Protein AF-0000000075672150 (afdb_homodimer)

Foldseek 3Di:
DCPDDPPDPVVVVVVVVCVVCVVLVCVVCCVVCLVVVVVPDPSPPVVVVVVVVVVVVVVVVVPPDDPPPDDPDPDDDPPDCPDPVPVPLVVVLCPQPCLVVLLVLLLLLLLLLCLCVVCVLVCCCVVQNDDPVVSVVLVVVLVSLLVVLLVPPQVVCPVVDPLLVLSLQLLVLSLQLLQQQLPDPHVVSNSVSCNSSSNSVSSSVVSSLVVNCVSDPVVCNVVSVVSSVVSNVVSNVPSVVVSVVCCVPPRDSVSSNVSNVSSVVSSVVSVD/DCPPDPPDPVVVVVVVVCVVCVVLVCVVCCVVCLVVVVVPPPSPPVVVVVVVVVVVVVVVVVPPDDPPPDDPDPDDPPPPPPDPVPVPLVVVLCPQPCLVVLLVLLLLLLLLLCLCVVCVLVCCCVVQNDDPVVSVVLVVVLVSLLVVLLVPPQVVCPVVDPLLVLSLQLLVLSLQLLQQQLPDDHVVSNSVSCNSSSNSVSSSVVSSLVVNCVSDPVVCNVVSVVSSVVSNVVSNVPSVVVSVVCCVPPRDSVSSNVSNVSSVVSSVVSVD

Solvent-accessible surface area (backbone atoms only — not comparable to full-atom values): 28317 Å² total; per-residue (Å²): 144,82,95,77,82,80,83,59,76,63,61,53,51,54,48,52,50,46,47,52,46,44,49,48,45,45,48,50,46,43,56,52,38,50,60,53,41,51,68,80,56,80,64,64,62,69,54,52,53,59,53,48,52,56,50,50,60,49,56,62,59,62,75,64,66,63,78,67,74,79,80,77,82,82,77,79,72,84,69,81,84,66,65,52,71,24,64,60,51,52,50,51,48,47,64,35,53,62,39,48,58,49,51,50,50,49,35,50,52,45,28,32,51,31,27,44,63,61,47,40,67,55,47,40,36,71,72,66,61,39,50,73,65,56,47,48,49,52,51,49,51,49,45,51,51,33,31,50,41,27,65,59,45,36,33,26,46,53,71,73,41,54,59,66,58,46,46,50,49,16,35,49,30,32,20,52,16,14,49,40,40,30,67,39,88,47,68,66,37,41,55,61,15,43,49,38,34,38,50,16,49,52,45,33,57,24,40,53,53,22,50,54,47,62,60,40,59,74,88,44,24,42,48,51,34,19,49,52,46,30,43,49,34,51,29,62,56,50,16,42,54,51,30,51,51,33,41,74,74,74,23,69,40,46,36,17,46,49,18,19,48,49,28,49,52,49,49,55,57,72,73,102,145,80,94,76,82,81,83,57,77,62,62,54,50,56,48,50,48,47,48,52,46,44,49,49,46,44,48,52,46,42,57,52,39,50,60,54,40,49,69,81,54,78,62,65,61,68,54,53,53,59,52,47,50,55,51,49,59,49,55,58,56,63,75,63,66,63,79,66,74,80,80,78,82,82,78,79,71,84,70,80,83,68,62,51,71,24,64,61,53,52,52,51,47,49,62,34,53,62,39,46,58,49,50,49,51,48,34,49,52,45,28,32,49,31,28,44,61,62,47,39,68,55,46,41,34,72,72,66,61,37,50,72,65,56,48,48,49,52,51,49,51,48,44,51,52,32,31,50,41,25,63,57,43,37,34,27,46,54,72,73,42,53,59,66,59,47,46,51,48,16,35,49,29,32,21,53,16,13,49,40,40,30,68,39,86,47,69,68,37,39,54,62,14,44,49,40,32,37,48,14,48,51,44,32,56,23,39,53,54,21,49,52,47,62,60,40,60,73,89,42,25,42,46,51,33,19,48,52,48,31,42,48,35,50,29,64,56,50,16,44,56,51,30,51,51,33,42,76,72,73,24,68,40,48,37,17,46,50,20,19,49,48,28,51,52,48,50,55,58,72,74,101

Organism: Branchiostoma floridae (NCBI:txid7739)

Nearest PDB structures (foldseek):
  9b3k-assembly1_Z  TM=6.543E-01  e=6.193E-04  Staphylococcus aureus
  5oxp-assembly1_A  TM=8.415E-01  e=2.020E-02  Streptococcus thermophilus LMG 18311
  9c3f-assembly1_A  TM=6.470E-01  e=2.829E-03  Escherichia coli
  7d5q-assembly1_A  TM=8.088E-01  e=8.822E-02  Staphylococcus aureus subsp. aureus COL
  6e9n-assembly2_B  TM=5.762E-01  e=1.081E-02  Escherichia coli

Radius of gyration: 23.9 Å; Cα contacts (8 Å, |Δi|>4): 610; chains: 2; bounding box: 47×78×90 Å

InterPro domains:
  IPR001958 Tetracycline resistance protein TetA/multidrug resistance protein MdtG-like [PR01035] (1-7)
  IPR001958 Tetracycline resistance protein TetA/multidrug resistance protein MdtG-like [PR01035] (16-38)
  IPR001958 Tetracycline resistance protein TetA/multidrug resistance protein MdtG-like [PR01035] (135-155)
  IPR001958 Tetracycline resistance protein TetA/multidrug resistance protein MdtG-like [PR01035] (163-184)
  IPR001958 Tetracycline resistance protein TetA/multidrug resistance protein MdtG-like [PR01035] (224-247)
  IPR011701 Major facilitator superfamily [PF07690] (2-152)
  IPR020846 Major facilitator superfamily domain [PS50850] (1-272)
  IPR036259 MFS transporter superfamily [G3DSA:1.20.1250.20] (1-272)
  IPR036259 MFS transporter superfamily [SSF103473] (2-271)

pLDDT: mean 70.27, std 24.59, range [19.8, 97.62]

Structure (mmCIF, N/CA/C/O backbone):
data_AF-0000000075672150-model_v1
#
loop_
_entity.id
_entity.type
_entity.pdbx_description
1 polymer 'Solute carrier family 22 member 18-like'
#
loop_
_atom_site.group_PDB
_atom_site.id
_atom_site.type_symbol
_atom_site.label_atom_id
_atom_site.label_alt_id
_atom_site.label_comp_id
_atom_site.label_asym_id
_atom_site.label_entity_id
_atom_site.label_seq_id
_atom_site.pdbx_PDB_ins_code
_atom_site.Cartn_x
_atom_site.Cartn_y
_atom_site.Cartn_z
_atom_site.occupancy
_atom_site.B_iso_or_equiv
_atom_site.auth_seq_id
_atom_site.auth_comp_id
_atom_site.auth_asym_id
_atom_site.auth_atom_id
_atom_site.pdbx_PDB_model_num
ATOM 1 N N . MET A 1 1 ? -9.406 44.625 -33.188 1 19.8 1 MET A N 1
ATOM 2 C CA . MET A 1 1 ? -10.344 43.562 -32.812 1 19.8 1 MET A CA 1
ATOM 3 C C . MET A 1 1 ? -9.602 42.25 -32.531 1 19.8 1 MET A C 1
ATOM 5 O O . MET A 1 1 ? -9.102 41.594 -33.438 1 19.8 1 MET A O 1
ATOM 9 N N . VAL A 1 2 ? -8.812 42.094 -31.297 1 23.11 2 VAL A N 1
ATOM 10 C CA . VAL A 1 2 ? -7.781 41.5 -30.438 1 23.11 2 VAL A CA 1
ATOM 11 C C . VAL A 1 2 ? -8.234 40.125 -29.938 1 23.11 2 VAL A C 1
ATOM 13 O O . VAL A 1 2 ? -9.219 40.031 -29.203 1 23.11 2 VAL A O 1
ATOM 16 N N . VAL A 1 3 ? -8.359 39 -30.625 1 27.7 3 VAL A N 1
ATOM 17 C CA . VAL A 1 3 ? -8.859 37.656 -30.547 1 27.7 3 VAL A CA 1
ATOM 18 C C . VAL A 1 3 ? -8.281 36.938 -29.328 1 27.7 3 VAL A C 1
ATOM 20 O O . VAL A 1 3 ? -7.234 36.281 -29.406 1 27.7 3 VAL A O 1
ATOM 23 N N . SER A 1 4 ? -7.707 37.625 -28.125 1 25.89 4 SER A N 1
ATOM 24 C CA . SER A 1 4 ? -6.93 37.469 -26.906 1 25.89 4 SER A CA 1
ATOM 25 C C . SER A 1 4 ? -7.551 36.406 -26 1 25.89 4 SER A C 1
ATOM 27 O O . SER A 1 4 ? -6.848 35.562 -25.453 1 25.89 4 SER A O 1
ATOM 29 N N . ASP A 1 5 ? -8.648 36.688 -25.109 1 25.95 5 ASP A N 1
ATOM 30 C CA . ASP A 1 5 ? -8.93 36.719 -23.688 1 25.95 5 ASP A CA 1
ATOM 31 C C . ASP A 1 5 ? -9.469 35.375 -23.188 1 25.95 5 ASP A C 1
ATOM 33 O O . ASP A 1 5 ? -9.109 34.906 -22.094 1 25.95 5 ASP A O 1
ATOM 37 N N . VAL A 1 6 ? -10.789 34.969 -23.422 1 28.2 6 VAL A N 1
ATOM 38 C CA . VAL A 1 6 ? -11.742 34.156 -22.688 1 28.2 6 VAL A CA 1
ATOM 39 C C . VAL A 1 6 ? -11.461 32.656 -22.953 1 28.2 6 VAL A C 1
ATOM 41 O O . VAL A 1 6 ? -12.094 32.062 -23.828 1 28.2 6 VAL A O 1
ATOM 44 N N . THR A 1 7 ? -10.367 32.219 -23.547 1 31.44 7 THR A N 1
ATOM 45 C CA . THR A 1 7 ? -10.297 30.797 -23.859 1 31.44 7 THR A CA 1
ATOM 46 C C . THR A 1 7 ? -10.609 29.953 -22.625 1 31.44 7 THR A C 1
ATOM 48 O O . THR A 1 7 ? -9.938 30.078 -21.594 1 31.44 7 THR A O 1
ATOM 51 N N . ASP A 1 8 ? -11.844 29.438 -22.422 1 29.7 8 ASP A N 1
ATOM 52 C CA . ASP A 1 8 ? -12.758 28.938 -21.406 1 29.7 8 ASP A CA 1
ATOM 53 C C . ASP A 1 8 ? -12.195 27.688 -20.719 1 29.7 8 ASP A C 1
ATOM 55 O O . ASP A 1 8 ? -11.359 26.984 -21.297 1 29.7 8 ASP A O 1
ATOM 59 N N . ASP A 1 9 ? -12.359 27.531 -19.375 1 34.06 9 ASP A N 1
ATOM 60 C CA . ASP A 1 9 ? -12.062 26.547 -18.344 1 34.06 9 ASP A CA 1
ATOM 61 C C . ASP A 1 9 ? -12.398 25.141 -18.797 1 34.06 9 ASP A C 1
ATOM 63 O O . ASP A 1 9 ? -11.812 24.156 -18.312 1 34.06 9 ASP A O 1
ATOM 67 N N . GLU A 1 10 ? -13.383 25.016 -19.734 1 33.06 10 GLU A N 1
ATOM 68 C CA . GLU A 1 10 ? -13.875 23.719 -20.219 1 33.06 10 GLU A CA 1
ATOM 69 C C . GLU A 1 10 ? -12.836 23.016 -21.094 1 33.06 10 GLU A C 1
ATOM 71 O O . GLU A 1 10 ? -12.664 21.797 -21 1 33.06 10 GLU A O 1
ATOM 76 N N . SER A 1 11 ? -12.305 23.781 -22.016 1 38.88 11 SER A N 1
ATOM 77 C CA . SER A 1 11 ? -11.391 23.156 -22.953 1 38.88 11 SER A CA 1
ATOM 78 C C . SER A 1 11 ? -10.133 22.641 -22.25 1 38.88 11 SER A C 1
ATOM 80 O O . SER A 1 11 ? -9.516 21.672 -22.703 1 38.88 11 SER A O 1
ATOM 82 N N . ARG A 1 12 ? -9.797 23.297 -21.266 1 34.34 12 ARG A N 1
ATOM 83 C CA . ARG A 1 12 ? -8.578 22.906 -20.562 1 34.34 12 ARG A CA 1
ATOM 84 C C . ARG A 1 12 ? -8.812 21.641 -19.75 1 34.34 12 ARG A C 1
ATOM 86 O O . ARG A 1 12 ? -7.949 20.75 -19.703 1 34.34 12 ARG A O 1
ATOM 93 N N . ALA A 1 13 ? -10.008 21.484 -19.219 1 33.12 13 ALA A N 1
ATOM 94 C CA . ALA A 1 13 ? -10.367 20.266 -18.516 1 33.12 13 ALA A CA 1
ATOM 95 C C . ALA A 1 13 ? -10.367 19.062 -19.469 1 33.12 13 ALA A C 1
ATOM 97 O O . ALA A 1 13 ? -9.867 17.984 -19.125 1 33.12 13 ALA A O 1
ATOM 98 N N . ALA A 1 14 ? -10.961 19.234 -20.641 1 36.31 14 ALA A N 1
ATOM 99 C CA . ALA A 1 14 ? -10.961 18.188 -21.656 1 36.31 14 ALA A CA 1
ATOM 100 C C . ALA A 1 14 ? -9.539 17.812 -22.062 1 36.31 14 ALA A C 1
ATOM 102 O O . ALA A 1 14 ? -9.219 16.641 -22.234 1 36.31 14 ALA A O 1
ATOM 103 N N . ALA A 1 15 ? -8.719 18.75 -22.047 1 34.38 15 ALA A N 1
ATOM 104 C CA . ALA A 1 15 ? -7.355 18.484 -22.484 1 34.38 15 ALA A CA 1
ATOM 105 C C . ALA A 1 15 ? -6.57 17.719 -21.438 1 34.38 15 ALA A C 1
ATOM 107 O O . ALA A 1 15 ? -5.82 16.781 -21.75 1 34.38 15 ALA A O 1
ATOM 108 N N . LEU A 1 16 ? -6.738 18.031 -20.203 1 32.66 16 LEU A N 1
ATOM 109 C CA . LEU A 1 16 ? -6.02 17.344 -19.141 1 32.66 16 LEU A CA 1
ATOM 110 C C . LEU A 1 16 ? -6.586 15.938 -18.938 1 32.66 16 LEU A C 1
ATOM 112 O O . LEU A 1 16 ? -5.836 14.992 -18.688 1 32.66 16 LEU A O 1
ATOM 116 N N . GLY A 1 17 ? -7.922 15.805 -19 1 33.19 17 GLY A N 1
ATOM 117 C CA . GLY A 1 17 ? -8.484 14.469 -19.109 1 33.19 17 GLY A CA 1
ATOM 118 C C . GLY A 1 17 ? -7.891 13.656 -20.25 1 33.19 17 GLY A C 1
ATOM 119 O O . GLY A 1 17 ? -7.555 12.484 -20.062 1 33.19 17 GLY A O 1
ATOM 120 N N . LEU A 1 18 ? -7.711 14.258 -21.25 1 36.28 18 LEU A N 1
ATOM 121 C CA . LEU A 1 18 ? -7.129 13.602 -22.422 1 36.28 18 LEU A CA 1
ATOM 122 C C . LEU A 1 18 ? -5.668 13.25 -22.172 1 36.28 18 LEU A C 1
ATOM 124 O O . LEU A 1 18 ? -5.199 12.188 -22.594 1 36.28 18 LEU A O 1
ATOM 128 N N . LEU A 1 19 ? -5.051 14.086 -21.359 1 34.12 19 LEU A N 1
ATOM 129 C CA . LEU A 1 19 ? -3.664 13.742 -21.062 1 34.12 19 LEU A CA 1
ATOM 130 C C . LEU A 1 19 ? -3.592 12.562 -20.094 1 34.12 19 LEU A C 1
ATOM 132 O O . LEU A 1 19 ? -2.766 11.664 -20.266 1 34.12 19 LEU A O 1
ATOM 136 N N . GLY A 1 20 ? -4.395 12.625 -19.062 1 35.5 20 GLY A N 1
ATOM 137 C CA . GLY A 1 20 ? -4.473 11.461 -18.188 1 35.5 20 GLY A CA 1
ATOM 138 C C . GLY A 1 20 ? -4.965 10.219 -18.906 1 35.5 20 GLY A C 1
ATOM 139 O O . GLY A 1 20 ? -4.395 9.133 -18.734 1 35.5 20 GLY A O 1
ATOM 140 N N . LEU A 1 21 ? -6.027 10.383 -19.609 1 39.22 21 LEU A N 1
ATOM 141 C CA . LEU A 1 21 ? -6.488 9.281 -20.453 1 39.22 21 LEU A CA 1
ATOM 142 C C . LEU A 1 21 ? -5.402 8.852 -21.438 1 39.22 21 LEU A C 1
ATOM 144 O O . LEU A 1 21 ? -5.246 7.664 -21.719 1 39.22 21 LEU A O 1
ATOM 148 N N . SER A 1 22 ? -4.688 9.789 -21.875 1 38.28 22 SER A N 1
ATOM 149 C CA . SER A 1 22 ? -3.604 9.445 -22.797 1 38.28 22 SER A CA 1
ATOM 150 C C . SER A 1 22 ? -2.506 8.656 -22.078 1 38.28 22 SER A C 1
ATOM 152 O O . SER A 1 22 ? -1.927 7.734 -22.656 1 38.28 22 SER A O 1
ATOM 154 N N . LEU A 1 23 ? -2.35 9.109 -20.938 1 36.66 23 LEU A N 1
ATOM 155 C CA . LEU A 1 23 ? -1.342 8.359 -20.188 1 36.66 23 LEU A CA 1
ATOM 156 C C . LEU A 1 23 ? -1.842 6.961 -19.859 1 36.66 23 LEU A C 1
ATOM 158 O O . LEU A 1 23 ? -1.112 5.98 -20.016 1 36.66 23 LEU A O 1
ATOM 162 N N . ILE A 1 24 ? -3.049 6.906 -19.406 1 37.59 24 ILE A N 1
ATOM 163 C CA . ILE A 1 24 ? -3.654 5.617 -19.094 1 37.59 24 ILE A CA 1
ATOM 164 C C . ILE A 1 24 ? -3.826 4.805 -20.375 1 37.59 24 ILE A C 1
ATOM 166 O O . ILE A 1 24 ? -3.566 3.598 -20.391 1 37.59 24 ILE A O 1
ATOM 170 N N . THR A 1 25 ? -4.293 5.488 -21.391 1 38.72 25 THR A N 1
ATOM 171 C CA . THR A 1 25 ? -4.41 4.797 -22.672 1 38.72 25 THR A CA 1
ATOM 172 C C . THR A 1 25 ? -3.043 4.324 -23.156 1 38.72 25 THR A C 1
ATOM 174 O O . THR A 1 25 ? -2.926 3.248 -23.734 1 38.72 25 THR A O 1
ATOM 177 N N . GLY A 1 26 ? -2.105 5.074 -22.938 1 36.81 26 GLY A N 1
ATOM 178 C CA . GLY A 1 26 ? -0.769 4.613 -23.281 1 36.81 26 GLY A CA 1
ATOM 179 C C . GLY A 1 26 ? -0.357 3.369 -22.516 1 36.81 26 GLY A C 1
ATOM 180 O O . GLY A 1 26 ? 0.182 2.424 -23.094 1 36.81 26 GLY A O 1
ATOM 181 N N . ILE A 1 27 ? -0.743 3.416 -21.359 1 39 27 ILE A N 1
ATOM 182 C CA . ILE A 1 27 ? -0.369 2.307 -20.484 1 39 27 ILE A CA 1
ATOM 183 C C . ILE A 1 27 ? -1.162 1.06 -20.859 1 39 27 ILE A C 1
ATOM 185 O O . ILE A 1 27 ? -0.604 -0.036 -20.953 1 39 27 ILE A O 1
ATOM 189 N N . VAL A 1 28 ? -2.383 1.251 -21.047 1 40.44 28 VAL A N 1
ATOM 190 C CA . VAL A 1 28 ? -3.24 0.15 -21.484 1 40.44 28 VAL A CA 1
ATOM 191 C C . VAL A 1 28 ? -2.797 -0.346 -22.859 1 40.44 28 VAL A C 1
ATOM 193 O O . VAL A 1 28 ? -2.674 -1.554 -23.078 1 40.44 28 VAL A O 1
ATOM 196 N N . LEU A 1 29 ? -2.627 0.573 -23.656 1 39.5 29 LEU A N 1
ATOM 197 C CA . LEU A 1 29 ? -2.174 0.182 -24.984 1 39.5 29 LEU A CA 1
ATOM 198 C C . LEU A 1 29 ? -0.767 -0.404 -24.922 1 39.5 29 LEU A C 1
ATOM 200 O O . LEU A 1 29 ? -0.449 -1.338 -25.672 1 39.5 29 LEU A O 1
ATOM 204 N N . GLY A 1 30 ? -0.048 0.125 -24.109 1 36.47 30 GLY A N 1
ATOM 205 C CA . GLY A 1 30 ? 1.289 -0.431 -23.969 1 36.47 30 GLY A CA 1
ATOM 206 C C . GLY A 1 30 ? 1.291 -1.861 -23.453 1 36.47 30 GLY A C 1
ATOM 207 O O . GLY A 1 30 ? 2.031 -2.705 -23.969 1 36.47 30 GLY A O 1
ATOM 208 N N . SER A 1 31 ? 0.505 -2 -22.453 1 38.09 31 SER A N 1
ATOM 209 C CA . SER A 1 31 ? 0.444 -3.357 -21.922 1 38.09 31 SER A CA 1
ATOM 210 C C . SER A 1 31 ? -0.214 -4.312 -22.906 1 38.09 31 SER A C 1
ATOM 212 O O . SER A 1 31 ? 0.188 -5.473 -23.031 1 38.09 31 SER A O 1
ATOM 214 N N . LEU A 1 32 ? -1.27 -3.914 -23.5 1 36.12 32 LEU A N 1
ATOM 215 C CA . LEU A 1 32 ? -1.903 -4.727 -24.531 1 36.12 32 LEU A CA 1
ATOM 216 C C . LEU A 1 32 ? -0.965 -4.93 -25.719 1 36.12 32 LEU A C 1
ATOM 218 O O . LEU A 1 32 ? -0.853 -6.043 -26.25 1 36.12 32 LEU A O 1
ATOM 222 N N . PHE A 1 33 ? -0.511 -3.832 -26.094 1 37.44 33 PHE A N 1
ATOM 223 C CA . PHE A 1 33 ? 0.355 -3.951 -27.266 1 37.44 33 PHE A CA 1
ATOM 224 C C . PHE A 1 33 ? 1.657 -4.656 -26.906 1 37.44 33 PHE A C 1
ATOM 226 O O . PHE A 1 33 ? 2.27 -5.312 -27.75 1 37.44 33 PHE A O 1
ATOM 233 N N . GLY A 1 34 ? 2.027 -4.402 -25.688 1 35.78 34 GLY A N 1
ATOM 234 C CA . GLY A 1 34 ? 3.215 -5.176 -25.375 1 35.78 34 GLY A CA 1
ATOM 235 C C . GLY A 1 34 ? 3.023 -6.668 -25.562 1 35.78 34 GLY A C 1
ATOM 236 O O . GLY A 1 34 ? 3.916 -7.355 -26.062 1 35.78 34 GLY A O 1
ATOM 237 N N . GLY A 1 35 ? 1.92 -7.102 -25.125 1 34 35 GLY A N 1
ATOM 238 C CA . GLY A 1 35 ? 1.656 -8.508 -25.406 1 34 35 GLY A CA 1
ATOM 239 C C . GLY A 1 35 ? 1.545 -8.805 -26.891 1 34 35 GLY A C 1
ATOM 240 O O . GLY A 1 35 ? 2.076 -9.812 -27.359 1 34 35 GLY A O 1
ATOM 241 N N . MET A 1 36 ? 0.774 -8.008 -27.562 1 34.53 36 MET A N 1
ATOM 242 C CA . MET A 1 36 ? 0.51 -8.328 -28.953 1 34.53 36 MET A CA 1
ATOM 243 C C . MET A 1 36 ? 1.735 -8.047 -29.828 1 34.53 36 MET A C 1
ATOM 245 O O . MET A 1 36 ? 1.956 -8.719 -30.828 1 34.53 36 MET A O 1
ATOM 249 N N . VAL A 1 37 ? 2.266 -6.891 -29.609 1 34.59 37 VAL A N 1
ATOM 250 C CA . VAL A 1 37 ? 3.393 -6.562 -30.484 1 34.59 37 VAL A CA 1
ATOM 251 C C . VAL A 1 37 ? 4.512 -7.586 -30.281 1 34.59 37 VAL A C 1
ATOM 253 O O . VAL A 1 37 ? 5.402 -7.707 -31.125 1 34.59 37 VAL A O 1
ATOM 256 N N . THR A 1 38 ? 4.527 -8.148 -29.203 1 36.44 38 THR A N 1
ATOM 257 C CA . THR A 1 38 ? 5.598 -9.141 -29.125 1 36.44 38 THR A CA 1
ATOM 258 C C . THR A 1 38 ? 5.414 -10.234 -30.172 1 36.44 38 THR A C 1
ATOM 260 O O . THR A 1 38 ? 6.289 -11.086 -30.344 1 36.44 38 THR A O 1
ATOM 263 N N . GLU A 1 39 ? 4.242 -10.414 -30.562 1 35.19 39 GLU A N 1
ATOM 264 C CA . GLU A 1 39 ? 4.25 -11.453 -31.578 1 35.19 39 GLU A CA 1
ATOM 265 C C . GLU A 1 39 ? 5.02 -11 -32.812 1 35.19 39 GLU A C 1
ATOM 267 O O . GLU A 1 39 ? 5.727 -11.789 -33.438 1 35.19 39 GLU A O 1
ATOM 272 N N . LYS A 1 40 ? 4.609 -9.922 -33.656 1 36.81 40 LYS A N 1
ATOM 273 C CA . LYS A 1 40 ? 5.129 -9.727 -35 1 36.81 40 LYS A CA 1
ATOM 274 C C . LYS A 1 40 ? 6.395 -8.875 -34.969 1 36.81 40 LYS A C 1
ATOM 276 O O . LYS A 1 40 ? 7.246 -9 -35.875 1 36.81 40 LYS A O 1
ATOM 281 N N . TYR A 1 41 ? 6.516 -7.566 -34.562 1 39 41 TYR A N 1
ATOM 282 C CA . TYR A 1 41 ? 7.703 -6.723 -34.656 1 39 41 TYR A CA 1
ATOM 283 C C . TYR A 1 41 ? 8.469 -6.719 -33.312 1 39 41 TYR A C 1
ATOM 285 O O . TYR A 1 41 ? 7.918 -7.098 -32.281 1 39 41 TYR A O 1
ATOM 293 N N . SER A 1 42 ? 9.891 -6.395 -33.312 1 35.62 42 SER A N 1
ATOM 294 C CA . SER A 1 42 ? 10.844 -6.613 -32.25 1 35.62 42 SER A CA 1
ATOM 295 C C . SER A 1 42 ? 10.477 -5.801 -31 1 35.62 42 SER A C 1
ATOM 297 O O . SER A 1 42 ? 10.133 -4.621 -31.109 1 35.62 42 SER A O 1
ATOM 299 N N . PRO A 1 43 ? 9.961 -6.25 -29.859 1 40.44 43 PRO A N 1
ATOM 300 C CA . PRO A 1 43 ? 9.562 -5.742 -28.547 1 40.44 43 PRO A CA 1
ATOM 301 C C . PRO A 1 43 ? 10.547 -4.719 -27.984 1 40.44 43 PRO A C 1
ATOM 303 O O . PRO A 1 43 ? 10.18 -3.916 -27.125 1 40.44 43 PRO A O 1
ATOM 306 N N . SER A 1 44 ? 11.703 -4.477 -28.594 1 39.5 44 SER A N 1
ATOM 307 C CA . SER A 1 44 ? 12.805 -3.711 -28.031 1 39.5 44 SER A CA 1
ATOM 308 C C . SER A 1 44 ? 12.562 -2.211 -28.156 1 39.5 44 SER A C 1
ATOM 310 O O . SER A 1 44 ? 12.93 -1.438 -27.266 1 39.5 44 SER A O 1
ATOM 312 N N . THR A 1 45 ? 12.047 -1.771 -29.344 1 40.44 45 THR A N 1
ATOM 313 C CA . THR A 1 45 ? 12.023 -0.345 -29.656 1 40.44 45 THR A CA 1
ATOM 314 C C . THR A 1 45 ? 10.961 0.368 -28.812 1 40.44 45 THR A C 1
ATOM 316 O O . THR A 1 45 ? 11.18 1.493 -28.359 1 40.44 45 THR A O 1
ATOM 319 N N . SER A 1 46 ? 9.805 -0.197 -28.688 1 36.41 46 SER A N 1
ATOM 320 C CA . SER A 1 46 ? 8.719 0.448 -27.953 1 36.41 46 SER A CA 1
ATOM 321 C C . SER A 1 46 ? 9.102 0.67 -26.5 1 36.41 46 SER A C 1
ATOM 323 O O . SER A 1 46 ? 8.758 1.7 -25.906 1 36.41 46 SER A O 1
ATOM 325 N N . PHE A 1 47 ? 9.93 -0.139 -25.938 1 39.34 47 PHE A N 1
ATOM 326 C CA . PHE A 1 47 ? 10.336 -0.11 -24.531 1 39.34 47 PHE A CA 1
ATOM 327 C C . PHE A 1 47 ? 11.344 1.006 -24.281 1 39.34 47 PHE A C 1
ATOM 329 O O . PHE A 1 47 ? 11.297 1.677 -23.25 1 39.34 47 PHE A O 1
ATOM 336 N N . LEU A 1 48 ? 12.188 1.416 -25.344 1 39.94 48 LEU A N 1
ATOM 337 C CA . LEU A 1 48 ? 13.188 2.463 -25.203 1 39.94 48 LEU A CA 1
ATOM 338 C C . LEU A 1 48 ? 12.539 3.842 -25.172 1 39.94 48 LEU A C 1
ATOM 340 O O . LEU A 1 48 ? 12.945 4.707 -24.391 1 39.94 48 LEU A O 1
ATOM 344 N N . VAL A 1 49 ? 11.516 3.949 -25.938 1 43.38 49 VAL A N 1
ATOM 345 C CA . VAL A 1 49 ? 10.867 5.254 -26.016 1 43.38 49 VAL A CA 1
ATOM 346 C C . VAL A 1 49 ? 10.117 5.543 -24.719 1 43.38 49 VAL A C 1
ATOM 348 O O . VAL A 1 49 ? 10.203 6.652 -24.188 1 43.38 49 VAL A O 1
ATOM 351 N N . ALA A 1 50 ? 9.422 4.586 -24.156 1 39.53 50 ALA A N 1
ATOM 352 C CA . ALA A 1 50 ? 8.688 4.766 -22.906 1 39.53 50 ALA A CA 1
ATOM 353 C C . ALA A 1 50 ? 9.648 5.02 -21.75 1 39.53 50 ALA A C 1
ATOM 355 O O . ALA A 1 50 ? 9.391 5.879 -20.906 1 39.53 50 ALA A O 1
ATOM 356 N N . ALA A 1 51 ? 10.828 4.449 -21.766 1 43.59 51 ALA A N 1
ATOM 357 C CA . ALA A 1 51 ? 11.891 4.695 -20.797 1 43.59 51 ALA A CA 1
ATOM 358 C C . ALA A 1 51 ? 12.445 6.109 -20.922 1 43.59 51 ALA A C 1
ATOM 360 O O . ALA A 1 51 ? 12.641 6.801 -19.922 1 43.59 51 ALA A O 1
ATOM 361 N N . MET A 1 52 ? 12.68 6.574 -22.172 1 42.41 52 MET A N 1
ATOM 362 C CA . MET A 1 52 ? 13.242 7.902 -22.422 1 42.41 52 MET A CA 1
ATOM 363 C C . MET A 1 52 ? 12.234 8.992 -22.047 1 42.41 52 MET A C 1
ATOM 365 O O . MET A 1 52 ? 12.609 10 -21.438 1 42.41 52 MET A O 1
ATOM 369 N N . LEU A 1 53 ? 11 8.734 -22.297 1 40.25 53 LEU A N 1
ATOM 370 C CA . LEU A 1 53 ? 10 9.758 -22 1 40.25 53 LEU A CA 1
ATOM 371 C C . LEU A 1 53 ? 9.828 9.914 -20.5 1 40.25 53 LEU A C 1
ATOM 373 O O . LEU A 1 53 ? 9.609 11.023 -20 1 40.25 53 LEU A O 1
ATOM 377 N N . SER A 1 54 ? 10 8.898 -19.812 1 37.44 54 SER A N 1
ATOM 378 C CA . SER A 1 54 ? 9.945 8.945 -18.344 1 37.44 54 SER A CA 1
ATOM 379 C C . SER A 1 54 ? 11.141 9.703 -17.781 1 37.44 54 SER A C 1
ATOM 381 O O . SER A 1 54 ? 10.992 10.5 -16.859 1 37.44 54 SER A O 1
ATOM 383 N N . VAL A 1 55 ? 12.297 9.531 -18.438 1 43.81 55 VAL A N 1
ATOM 384 C CA . VAL A 1 55 ? 13.484 10.281 -18.031 1 43.81 55 VAL A CA 1
ATOM 385 C C . VAL A 1 55 ? 13.305 11.758 -18.375 1 43.81 55 VAL A C 1
ATOM 387 O O . VAL A 1 55 ? 13.625 12.633 -17.562 1 43.81 55 VAL A O 1
ATOM 390 N N . LEU A 1 56 ? 12.789 12.031 -19.516 1 39 56 LEU A N 1
ATOM 391 C CA . LEU A 1 56 ? 12.641 13.422 -19.953 1 39 56 LEU A CA 1
ATOM 392 C C . LEU A 1 56 ? 11.664 14.172 -19.047 1 39 56 LEU A C 1
ATOM 394 O O . LEU A 1 56 ? 11.906 15.32 -18.688 1 39 56 LEU A O 1
ATOM 398 N N . SER A 1 57 ? 10.594 13.625 -18.734 1 34.09 57 SER A N 1
ATOM 399 C CA . SER A 1 57 ? 9.656 14.305 -17.844 1 34.09 57 SER A CA 1
ATOM 400 C C . SER A 1 57 ? 10.297 14.617 -16.484 1 34.09 57 SER A C 1
ATOM 402 O O . SER A 1 57 ? 9.992 15.641 -15.875 1 34.09 57 SER A O 1
ATOM 404 N N . MET A 1 58 ? 11.234 13.883 -16.094 1 38.16 58 MET A N 1
ATOM 405 C CA . MET A 1 58 ? 11.969 14.055 -14.852 1 38.16 58 MET A CA 1
ATOM 406 C C . MET A 1 58 ? 12.891 15.273 -14.922 1 38.16 58 MET A C 1
ATOM 408 O O . MET A 1 58 ? 12.992 16.031 -13.961 1 38.16 58 MET A O 1
ATOM 412 N N . VAL A 1 59 ? 13.555 15.445 -16 1 37.38 59 VAL A N 1
ATOM 413 C CA . VAL A 1 59 ? 14.508 16.531 -16.156 1 37.38 59 VAL A CA 1
ATOM 414 C C . VAL A 1 59 ? 13.773 17.875 -16.109 1 37.38 59 VAL A C 1
ATOM 416 O O . VAL A 1 59 ? 14.227 18.812 -15.461 1 37.38 59 VAL A O 1
ATOM 419 N N . VAL A 1 60 ? 12.648 17.891 -16.625 1 34.38 60 VAL A N 1
ATOM 420 C CA . VAL A 1 60 ? 11.984 19.188 -16.703 1 34.38 60 VAL A CA 1
ATOM 421 C C . VAL A 1 60 ? 11.539 19.625 -15.312 1 34.38 60 VAL A C 1
ATOM 423 O O . VAL A 1 60 ? 11.68 20.797 -14.953 1 34.38 60 VAL A O 1
ATOM 426 N N . VAL A 1 61 ? 11.039 18.734 -14.516 1 34.97 61 VAL A N 1
ATOM 427 C CA . VAL A 1 61 ? 10.516 19.125 -13.211 1 34.97 61 VAL A CA 1
ATOM 428 C C . VAL A 1 61 ? 11.664 19.516 -12.289 1 34.97 61 VAL A C 1
ATOM 430 O O . VAL A 1 61 ? 11.516 20.406 -11.453 1 34.97 61 VAL A O 1
ATOM 433 N N . TRP A 1 62 ? 12.773 18.938 -12.516 1 33.97 62 TRP A N 1
ATOM 434 C CA . TRP A 1 62 ? 13.961 19.188 -11.695 1 33.97 62 TRP A CA 1
ATOM 435 C C . TRP A 1 62 ? 14.367 20.656 -11.766 1 33.97 62 TRP A C 1
ATOM 437 O O . TRP A 1 62 ? 14.953 21.188 -10.82 1 33.97 62 TRP A O 1
ATOM 447 N N . PHE A 1 63 ? 14.367 21.234 -12.82 1 33.56 63 PHE A N 1
ATOM 448 C CA . PHE A 1 63 ? 14.992 22.547 -12.914 1 33.56 63 PHE A CA 1
ATOM 449 C C . PHE A 1 63 ? 14.109 23.609 -12.281 1 33.56 63 PHE A C 1
ATOM 451 O O . PHE A 1 63 ? 14.531 24.75 -12.102 1 33.56 63 PHE A O 1
ATOM 458 N N . THR A 1 64 ? 12.867 23.344 -11.984 1 31.89 64 THR A N 1
ATOM 459 C CA . THR A 1 64 ? 12.133 24.547 -11.578 1 31.89 64 THR A CA 1
ATOM 460 C C . THR A 1 64 ? 11.891 24.531 -10.07 1 31.89 64 THR A C 1
ATOM 462 O O . THR A 1 64 ? 11.062 25.297 -9.57 1 31.89 64 THR A O 1
ATOM 465 N N . ILE A 1 65 ? 12.258 23.547 -9.289 1 33.66 65 ILE A N 1
ATOM 466 C CA . ILE A 1 65 ? 11.656 23.562 -7.961 1 33.66 65 ILE A CA 1
ATOM 467 C C . ILE A 1 65 ? 12.461 24.484 -7.039 1 33.66 65 ILE A C 1
ATOM 469 O O . ILE A 1 65 ? 13.625 24.219 -6.75 1 33.66 65 ILE A O 1
ATOM 473 N N . PRO A 1 66 ? 12.086 25.703 -6.988 1 29.09 66 PRO A N 1
ATOM 474 C CA . PRO A 1 66 ? 12.734 26.562 -6 1 29.09 66 PRO A CA 1
ATOM 475 C C . PRO A 1 66 ? 12.453 26.141 -4.562 1 29.09 66 PRO A C 1
ATOM 477 O O . PRO A 1 66 ? 11.398 25.562 -4.281 1 29.09 66 PRO A O 1
ATOM 480 N N . ALA A 1 67 ? 13.375 25.719 -3.838 1 32.12 67 ALA A N 1
ATOM 481 C CA . ALA A 1 67 ? 13.586 25.266 -2.469 1 32.12 67 ALA A CA 1
ATOM 482 C C . ALA A 1 67 ? 12.938 26.203 -1.464 1 32.12 67 ALA A C 1
ATOM 484 O O . ALA A 1 67 ? 13.617 27 -0.811 1 32.12 67 ALA A O 1
ATOM 485 N N . GLN A 1 68 ? 11.773 26.766 -1.661 1 29.14 68 GLN A N 1
ATOM 486 C CA . GLN A 1 68 ? 11.57 27.719 -0.582 1 29.14 68 GLN A CA 1
ATOM 487 C C . GLN A 1 68 ? 11.117 27.031 0.699 1 29.14 68 GLN A C 1
ATOM 489 O O . GLN A 1 68 ? 10.086 26.359 0.715 1 29.14 68 GLN A O 1
ATOM 494 N N . THR A 1 69 ? 11.992 26.422 1.5 1 29.75 69 THR A N 1
ATOM 495 C CA . THR A 1 69 ? 11.891 25.859 2.846 1 29.75 69 THR A CA 1
ATOM 496 C C . THR A 1 69 ? 11.164 26.828 3.777 1 29.75 69 THR A C 1
ATOM 498 O O . THR A 1 69 ? 11.453 28.031 3.781 1 29.75 69 THR A O 1
ATOM 501 N N . LYS A 1 70 ? 9.945 26.438 4.227 1 35.22 70 LYS A N 1
ATOM 502 C CA . LYS A 1 70 ? 9.141 27.125 5.223 1 35.22 70 LYS A CA 1
ATOM 503 C C . LYS A 1 70 ? 9.984 27.547 6.422 1 35.22 70 LYS A C 1
ATOM 505 O O . LYS A 1 70 ? 10.922 26.844 6.801 1 35.22 70 LYS A O 1
ATOM 510 N N . GLN A 1 71 ? 9.906 28.672 6.812 1 30.25 71 GLN A N 1
ATOM 511 C CA . GLN A 1 71 ? 10.445 29.406 7.945 1 30.25 71 GLN A CA 1
ATOM 512 C C . GLN A 1 71 ? 10.039 28.766 9.266 1 30.25 71 GLN A C 1
ATOM 514 O O . GLN A 1 71 ? 8.852 28.562 9.531 1 30.25 71 GLN A O 1
ATOM 519 N N . LYS A 1 72 ? 10.836 27.766 9.859 1 36.72 72 LYS A N 1
ATOM 520 C CA . LYS A 1 72 ? 10.789 27.281 11.234 1 36.72 72 LYS A CA 1
ATOM 521 C C . LYS A 1 72 ? 10.453 28.406 12.203 1 36.72 72 LYS A C 1
ATOM 523 O O . LYS A 1 72 ? 11.18 29.406 12.281 1 36.72 72 LYS A O 1
ATOM 528 N N . LYS A 1 73 ? 9.227 28.469 12.719 1 35.56 73 LYS A N 1
ATOM 529 C CA . LYS A 1 73 ? 9.016 29.344 13.867 1 35.56 73 LYS A CA 1
ATOM 530 C C . LYS A 1 73 ? 9.859 28.906 15.055 1 35.56 73 LYS A C 1
ATOM 532 O O . LYS A 1 73 ? 10.047 27.703 15.281 1 35.56 73 LYS A O 1
ATOM 537 N N . LYS A 1 74 ? 10.648 29.766 15.82 1 35.97 74 LYS A N 1
ATOM 538 C CA . LYS A 1 74 ? 11.695 29.906 16.828 1 35.97 74 LYS A CA 1
ATOM 539 C C . LYS A 1 74 ? 11.344 29.141 18.094 1 35.97 74 LYS A C 1
ATOM 541 O O . LYS A 1 74 ? 12.211 28.531 18.734 1 35.97 74 LYS A O 1
ATOM 546 N N . ASP A 1 75 ? 10.242 29.344 18.844 1 32.84 75 ASP A N 1
ATOM 547 C CA . ASP A 1 75 ? 10.352 29.391 20.297 1 32.84 75 ASP A CA 1
ATOM 548 C C . ASP A 1 75 ? 10.086 28.016 20.906 1 32.84 75 ASP A C 1
ATOM 550 O O . ASP A 1 75 ? 9.844 27.891 22.109 1 32.84 75 ASP A O 1
ATOM 554 N N . ASP A 1 76 ? 9.516 26.969 20.219 1 36.72 76 ASP A N 1
ATOM 555 C CA . ASP A 1 76 ? 9.023 25.953 21.141 1 36.72 76 ASP A CA 1
ATOM 556 C C . ASP A 1 76 ? 10.172 25.188 21.781 1 36.72 76 ASP A C 1
ATOM 558 O O . ASP A 1 76 ? 11.117 24.781 21.094 1 36.72 76 ASP A O 1
ATOM 562 N N . LYS A 1 77 ? 10.344 25.219 23.141 1 35.84 77 LYS A N 1
ATOM 563 C CA . LYS A 1 77 ? 11.266 24.609 24.109 1 35.84 77 LYS A CA 1
ATOM 564 C C . LYS A 1 77 ? 11.484 23.125 23.797 1 35.84 77 LYS A C 1
ATOM 566 O O . LYS A 1 77 ? 10.562 22.438 23.359 1 35.84 77 LYS A O 1
ATOM 571 N N . PRO A 1 78 ? 12.734 22.625 23.641 1 38.25 78 PRO A N 1
ATOM 572 C CA . PRO A 1 78 ? 13.148 21.25 23.406 1 38.25 78 PRO A CA 1
ATOM 573 C C . PRO A 1 78 ? 12.445 20.266 24.328 1 38.25 78 PRO A C 1
ATOM 575 O O . PRO A 1 78 ? 12.586 20.344 25.562 1 38.25 78 PRO A O 1
ATOM 578 N N . LYS A 1 79 ? 11.133 19.969 24.234 1 39.66 79 LYS A N 1
ATOM 579 C CA . LYS A 1 79 ? 10.555 19.016 25.172 1 39.66 79 LYS A CA 1
ATOM 580 C C . LYS A 1 79 ? 11.477 17.812 25.359 1 39.66 79 LYS A C 1
ATOM 582 O O . LYS A 1 79 ? 12.242 17.453 24.469 1 39.66 79 LYS A O 1
ATOM 587 N N . PRO A 1 80 ? 11.656 17.312 26.641 1 38.34 80 PRO A N 1
ATOM 588 C CA . PRO A 1 80 ? 12.586 16.266 27.062 1 38.34 80 PRO A CA 1
ATOM 589 C C . PRO A 1 80 ? 12.57 15.047 26.141 1 38.34 80 PRO A C 1
ATOM 591 O O . PRO A 1 80 ? 11.547 14.75 25.516 1 38.34 80 PRO A O 1
ATOM 594 N N . LYS A 1 81 ? 13.688 14.617 25.594 1 38.28 81 LYS A N 1
ATOM 595 C CA . LYS A 1 81 ? 14.188 13.578 24.688 1 38.28 81 LYS A CA 1
ATOM 596 C C . LYS A 1 81 ? 13.602 12.211 25.047 1 38.28 81 LYS A C 1
ATOM 598 O O . LYS A 1 81 ? 14.258 11.406 25.703 1 38.28 81 LYS A O 1
ATOM 603 N N . GLN A 1 82 ? 12.32 12.102 25.609 1 38.41 82 GLN A N 1
ATOM 604 C CA . GLN A 1 82 ? 11.938 10.758 26.031 1 38.41 82 GLN A CA 1
ATOM 605 C C . GLN A 1 82 ? 12.086 9.766 24.875 1 38.41 82 GLN A C 1
ATOM 607 O O . GLN A 1 82 ? 11.867 10.125 23.719 1 38.41 82 GLN A O 1
ATOM 612 N N . GLY A 1 83 ? 12.695 8.711 25.031 1 37.38 83 GLY A N 1
ATOM 613 C CA . GLY A 1 83 ? 13.141 7.66 24.125 1 37.38 83 GLY A CA 1
ATOM 614 C C . GLY A 1 83 ? 12.117 7.316 23.062 1 37.38 83 GLY A C 1
ATOM 615 O O . GLY A 1 83 ? 10.914 7.328 23.328 1 37.38 83 GLY A O 1
ATOM 616 N N . VAL A 1 84 ? 12.336 7.512 21.828 1 38.03 84 VAL A N 1
ATOM 617 C CA . VAL A 1 84 ? 11.703 7.594 20.516 1 38.03 84 VAL A CA 1
ATOM 618 C C . VAL A 1 84 ? 10.797 6.387 20.297 1 38.03 84 VAL A C 1
ATOM 620 O O . VAL A 1 84 ? 9.844 6.449 19.516 1 38.03 84 VAL A O 1
ATOM 623 N N . PHE A 1 85 ? 11.328 5.113 20.562 1 44.25 85 PHE A N 1
ATOM 624 C CA . PHE A 1 85 ? 10.391 3.998 20.516 1 44.25 85 PHE A CA 1
ATOM 625 C C . PHE A 1 85 ? 9.305 4.152 21.578 1 44.25 85 PHE A C 1
ATOM 627 O O . PHE A 1 85 ? 9.289 3.416 22.562 1 44.25 85 PHE A O 1
ATOM 634 N N . ASP A 1 86 ? 8.953 5.164 22.047 1 49.31 86 ASP A N 1
ATOM 635 C CA . ASP A 1 86 ? 8.32 5.578 23.297 1 49.31 86 ASP A CA 1
ATOM 636 C C . ASP A 1 86 ? 6.848 5.164 23.328 1 49.31 86 ASP A C 1
ATOM 638 O O . ASP A 1 86 ? 6.008 5.797 22.688 1 49.31 86 ASP A O 1
ATOM 642 N N . VAL A 1 87 ? 6.586 3.666 23.562 1 56.5 87 VAL A N 1
ATOM 643 C CA . VAL A 1 87 ? 5.234 3.238 23.922 1 56.5 87 VAL A CA 1
ATOM 644 C C . VAL A 1 87 ? 4.449 4.422 24.484 1 56.5 87 VAL A C 1
ATOM 646 O O . VAL A 1 87 ? 3.23 4.5 24.312 1 56.5 87 VAL A O 1
ATOM 649 N N . ASN A 1 88 ? 5.262 5.117 25.031 1 59.88 88 ASN A N 1
ATOM 650 C CA . ASN A 1 88 ? 4.605 6.312 25.562 1 59.88 88 ASN A CA 1
ATOM 651 C C . ASN A 1 88 ? 4.074 7.199 24.438 1 59.88 88 ASN A C 1
ATOM 653 O O . ASN A 1 88 ? 3.004 7.797 24.562 1 59.88 88 ASN A O 1
ATOM 657 N N . GLU A 1 89 ? 4.871 7.125 23.359 1 68.38 89 GLU A N 1
ATOM 658 C CA . GLU A 1 89 ? 4.406 7.91 22.219 1 68.38 89 GLU A CA 1
ATOM 659 C C . GLU A 1 89 ? 3.17 7.277 21.594 1 68.38 89 GLU A C 1
ATOM 661 O O . GLU A 1 89 ? 2.242 7.984 21.188 1 68.38 89 GLU A O 1
ATOM 666 N N . LEU A 1 90 ? 3.289 5.949 21.562 1 70.38 90 LEU A N 1
ATOM 667 C CA . LEU A 1 90 ? 2.117 5.242 21.062 1 70.38 90 LEU A CA 1
ATOM 668 C C . LEU A 1 90 ? 0.896 5.531 21.922 1 70.38 90 LEU A C 1
ATOM 670 O O . LEU A 1 90 ? -0.182 5.836 21.406 1 70.38 90 LEU A O 1
ATOM 674 N N . ARG A 1 91 ? 1.115 5.336 23.125 1 74.38 91 ARG A N 1
ATOM 675 C CA . ARG A 1 91 ? 0.019 5.586 24.047 1 74.38 91 ARG A CA 1
ATOM 676 C C . ARG A 1 91 ? -0.461 7.031 23.953 1 74.38 91 ARG A C 1
ATOM 678 O O . ARG A 1 91 ? -1.664 7.297 24.016 1 74.38 91 ARG A O 1
ATOM 685 N N . ARG A 1 92 ? 0.481 7.816 23.859 1 80.94 92 ARG A N 1
ATOM 686 C CA . ARG A 1 92 ? 0.141 9.227 23.734 1 80.94 92 ARG A CA 1
ATOM 687 C C . ARG A 1 92 ? -0.688 9.484 22.484 1 80.94 92 ARG A C 1
ATOM 689 O O . ARG A 1 92 ? -1.725 10.148 22.547 1 80.94 92 ARG A O 1
ATOM 696 N N . LEU A 1 93 ? -0.268 8.844 21.469 1 80.44 93 LEU A N 1
ATOM 697 C CA . LEU A 1 93 ? -0.964 9.078 20.219 1 80.44 93 LEU A CA 1
ATOM 698 C C . LEU A 1 93 ? -2.32 8.383 20.203 1 80.44 93 LEU A C 1
ATOM 700 O O . LEU A 1 93 ? -3.289 8.906 19.656 1 80.44 93 LEU A O 1
ATOM 704 N N . LEU A 1 94 ? -2.262 7.262 20.859 1 81.81 94 LEU A N 1
ATOM 705 C CA . LEU A 1 94 ? -3.514 6.516 20.922 1 81.81 94 LEU A CA 1
ATOM 706 C C . LEU A 1 94 ? -4.527 7.227 21.812 1 81.81 94 LEU A C 1
ATOM 708 O O . LEU A 1 94 ? -5.727 6.945 21.734 1 81.81 94 LEU A O 1
ATOM 712 N N . SER A 1 95 ? -4.047 8.086 22.578 1 83.06 95 SER A N 1
ATOM 713 C CA . SER A 1 95 ? -4.93 8.828 23.484 1 83.06 95 SER A CA 1
ATOM 714 C C . SER A 1 95 ? -5.516 10.055 22.781 1 83.06 95 SER A C 1
ATOM 716 O O . SER A 1 95 ? -6.441 10.68 23.312 1 83.06 95 SER A O 1
ATOM 718 N N . VAL A 1 96 ? -4.891 10.375 21.688 1 84.19 96 VAL A N 1
ATOM 719 C CA . VAL A 1 96 ? -5.488 11.453 20.906 1 84.19 96 VAL A CA 1
ATOM 720 C C . VAL A 1 96 ? -6.871 11.031 20.422 1 84.19 96 VAL A C 1
ATOM 722 O O . VAL A 1 96 ? -7.051 9.914 19.922 1 84.19 96 VAL A O 1
ATOM 725 N N . PRO A 1 97 ? -7.746 11.898 20.609 1 83.5 97 PRO A N 1
ATOM 726 C CA . PRO A 1 97 ? -9.117 11.547 20.25 1 83.5 97 PRO A CA 1
ATOM 727 C C . PRO A 1 97 ? -9.234 11.062 18.797 1 83.5 97 PRO A C 1
ATOM 729 O O . PRO A 1 97 ? -8.641 11.656 17.906 1 83.5 97 PRO A O 1
ATOM 732 N N . ASN A 1 98 ? -9.828 9.945 18.531 1 87.94 98 ASN A N 1
ATOM 733 C CA . ASN A 1 98 ? -10.234 9.406 17.234 1 87.94 98 ASN A CA 1
ATOM 734 C C . ASN A 1 98 ? -9.109 8.617 16.578 1 87.94 98 ASN A C 1
ATOM 736 O O . ASN A 1 98 ? -9.328 7.93 15.578 1 87.94 98 ASN A O 1
ATOM 740 N N . VAL A 1 99 ? -7.941 8.742 17.125 1 91.69 99 VAL A N 1
ATOM 741 C CA . VAL A 1 99 ? -6.816 8.07 16.5 1 91.69 99 VAL A CA 1
ATOM 742 C C . VAL A 1 99 ? -6.973 6.559 16.641 1 91.69 99 VAL A C 1
ATOM 744 O O . VAL A 1 99 ? -6.863 5.82 15.656 1 91.69 99 VAL A O 1
ATOM 747 N N . ALA A 1 100 ? -7.27 6.156 17.828 1 89.69 100 ALA A N 1
ATOM 748 C CA . ALA A 1 100 ? -7.438 4.727 18.062 1 89.69 100 ALA A CA 1
ATOM 749 C C . ALA A 1 100 ? -8.586 4.16 17.234 1 89.69 100 ALA A C 1
ATOM 751 O O . ALA A 1 100 ? -8.477 3.064 16.672 1 89.69 100 ALA A O 1
ATOM 752 N N . ARG A 1 101 ? -9.602 4.902 17.141 1 90.25 101 ARG A N 1
ATOM 753 C CA . ARG A 1 101 ? -10.766 4.48 16.375 1 90.25 101 ARG A CA 1
ATOM 754 C C . ARG A 1 101 ? -10.422 4.379 14.891 1 90.25 101 ARG A C 1
ATOM 756 O O . ARG A 1 101 ? -10.812 3.422 14.219 1 90.25 101 ARG A O 1
ATOM 763 N N . LEU A 1 102 ? -9.672 5.309 14.438 1 93.81 102 LEU A N 1
ATOM 764 C CA . LEU A 1 102 ? -9.281 5.324 13.031 1 93.81 102 LEU A CA 1
ATOM 765 C C . LEU A 1 102 ? -8.32 4.184 12.727 1 93.81 102 LEU A C 1
ATOM 767 O O . LEU A 1 102 ? -8.438 3.533 11.68 1 93.81 102 LEU A O 1
ATOM 771 N N . LEU A 1 103 ? -7.457 3.939 13.633 1 92.69 103 LEU A N 1
ATOM 772 C CA . LEU A 1 103 ? -6.512 2.848 13.422 1 92.69 103 LEU A CA 1
ATOM 773 C C . LEU A 1 103 ? -7.223 1.499 13.445 1 92.69 103 LEU A C 1
ATOM 775 O O . LEU A 1 103 ? -6.898 0.603 12.664 1 92.69 103 LEU A O 1
ATOM 779 N N . GLY A 1 104 ? -8.117 1.38 14.328 1 93 104 GLY A N 1
ATOM 780 C CA . GLY A 1 104 ? -8.93 0.174 14.344 1 93 104 GLY A CA 1
ATOM 781 C C . GLY A 1 104 ? -9.727 -0.021 13.07 1 93 104 GLY A C 1
ATOM 782 O O . GLY A 1 104 ? -9.789 -1.129 12.531 1 93 104 GLY A O 1
ATOM 783 N N . THR A 1 105 ? -10.367 1.048 12.648 1 94.19 105 THR A N 1
ATOM 784 C CA . THR A 1 105 ? -11.109 1.013 11.391 1 94.19 105 THR A CA 1
ATOM 785 C C . THR A 1 105 ? -10.203 0.601 10.242 1 94.19 105 THR A C 1
ATOM 787 O O . THR A 1 105 ? -10.586 -0.226 9.406 1 94.19 105 THR A O 1
ATOM 790 N N . LYS A 1 106 ? -9.039 1.129 10.25 1 94.75 106 LYS A N 1
ATOM 791 C CA . LYS A 1 106 ? -8.07 0.769 9.219 1 94.75 106 LYS A CA 1
ATOM 792 C C . LYS A 1 106 ? -7.738 -0.72 9.266 1 94.75 106 LYS A C 1
ATOM 794 O O . LYS A 1 106 ? -7.68 -1.384 8.234 1 94.75 106 LYS A O 1
ATOM 799 N N . PHE A 1 107 ? -7.543 -1.179 10.422 1 93.81 107 PHE A N 1
ATOM 800 C CA . PHE A 1 107 ? -7.18 -2.58 10.594 1 93.81 107 PHE A CA 1
ATOM 801 C C . PHE A 1 107 ? -8.258 -3.494 10.023 1 93.81 107 PHE A C 1
ATOM 803 O O . PHE A 1 107 ? -7.973 -4.383 9.219 1 93.81 107 PHE A O 1
ATOM 810 N N . PHE A 1 108 ? -9.422 -3.273 10.352 1 95 108 PHE A N 1
ATOM 811 C CA . PHE A 1 108 ? -10.508 -4.168 9.961 1 95 108 PHE A CA 1
ATOM 812 C C . PHE A 1 108 ? -10.82 -4.02 8.477 1 95 108 PHE A C 1
ATOM 814 O O . PHE A 1 108 ? -11.141 -5 7.801 1 95 108 PHE A O 1
ATOM 821 N N . LEU A 1 109 ? -10.766 -2.826 8.039 1 95.75 109 LEU A N 1
ATOM 822 C CA . LEU A 1 109 ? -10.984 -2.633 6.609 1 95.75 109 LEU A CA 1
ATOM 823 C C . LEU A 1 109 ? -9.898 -3.326 5.797 1 95.75 109 LEU A C 1
ATOM 825 O O . LEU A 1 109 ? -10.188 -3.971 4.785 1 95.75 109 LEU A O 1
ATOM 829 N N . LEU A 1 110 ? -8.703 -3.221 6.324 1 94.44 110 LEU A N 1
ATOM 830 C CA . LEU A 1 110 ? -7.594 -3.885 5.652 1 94.44 110 LEU A CA 1
ATOM 831 C C . LEU A 1 110 ? -7.77 -5.398 5.676 1 94.44 110 LEU A C 1
ATOM 833 O O . LEU A 1 110 ? -7.543 -6.074 4.668 1 94.44 110 LEU A O 1
ATOM 837 N N . MET A 1 111 ? -8.164 -5.828 6.77 1 92.06 111 MET A N 1
ATOM 838 C CA . MET A 1 111 ? -8.422 -7.262 6.883 1 92.06 111 MET A CA 1
ATOM 839 C C . MET A 1 111 ? -9.469 -7.707 5.871 1 92.06 111 MET A C 1
ATOM 841 O O . MET A 1 111 ? -9.312 -8.742 5.223 1 92.06 111 MET A O 1
ATOM 845 N N . SER A 1 112 ? -10.492 -6.945 5.773 1 95.62 112 SER A N 1
ATOM 846 C CA . SER A 1 112 ? -11.586 -7.281 4.867 1 95.62 112 SER A CA 1
ATOM 847 C C . SER A 1 112 ? -11.117 -7.277 3.414 1 95.62 112 SER A C 1
ATOM 849 O O . SER A 1 112 ? -11.594 -8.07 2.602 1 95.62 112 SER A O 1
ATOM 851 N N . VAL A 1 113 ? -10.258 -6.441 3.131 1 94.94 113 VAL A N 1
ATOM 852 C CA . VAL A 1 113 ? -9.734 -6.332 1.773 1 94.94 113 VAL A CA 1
ATOM 853 C C . VAL A 1 113 ? -8.773 -7.488 1.493 1 94.94 113 VAL A C 1
ATOM 855 O O . VAL A 1 113 ? -8.898 -8.164 0.471 1 94.94 113 VAL A O 1
ATOM 858 N N . MET A 1 114 ? -7.961 -7.809 2.422 1 89.31 114 MET A N 1
ATOM 859 C CA . MET A 1 114 ? -6.855 -8.734 2.197 1 89.31 114 MET A CA 1
ATOM 860 C C . MET A 1 114 ? -7.328 -10.18 2.293 1 89.31 114 MET A C 1
ATOM 862 O O . MET A 1 114 ? 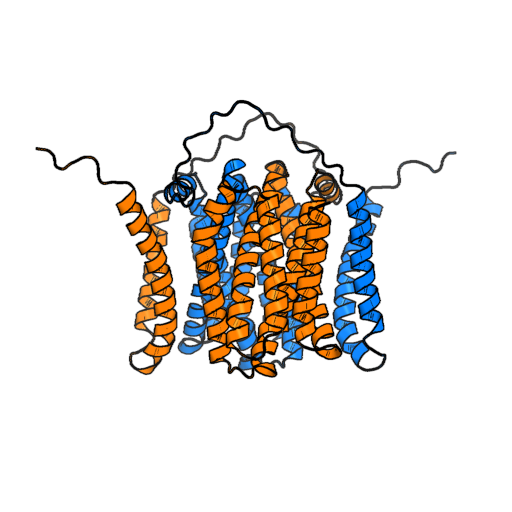-6.68 -11.086 1.769 1 89.31 114 MET A O 1
ATOM 866 N N . VAL A 1 115 ? -8.406 -10.344 2.934 1 90.5 115 VAL A N 1
ATOM 867 C CA . VAL A 1 115 ? -8.93 -11.703 3.029 1 90.5 115 VAL A CA 1
ATOM 868 C C . VAL A 1 115 ? -9.258 -12.234 1.634 1 90.5 115 VAL A C 1
ATOM 870 O O . VAL A 1 115 ? -9.109 -13.422 1.362 1 90.5 115 VAL A O 1
ATOM 873 N N . ILE A 1 116 ? -9.68 -11.359 0.766 1 90.81 116 ILE A N 1
ATOM 874 C CA . ILE A 1 116 ? -10 -11.75 -0.604 1 90.81 116 ILE A CA 1
ATOM 875 C C . ILE A 1 116 ? -8.758 -11.617 -1.479 1 90.81 116 ILE A C 1
ATOM 877 O O . ILE A 1 116 ? -8.367 -12.57 -2.166 1 90.81 116 ILE A O 1
ATOM 881 N N . GLN A 1 117 ? -8.086 -10.539 -1.371 1 86.31 117 GLN A N 1
ATOM 882 C CA . GLN A 1 117 ? -7 -10.188 -2.281 1 86.31 117 GLN A CA 1
ATOM 883 C C . GLN A 1 117 ? -5.77 -11.055 -2.029 1 86.31 117 GLN A C 1
ATOM 885 O O . GLN A 1 117 ? -4.988 -11.32 -2.947 1 86.31 117 GLN A O 1
ATOM 890 N N . GLY A 1 118 ? -5.668 -11.516 -0.86 1 75.44 118 GLY A N 1
ATOM 891 C CA . GLY A 1 118 ? -4.492 -12.297 -0.518 1 75.44 118 GLY A CA 1
ATOM 892 C C . GLY A 1 118 ? -4.43 -13.633 -1.236 1 75.44 118 GLY A C 1
ATOM 893 O O . GLY A 1 118 ? -3.344 -14.148 -1.504 1 75.44 118 GLY A O 1
ATOM 894 N N . ILE A 1 119 ? -5.523 -14.18 -1.608 1 78.12 119 ILE A N 1
ATOM 895 C CA . ILE A 1 119 ? -5.562 -15.5 -2.23 1 78.12 119 ILE A CA 1
ATOM 896 C C . ILE A 1 119 ? -6.293 -15.414 -3.57 1 78.12 119 ILE A C 1
ATOM 898 O O . ILE A 1 119 ? -6.695 -16.438 -4.129 1 78.12 119 ILE A O 1
ATOM 902 N N . LEU A 1 120 ? -6.422 -14.289 -4.074 1 85.94 120 LEU A N 1
ATOM 903 C CA . LEU A 1 120 ? -7.188 -14.055 -5.293 1 85.94 120 LEU A CA 1
ATOM 904 C C . LEU A 1 120 ? -6.578 -14.812 -6.469 1 85.94 120 LEU A C 1
ATOM 906 O O . LEU A 1 120 ? -7.301 -15.391 -7.281 1 85.94 120 LEU A O 1
ATOM 910 N N . PRO A 1 121 ? -5.285 -14.867 -6.562 1 76.25 121 PRO A N 1
ATOM 911 C CA . PRO A 1 121 ? -4.73 -15.633 -7.68 1 76.25 121 PRO A CA 1
ATOM 912 C C . PRO A 1 121 ? -5.129 -17.109 -7.641 1 76.25 121 PRO A C 1
ATOM 914 O O . PRO A 1 121 ? -5.422 -17.703 -8.68 1 76.25 121 PRO A O 1
ATOM 917 N N . VAL A 1 122 ? -5.164 -17.672 -6.504 1 76.81 122 VAL A N 1
ATOM 918 C CA . VAL A 1 122 ? -5.543 -19.062 -6.324 1 76.81 122 VAL A CA 1
ATOM 919 C C . VAL A 1 122 ? -7.008 -19.25 -6.707 1 76.81 122 VAL A C 1
ATOM 921 O O . VAL A 1 122 ? -7.363 -20.25 -7.355 1 76.81 122 VAL A O 1
ATOM 924 N N . ILE A 1 123 ? -7.793 -18.344 -6.348 1 86.25 123 ILE A N 1
ATOM 925 C CA . ILE A 1 123 ? -9.211 -18.391 -6.668 1 86.25 123 ILE A CA 1
ATOM 926 C C . ILE A 1 123 ? -9.406 -18.344 -8.188 1 86.25 123 ILE A C 1
ATOM 928 O O . ILE A 1 123 ? -10.141 -19.156 -8.75 1 86.25 123 ILE A O 1
ATOM 932 N N . LEU A 1 124 ? -8.734 -17.531 -8.828 1 87.25 124 LEU A N 1
ATOM 933 C CA . LEU A 1 124 ? -8.891 -17.328 -10.266 1 87.25 124 LEU A CA 1
ATOM 934 C C . LEU A 1 124 ? -8.367 -18.531 -11.039 1 87.25 124 LEU A C 1
ATOM 936 O O . LEU A 1 124 ? -8.984 -18.969 -12.016 1 87.25 124 LEU A O 1
ATOM 940 N N . THR A 1 125 ? -7.301 -19.109 -10.562 1 81.56 125 THR A N 1
ATOM 941 C CA . THR A 1 125 ? -6.684 -20.203 -11.305 1 81.56 125 THR A CA 1
ATOM 942 C C . THR A 1 125 ? -7.332 -21.547 -10.945 1 81.56 125 THR A C 1
ATOM 944 O O . THR A 1 125 ? -7.641 -22.344 -11.82 1 81.56 125 THR A O 1
ATOM 947 N N . ASP A 1 126 ? -7.57 -21.766 -9.68 1 83 126 ASP A N 1
ATOM 948 C CA . ASP A 1 126 ? -7.977 -23.094 -9.227 1 83 126 ASP A CA 1
ATOM 949 C C . ASP A 1 126 ? -9.492 -23.234 -9.25 1 83 126 ASP A C 1
ATOM 951 O O . ASP A 1 126 ? -10.016 -24.328 -9.469 1 83 126 ASP A O 1
ATOM 955 N N . ILE A 1 127 ? -10.141 -22.234 -9.086 1 89.25 127 ILE A N 1
ATOM 956 C CA . ILE A 1 127 ? -11.594 -22.344 -9 1 89.25 127 ILE A CA 1
ATOM 957 C C . ILE A 1 127 ? -12.219 -21.906 -10.32 1 89.25 127 ILE A C 1
ATOM 959 O O . ILE A 1 127 ? -13.102 -22.594 -10.852 1 89.25 127 ILE A O 1
ATOM 963 N N . PHE A 1 128 ? -11.68 -20.875 -10.852 1 93.62 128 PHE A N 1
ATOM 964 C CA . PHE A 1 128 ? -12.266 -20.359 -12.094 1 93.62 128 PHE A CA 1
ATOM 965 C C . PHE A 1 128 ? -11.438 -20.797 -13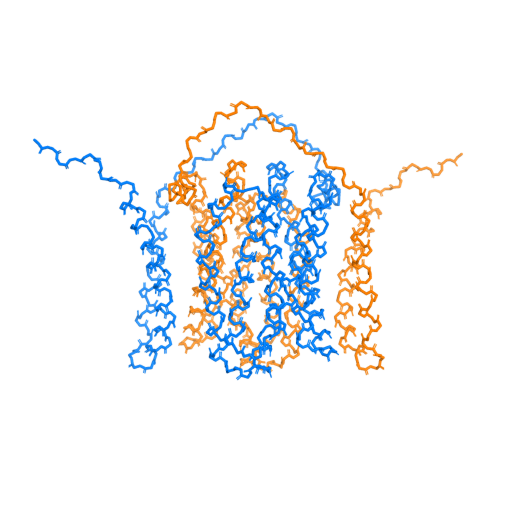.297 1 93.62 128 PHE A C 1
ATOM 967 O O . PHE A 1 128 ? -11.766 -20.469 -14.438 1 93.62 128 PHE A O 1
ATOM 974 N N . GLU A 1 129 ? -10.312 -21.453 -13.07 1 91.12 129 GLU A N 1
ATOM 975 C CA . GLU A 1 129 ? -9.484 -22.125 -14.062 1 91.12 129 GLU A CA 1
ATOM 976 C C . GLU A 1 129 ? -8.945 -21.141 -15.102 1 91.12 129 GLU A C 1
ATOM 978 O O . GLU A 1 129 ? -8.945 -21.438 -16.297 1 91.12 129 GLU A O 1
ATOM 983 N N . LEU A 1 130 ? -8.641 -20.062 -14.594 1 86.5 130 LEU A N 1
ATOM 984 C CA . LEU A 1 130 ? -8 -19.109 -15.492 1 86.5 130 LEU A CA 1
ATOM 985 C C . LEU A 1 130 ? -6.535 -19.469 -15.711 1 86.5 130 LEU A C 1
ATOM 987 O O . LEU A 1 130 ? -5.848 -19.875 -14.773 1 86.5 130 LEU A O 1
ATOM 991 N N . GLY A 1 131 ? -6.215 -19.266 -16.922 1 75.31 131 GLY A N 1
ATOM 992 C CA . GLY A 1 131 ? -4.789 -19.391 -17.203 1 75.31 131 GLY A CA 1
ATOM 993 C C . GLY A 1 131 ? -3.988 -18.203 -16.688 1 75.31 131 GLY A C 1
ATOM 994 O O . GLY A 1 131 ? -4.555 -17.25 -16.156 1 75.31 131 GLY A O 1
ATOM 995 N N . ALA A 1 132 ? -2.736 -18.297 -16.766 1 65 132 ALA A N 1
ATOM 996 C CA . ALA A 1 132 ? -1.82 -17.266 -16.281 1 65 132 ALA A CA 1
ATOM 997 C C . ALA A 1 132 ? -2.082 -15.938 -17 1 65 132 ALA A C 1
ATOM 999 O O . ALA A 1 132 ? -2.117 -14.883 -16.359 1 65 132 ALA A O 1
ATOM 1000 N N . GLN A 1 133 ? -2.312 -16.047 -18.234 1 71 133 GLN A N 1
ATOM 1001 C CA . GLN A 1 133 ? -2.551 -14.836 -19.016 1 71 133 GLN A CA 1
ATOM 1002 C C . GLN A 1 133 ? -3.85 -14.156 -18.594 1 71 133 GLN A C 1
ATOM 1004 O O . GLN A 1 133 ? -3.879 -12.945 -18.391 1 71 133 GLN A O 1
ATOM 1009 N N . ASP A 1 134 ? -4.844 -14.938 -18.484 1 79.06 134 ASP A N 1
ATOM 1010 C CA . ASP A 1 134 ? -6.145 -14.391 -18.109 1 79.06 134 ASP A CA 1
ATOM 1011 C C . ASP A 1 134 ? -6.129 -13.844 -16.688 1 79.06 134 ASP A C 1
ATOM 1013 O O . ASP A 1 134 ? -6.793 -12.852 -16.391 1 79.06 134 ASP A O 1
ATOM 1017 N N . THR A 1 135 ? -5.379 -14.492 -15.906 1 78.88 135 THR A N 1
ATOM 1018 C CA . THR A 1 135 ? -5.207 -14 -14.539 1 78.88 135 THR A CA 1
ATOM 1019 C C . THR A 1 135 ? -4.488 -12.656 -14.539 1 78.88 135 THR A C 1
ATOM 1021 O O . THR A 1 135 ? -4.883 -11.734 -13.812 1 78.88 135 THR A O 1
ATOM 1024 N N . GLY A 1 136 ? -3.525 -12.508 -15.336 1 71.06 136 GLY A N 1
ATOM 1025 C CA . GLY A 1 136 ? -2.836 -11.242 -15.492 1 71.06 136 GLY A CA 1
ATOM 1026 C C . GLY A 1 136 ? -3.742 -10.125 -15.984 1 71.06 136 GLY A C 1
ATOM 1027 O O . GLY A 1 136 ? -3.682 -9 -15.492 1 71.06 136 GLY A O 1
ATOM 1028 N N . ILE A 1 137 ? -4.543 -10.461 -16.875 1 77.94 137 ILE A N 1
ATOM 1029 C CA . ILE A 1 137 ? -5.477 -9.492 -17.438 1 77.94 137 ILE A CA 1
ATOM 1030 C C . ILE A 1 137 ? -6.457 -9.031 -16.359 1 77.94 137 ILE A C 1
ATOM 1032 O O . ILE A 1 137 ? -6.824 -7.855 -16.312 1 77.94 137 ILE A O 1
ATOM 1036 N N . PHE A 1 138 ? -6.836 -9.969 -15.594 1 83.75 138 PHE A N 1
ATOM 1037 C CA . PHE A 1 138 ? -7.727 -9.633 -14.484 1 83.75 138 PHE A CA 1
ATOM 1038 C C . PHE A 1 138 ? -7.098 -8.578 -13.586 1 83.75 138 PHE A C 1
ATOM 1040 O O . PHE A 1 138 ? -7.715 -7.555 -13.289 1 83.75 138 PHE A O 1
ATOM 1047 N N . PHE A 1 139 ? -5.898 -8.758 -13.219 1 76.75 139 PHE A N 1
ATOM 1048 C CA . PHE A 1 139 ? -5.215 -7.836 -12.32 1 76.75 139 PHE A CA 1
ATOM 1049 C C . PHE A 1 139 ? -4.883 -6.531 -13.039 1 76.75 139 PHE A C 1
ATOM 1051 O O . PHE A 1 139 ? -4.941 -5.457 -12.438 1 76.75 139 PHE A O 1
ATOM 1058 N N . MET A 1 140 ? -4.551 -6.629 -14.25 1 73.75 140 MET A N 1
ATOM 1059 C CA . MET A 1 140 ? -4.305 -5.418 -15.031 1 73.75 140 MET A CA 1
ATOM 1060 C C . MET A 1 140 ? -5.559 -4.551 -15.102 1 73.75 140 MET A C 1
ATOM 1062 O O . MET A 1 140 ? -5.484 -3.332 -14.938 1 73.75 140 MET A O 1
ATOM 1066 N N . THR A 1 141 ? -6.609 -5.23 -15.359 1 82.62 141 THR A N 1
ATOM 1067 C CA . THR A 1 141 ? -7.879 -4.52 -15.422 1 82.62 141 THR A CA 1
ATOM 1068 C C . THR A 1 141 ? -8.195 -3.857 -14.078 1 82.62 141 THR A C 1
ATOM 1070 O O . THR A 1 141 ? -8.625 -2.703 -14.039 1 82.62 141 THR A O 1
ATOM 1073 N N . ALA A 1 142 ? -7.926 -4.598 -13.023 1 83 142 ALA A N 1
ATOM 1074 C CA . ALA A 1 142 ? -8.141 -4.043 -11.688 1 83 142 ALA A CA 1
ATOM 1075 C C . ALA A 1 142 ? -7.242 -2.836 -11.445 1 83 142 ALA A C 1
ATOM 1077 O O . ALA A 1 142 ? -7.668 -1.851 -10.836 1 83 142 ALA A O 1
ATOM 1078 N N . GLY A 1 143 ? -6.039 -2.906 -11.867 1 76.75 143 GLY A N 1
ATOM 1079 C CA . GLY A 1 143 ? -5.105 -1.798 -11.734 1 76.75 143 GLY A CA 1
ATOM 1080 C C . GLY A 1 143 ? -5.543 -0.56 -12.5 1 76.75 143 GLY A C 1
ATOM 1081 O O . GLY A 1 143 ? -5.461 0.555 -11.977 1 76.75 143 GLY A O 1
ATOM 1082 N N . ILE A 1 144 ? -6.004 -0.78 -13.633 1 79 144 ILE A N 1
ATOM 1083 C CA . ILE A 1 144 ? -6.445 0.324 -14.477 1 79 144 ILE A CA 1
ATOM 1084 C C . ILE A 1 144 ? -7.672 0.987 -13.859 1 79 144 ILE A C 1
ATOM 1086 O O . ILE A 1 144 ? -7.746 2.215 -13.773 1 79 144 ILE A O 1
ATOM 1090 N N . ILE A 1 145 ? -8.547 0.153 -13.453 1 82.69 145 ILE A N 1
ATOM 1091 C CA . ILE A 1 145 ? -9.75 0.677 -12.82 1 82.69 145 ILE A CA 1
ATOM 1092 C C . ILE A 1 145 ? -9.383 1.427 -11.539 1 82.69 145 ILE A C 1
ATOM 1094 O O . ILE A 1 145 ? -9.906 2.51 -11.273 1 82.69 145 ILE A O 1
ATOM 1098 N N . GLY A 1 146 ? -8.508 0.876 -10.805 1 82.44 146 GLY A N 1
ATOM 1099 C CA . GLY A 1 146 ? -8.047 1.538 -9.594 1 82.44 146 GLY A CA 1
ATOM 1100 C C . GLY A 1 146 ? -7.387 2.877 -9.859 1 82.44 146 GLY A C 1
ATOM 1101 O O . GLY A 1 146 ? -7.66 3.859 -9.172 1 82.44 146 GLY A O 1
ATOM 1102 N N . ALA A 1 147 ? -6.566 2.91 -10.852 1 75.12 147 ALA A N 1
AT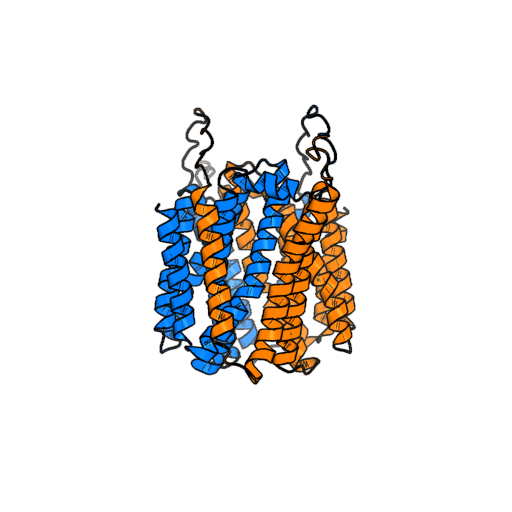OM 1103 C CA . ALA A 1 147 ? -5.895 4.152 -11.227 1 75.12 147 ALA A CA 1
ATOM 1104 C C . ALA A 1 147 ? -6.906 5.211 -11.656 1 75.12 147 ALA A C 1
ATOM 1106 O O . ALA A 1 147 ? -6.789 6.379 -11.273 1 75.12 147 ALA A O 1
ATOM 1107 N N . PHE A 1 148 ? -7.816 4.781 -12.398 1 79.06 148 PHE A N 1
ATOM 1108 C CA . PHE A 1 148 ? -8.859 5.684 -12.875 1 79.06 148 PHE A CA 1
ATOM 1109 C C . PHE A 1 148 ? -9.633 6.285 -11.703 1 79.06 148 PHE A C 1
ATOM 1111 O O . PHE A 1 148 ? -9.812 7.5 -11.633 1 79.06 148 PHE A O 1
ATOM 1118 N N . PHE A 1 149 ? -10.016 5.469 -10.766 1 79.88 149 PHE A N 1
ATOM 1119 C CA . PHE A 1 149 ? -10.789 5.941 -9.625 1 79.88 149 PHE A CA 1
ATOM 1120 C C . PHE A 1 149 ? -9.93 6.805 -8.711 1 79.88 149 PHE A C 1
ATOM 1122 O O . PHE A 1 149 ? -10.422 7.758 -8.102 1 79.88 149 PHE A O 1
ATOM 1129 N N . GLN A 1 150 ? -8.703 6.391 -8.648 1 73.62 150 GLN A N 1
ATOM 1130 C CA . GLN A 1 150 ? -7.789 7.164 -7.816 1 73.62 150 GLN A CA 1
ATOM 1131 C C . GLN A 1 150 ? -7.684 8.602 -8.305 1 73.62 150 GLN A C 1
ATOM 1133 O O . GLN A 1 150 ? -7.734 9.547 -7.512 1 73.62 150 GLN A O 1
ATOM 1138 N N . VAL A 1 151 ? -7.578 8.859 -9.555 1 65.38 151 VAL A N 1
ATOM 1139 C CA . VAL A 1 151 ? -7.344 10.172 -10.133 1 65.38 151 VAL A CA 1
ATOM 1140 C C . VAL A 1 151 ? -8.656 10.953 -10.203 1 65.38 151 VAL A C 1
ATOM 1142 O O . VAL A 1 151 ? -8.703 12.133 -9.867 1 65.38 151 VAL A O 1
ATOM 1145 N N . VAL A 1 152 ? -9.703 10.234 -10.492 1 70.94 152 VAL A N 1
ATOM 1146 C CA . VAL A 1 152 ? -10.93 10.938 -10.844 1 70.94 152 VAL A CA 1
ATOM 1147 C C . VAL A 1 152 ? -11.805 11.117 -9.602 1 70.94 152 VAL A C 1
ATOM 1149 O O . VAL A 1 152 ? -12.5 12.125 -9.469 1 70.94 152 VAL A O 1
ATOM 1152 N N . ALA A 1 153 ? -11.758 10.211 -8.742 1 72.56 153 ALA A N 1
ATOM 1153 C CA . ALA A 1 153 ? -12.82 10.18 -7.738 1 72.56 153 ALA A CA 1
ATOM 1154 C C . ALA A 1 153 ? -12.305 10.672 -6.387 1 72.56 153 ALA A C 1
ATOM 1156 O O . ALA A 1 153 ? -13.039 11.312 -5.633 1 72.56 153 ALA A O 1
ATOM 1157 N N . VAL A 1 154 ? -11.062 10.5 -6.074 1 68.94 154 VAL A N 1
ATOM 1158 C CA . VAL A 1 154 ? -10.625 10.695 -4.695 1 68.94 154 VAL A CA 1
ATOM 1159 C C . VAL A 1 154 ? -10.508 12.188 -4.398 1 68.94 154 VAL A C 1
ATOM 1161 O O . VAL A 1 154 ? -10.961 12.656 -3.35 1 68.94 154 VAL A O 1
ATOM 1164 N N . GLY A 1 155 ? -10.008 12.922 -5.281 1 65.56 155 GLY A N 1
ATOM 1165 C CA . GLY A 1 155 ? -9.883 14.359 -5.074 1 65.56 155 GLY A CA 1
ATOM 1166 C C . GLY A 1 155 ? -11.211 15.047 -4.828 1 65.56 155 GLY A C 1
ATOM 1167 O O . GLY A 1 155 ? -11.461 15.562 -3.738 1 65.56 155 GLY A O 1
ATOM 1168 N N . PRO A 1 156 ? -12.086 14.883 -5.715 1 69.12 156 PRO A N 1
ATOM 1169 C CA . PRO A 1 156 ? -13.398 15.523 -5.59 1 69.12 156 PRO A CA 1
ATOM 1170 C C . PRO A 1 156 ? -14.203 14.992 -4.406 1 69.12 156 PRO A C 1
ATOM 1172 O O . PRO A 1 156 ? -14.891 15.758 -3.73 1 69.12 156 PRO A O 1
ATOM 1175 N N . LEU A 1 157 ? -14.125 13.797 -4.172 1 76.38 157 LEU A N 1
ATOM 1176 C CA . LEU A 1 157 ? -14.906 13.219 -3.086 1 76.38 157 LEU A CA 1
ATOM 1177 C C . LEU A 1 157 ? -14.367 13.664 -1.73 1 76.38 157 LEU A C 1
ATOM 1179 O O . LEU A 1 157 ? -15.141 13.883 -0.792 1 76.38 157 LEU A O 1
ATOM 1183 N N . SER A 1 158 ? -13.078 13.812 -1.639 1 75.12 158 SER A N 1
ATOM 1184 C CA . SER A 1 158 ? -12.461 14.211 -0.376 1 75.12 158 SER A CA 1
ATOM 1185 C C . SER A 1 158 ? -12.773 15.672 -0.05 1 75.12 158 SER A C 1
ATOM 1187 O O . SER A 1 158 ? -12.734 16.078 1.115 1 75.12 158 SER A O 1
ATOM 1189 N N . LYS A 1 159 ? -13.094 16.422 -1.007 1 69.62 159 LYS A N 1
ATOM 1190 C CA . LYS A 1 159 ? -13.422 17.828 -0.794 1 69.62 159 LYS A CA 1
ATOM 1191 C C . LYS A 1 159 ? -14.906 18.016 -0.462 1 69.62 159 LYS A C 1
ATOM 1193 O O . LYS A 1 159 ? -15.281 18.953 0.243 1 69.62 159 LYS A O 1
ATOM 1198 N N . ARG A 1 160 ? -15.672 17.094 -0.978 1 78 160 ARG A N 1
ATOM 1199 C CA . ARG A 1 160 ? -17.125 17.25 -0.862 1 78 160 ARG A CA 1
ATOM 1200 C C . ARG A 1 160 ? -17.656 16.516 0.364 1 78 160 ARG A C 1
ATOM 1202 O O . ARG A 1 160 ? -18.672 16.922 0.938 1 78 160 ARG A O 1
ATOM 1209 N N . PHE A 1 161 ? -17.031 15.477 0.694 1 85.25 161 PHE A N 1
ATOM 1210 C CA . PHE A 1 161 ? -17.547 14.641 1.767 1 85.25 161 PHE A CA 1
ATOM 1211 C C . PHE A 1 161 ? -16.578 14.602 2.943 1 85.25 161 PHE A C 1
ATOM 1213 O O . PHE A 1 161 ? -15.398 14.914 2.791 1 85.25 161 PHE A O 1
ATOM 1220 N N . THR A 1 162 ? -17.125 14.289 4.062 1 85.88 162 THR A N 1
ATOM 1221 C CA . THR A 1 162 ? -16.297 14.133 5.258 1 85.88 162 THR A CA 1
ATOM 1222 C C . THR A 1 162 ? -15.539 12.805 5.23 1 85.88 162 THR A C 1
ATOM 1224 O O . THR A 1 162 ? -15.938 11.875 4.523 1 85.88 162 THR A O 1
ATOM 1227 N N . ASP A 1 163 ? -14.492 12.727 5.961 1 87.75 163 ASP A N 1
ATOM 1228 C CA . ASP A 1 163 ? -13.727 11.484 6.055 1 87.75 163 ASP A CA 1
ATOM 1229 C C . ASP A 1 163 ? -14.602 10.328 6.535 1 87.75 163 ASP A C 1
ATOM 1231 O O . ASP A 1 163 ? -14.508 9.219 6.012 1 87.75 163 ASP A O 1
ATOM 1235 N N . LYS A 1 164 ? -15.484 10.609 7.461 1 89.19 164 LYS A N 1
ATOM 1236 C CA . LYS A 1 164 ? -16.344 9.562 8 1 89.19 164 LYS A CA 1
ATOM 1237 C C . LYS A 1 164 ? -17.266 8.992 6.926 1 89.19 164 LYS A C 1
ATOM 1239 O O . LYS A 1 164 ? -17.391 7.777 6.785 1 89.19 164 LYS A O 1
ATOM 1244 N N . SER A 1 165 ? -17.891 9.883 6.152 1 91.06 165 SER A N 1
ATOM 1245 C CA . SER A 1 165 ? -18.797 9.445 5.098 1 91.06 165 SER A CA 1
ATOM 1246 C C . SER A 1 165 ? -18.078 8.617 4.043 1 91.06 165 SER A C 1
ATOM 1248 O O . SER A 1 165 ? -18.625 7.648 3.521 1 91.06 165 SER A O 1
ATOM 1250 N N . LEU A 1 166 ? -16.891 8.984 3.791 1 91.88 166 LEU A N 1
ATOM 1251 C CA . LEU A 1 166 ? -16.141 8.281 2.754 1 91.88 166 LEU A CA 1
ATOM 1252 C C . LEU A 1 166 ? -15.664 6.922 3.252 1 91.88 166 LEU A C 1
ATOM 1254 O O . LEU A 1 166 ? -15.586 5.965 2.477 1 91.88 166 LEU A O 1
ATOM 1258 N N . ILE A 1 167 ? -15.32 6.848 4.508 1 93.44 167 ILE A N 1
ATOM 1259 C CA . ILE A 1 167 ? -14.977 5.559 5.094 1 93.44 167 ILE A CA 1
ATOM 1260 C C . ILE A 1 167 ? -16.188 4.633 5.07 1 93.44 167 ILE A C 1
ATOM 1262 O O . ILE A 1 167 ? -16.062 3.451 4.742 1 93.44 167 ILE A O 1
ATOM 1266 N N . ILE A 1 168 ? -17.359 5.188 5.336 1 93.94 168 ILE A N 1
ATOM 1267 C CA . ILE A 1 168 ? -18.594 4.414 5.305 1 93.94 168 ILE A CA 1
ATOM 1268 C C . ILE A 1 168 ? -18.85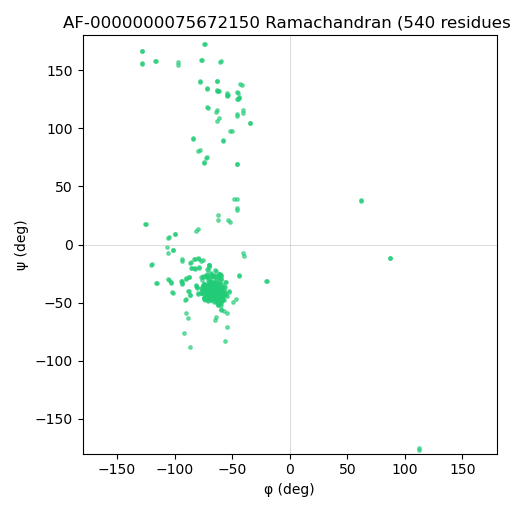9 3.92 3.887 1 93.94 168 ILE A C 1
ATOM 1270 O O . ILE A 1 168 ? -19.203 2.75 3.684 1 93.94 168 ILE A O 1
ATOM 1274 N N . LEU A 1 169 ? -18.688 4.793 2.977 1 93.38 169 LEU A N 1
ATOM 1275 C CA . LEU A 1 169 ? -18.891 4.418 1.582 1 93.38 169 LEU A CA 1
ATOM 1276 C C . LEU A 1 169 ? -17.922 3.318 1.168 1 93.38 169 LEU A C 1
ATOM 1278 O O . LEU A 1 169 ? -18.297 2.379 0.464 1 93.38 169 LEU A O 1
ATOM 1282 N N . SER A 1 170 ? -16.672 3.48 1.585 1 94.88 170 SER A N 1
ATOM 1283 C CA . SER A 1 170 ? -15.672 2.453 1.282 1 94.88 170 SER A CA 1
ATOM 1284 C C . SER A 1 170 ? -16.094 1.101 1.852 1 94.88 170 SER A C 1
ATOM 1286 O O . SER A 1 170 ? -16.031 0.084 1.155 1 94.88 170 SER A O 1
ATOM 1288 N N . SER A 1 171 ? -16.5 1.147 3.072 1 96 171 SER A N 1
ATOM 1289 C CA . SER A 1 171 ? -16.906 -0.081 3.744 1 96 171 SER A CA 1
ATOM 1290 C C . SER A 1 171 ? -18.109 -0.718 3.049 1 96 171 SER A C 1
ATOM 1292 O O . SER A 1 171 ? -18.156 -1.938 2.885 1 96 171 SER A O 1
ATOM 1294 N N . LEU A 1 172 ? -19.016 0.077 2.602 1 96.5 172 LEU A N 1
ATOM 1295 C CA . LEU A 1 172 ? -20.203 -0.417 1.908 1 96.5 172 LEU A CA 1
ATOM 1296 C C . LEU A 1 172 ? -19.828 -1.059 0.577 1 96.5 172 LEU A C 1
ATOM 1298 O O . LEU A 1 172 ? -20.344 -2.127 0.232 1 96.5 172 LEU A O 1
ATOM 1302 N N . LEU A 1 173 ? -19.016 -0.4 -0.135 1 96.06 173 LEU A N 1
ATOM 1303 C CA . LEU A 1 173 ? -18.594 -0.909 -1.434 1 96.06 173 LEU A CA 1
ATOM 1304 C C . LEU A 1 173 ? -17.875 -2.248 -1.285 1 96.06 173 LEU A C 1
ATOM 1306 O O . LEU A 1 173 ? -18.125 -3.176 -2.059 1 96.06 173 LEU A O 1
ATOM 1310 N N . ILE A 1 174 ? -17.047 -2.357 -0.277 1 97.12 174 ILE A N 1
ATOM 1311 C CA . ILE A 1 174 ? -16.297 -3.592 -0.06 1 97.12 174 ILE A CA 1
ATOM 1312 C C . ILE A 1 174 ? -17.25 -4.688 0.418 1 97.12 174 ILE A C 1
ATOM 1314 O O . ILE A 1 174 ? -17.094 -5.852 0.038 1 97.12 174 ILE A O 1
ATOM 1318 N N . ALA A 1 175 ? -18.219 -4.297 1.227 1 96.94 175 ALA A N 1
ATOM 1319 C CA . ALA A 1 175 ? -19.203 -5.27 1.675 1 96.94 175 ALA A CA 1
ATOM 1320 C C . ALA A 1 175 ? -19.984 -5.836 0.493 1 96.94 175 ALA A C 1
ATOM 1322 O O . ALA A 1 175 ? -20.172 -7.051 0.387 1 96.94 175 ALA A O 1
ATOM 1323 N N . VAL A 1 176 ? -20.438 -4.984 -0.351 1 97.62 176 VAL A N 1
ATOM 1324 C CA . VAL A 1 176 ? -21.203 -5.402 -1.525 1 97.62 176 VAL A CA 1
ATOM 1325 C C . VAL A 1 176 ? -20.328 -6.277 -2.422 1 97.62 176 VAL A C 1
ATOM 1327 O O . VAL A 1 176 ? -20.781 -7.293 -2.945 1 97.62 176 VAL A O 1
ATOM 1330 N N . SER A 1 177 ? -19.094 -5.891 -2.578 1 97.56 177 SER A N 1
ATOM 1331 C CA . SER A 1 177 ? -18.156 -6.656 -3.393 1 97.56 177 SER A CA 1
ATOM 1332 C C . SER A 1 177 ? -17.969 -8.07 -2.848 1 97.56 177 SER A C 1
ATOM 1334 O O . SER A 1 177 ? -17.906 -9.031 -3.615 1 97.56 177 SER A O 1
ATOM 1336 N N . GLY A 1 178 ? -17.875 -8.125 -1.537 1 97.25 178 GLY A N 1
ATOM 1337 C CA . GLY A 1 178 ? -17.75 -9.438 -0.918 1 97.25 178 GLY A CA 1
ATOM 1338 C C . GLY A 1 178 ? -18.891 -10.367 -1.236 1 97.25 178 GLY A C 1
ATOM 1339 O O . GLY A 1 178 ? -18.688 -11.531 -1.579 1 97.25 178 GLY A O 1
ATOM 1340 N N . ILE A 1 179 ? -20.078 -9.859 -1.178 1 97.19 179 ILE A N 1
ATOM 1341 C CA . ILE A 1 179 ? -21.281 -10.648 -1.454 1 97.19 179 ILE A CA 1
ATOM 1342 C C . ILE A 1 179 ? -21.297 -11.055 -2.926 1 97.19 179 ILE A C 1
ATOM 1344 O O . ILE A 1 179 ? -21.562 -12.211 -3.256 1 97.19 179 ILE A O 1
ATOM 1348 N N . LEU A 1 180 ? -21 -10.133 -3.803 1 97.25 180 LEU A N 1
ATOM 1349 C CA . LEU A 1 180 ? -21.016 -10.406 -5.234 1 97.25 180 LEU A CA 1
ATOM 1350 C C . LEU A 1 180 ? -19.984 -11.477 -5.594 1 97.25 180 LEU A C 1
ATOM 1352 O O . LEU A 1 180 ? -20.266 -12.375 -6.387 1 97.25 180 LEU A O 1
ATOM 1356 N N . MET A 1 181 ? -18.906 -11.406 -4.977 1 97 181 MET A N 1
ATOM 1357 C CA . MET A 1 181 ? -17.844 -12.359 -5.301 1 97 181 MET A CA 1
ATOM 1358 C C . MET A 1 181 ? -18.125 -13.727 -4.684 1 97 181 MET A C 1
ATOM 1360 O O . MET A 1 181 ? -17.797 -14.758 -5.266 1 97 181 MET A O 1
ATOM 1364 N N . ALA A 1 182 ? -18.672 -13.672 -3.51 1 95.88 182 ALA A N 1
ATOM 1365 C CA . ALA A 1 182 ? -19.031 -14.93 -2.867 1 95.88 182 ALA A CA 1
ATOM 1366 C C . ALA A 1 182 ? -20.031 -15.711 -3.715 1 95.88 182 ALA A C 1
ATOM 1368 O O . ALA A 1 182 ? -20.031 -16.953 -3.713 1 95.88 182 ALA A O 1
ATOM 1369 N N . LYS A 1 183 ? -20.844 -15.031 -4.461 1 96.12 183 LYS A N 1
ATOM 1370 C CA . LYS A 1 183 ? -21.891 -15.664 -5.262 1 96.12 183 LYS A CA 1
ATOM 1371 C C . LYS A 1 183 ? -21.453 -15.797 -6.719 1 96.12 183 LYS A C 1
ATOM 1373 O O . LYS A 1 183 ? -22.25 -16.172 -7.574 1 96.12 183 LYS A O 1
ATOM 1378 N N . ALA A 1 184 ? -20.234 -15.516 -6.945 1 96.81 184 ALA A N 1
ATOM 1379 C CA . ALA A 1 184 ? -19.75 -15.555 -8.328 1 96.81 184 ALA A CA 1
ATOM 1380 C C . ALA A 1 184 ? -19.656 -16.984 -8.828 1 96.81 184 ALA A C 1
ATOM 1382 O O . ALA A 1 184 ? -19.094 -17.859 -8.148 1 96.81 184 ALA A O 1
ATOM 1383 N N . THR A 1 185 ? -20.172 -17.25 -10.07 1 94.56 185 THR A N 1
ATOM 1384 C CA . THR A 1 185 ? -20.094 -18.578 -10.688 1 94.56 185 THR A CA 1
ATOM 1385 C C . THR A 1 185 ? -19.312 -18.516 -12 1 94.56 185 THR A C 1
ATOM 1387 O O . THR A 1 185 ? -18.891 -19.547 -12.523 1 94.56 185 THR A O 1
ATOM 1390 N N . THR A 1 186 ? -19.203 -17.312 -12.453 1 95.75 186 THR A N 1
ATOM 1391 C CA . THR A 1 186 ? -18.453 -17.125 -13.68 1 95.75 186 THR A CA 1
ATOM 1392 C C . THR A 1 186 ? -17.391 -16.047 -13.492 1 95.75 186 THR A C 1
ATOM 1394 O O . THR A 1 186 ? -17.438 -15.281 -12.523 1 95.75 186 THR A O 1
ATOM 1397 N N . ILE A 1 187 ? -16.516 -15.984 -14.398 1 95.5 187 ILE A N 1
ATOM 1398 C CA . ILE A 1 187 ? -15.43 -15.008 -14.32 1 95.5 187 ILE A CA 1
ATOM 1399 C C . ILE A 1 187 ? -15.992 -13.602 -14.484 1 95.5 187 ILE A C 1
ATOM 1401 O O . ILE A 1 187 ? -15.484 -12.648 -13.875 1 95.5 187 ILE A O 1
ATOM 1405 N N . SER A 1 188 ? -16.969 -13.477 -15.281 1 95.69 188 SER A N 1
ATOM 1406 C CA . SER A 1 188 ? -17.609 -12.18 -15.445 1 95.69 188 SER A CA 1
ATOM 1407 C C . SER A 1 188 ? -18.156 -11.656 -14.125 1 95.69 188 SER A C 1
ATOM 1409 O O . SER A 1 188 ? -18.078 -10.461 -13.844 1 95.69 188 SER A O 1
ATOM 1411 N N . HIS A 1 189 ? -18.656 -12.555 -13.344 1 96.56 189 HIS A N 1
ATOM 1412 C CA . HIS A 1 189 ? -19.141 -12.18 -12.016 1 96.56 189 HIS A CA 1
ATOM 1413 C C . HIS A 1 189 ? -18 -11.664 -11.141 1 96.56 189 HIS A C 1
ATOM 1415 O O . HIS A 1 189 ? -18.188 -10.75 -10.336 1 96.56 189 HIS A O 1
ATOM 1421 N N . MET A 1 190 ? -16.906 -12.242 -11.336 1 96.44 190 MET A N 1
ATOM 1422 C CA . MET A 1 190 ? -15.742 -11.828 -10.555 1 96.44 190 MET A CA 1
ATOM 1423 C C . MET A 1 190 ? -15.305 -10.414 -10.938 1 96.44 190 MET A C 1
ATOM 1425 O O . MET A 1 190 ? -14.961 -9.609 -10.07 1 96.44 190 MET A O 1
ATOM 1429 N N . TYR A 1 191 ? -15.359 -10.141 -12.219 1 94.88 191 TYR A N 1
ATOM 1430 C CA . TYR A 1 191 ? -15.031 -8.797 -12.672 1 94.88 191 TYR A CA 1
ATOM 1431 C C . TYR A 1 191 ? -15.992 -7.773 -12.07 1 94.88 191 TYR A C 1
ATOM 1433 O O . TYR A 1 191 ? -15.562 -6.734 -11.562 1 94.88 191 TYR A O 1
ATOM 1441 N N . ILE A 1 192 ? -17.188 -8.094 -12.102 1 96.19 192 ILE A N 1
ATOM 1442 C CA . ILE A 1 192 ? -18.219 -7.188 -11.633 1 96.19 192 ILE A CA 1
ATOM 1443 C C . ILE A 1 192 ? -18.109 -7.008 -10.117 1 96.19 192 ILE A C 1
ATOM 1445 O O . ILE A 1 192 ? -18.281 -5.898 -9.602 1 96.19 192 ILE A O 1
ATOM 1449 N N . GLY A 1 193 ? -17.828 -8.07 -9.477 1 96.56 193 GLY A N 1
ATOM 1450 C CA . GLY A 1 193 ? -17.688 -8.016 -8.031 1 96.56 193 GLY A CA 1
ATOM 1451 C C . GLY A 1 193 ? -16.422 -7.324 -7.578 1 96.56 193 GLY A C 1
ATOM 1452 O O . GLY A 1 193 ? -16.406 -6.676 -6.531 1 96.56 193 GLY A O 1
ATOM 1453 N N . PHE A 1 194 ? -15.422 -7.359 -8.359 1 95.75 194 PHE A N 1
ATOM 1454 C CA . PHE A 1 194 ? -14.125 -6.832 -7.953 1 95.75 194 PHE A CA 1
ATOM 1455 C C . PHE A 1 194 ? -14.047 -5.332 -8.211 1 95.75 194 PHE A C 1
ATOM 1457 O O . PHE A 1 194 ? -13.242 -4.629 -7.59 1 95.75 194 PHE A O 1
ATOM 1464 N N . ALA A 1 195 ? -14.883 -4.836 -9.078 1 93.94 195 ALA A N 1
ATOM 1465 C CA . ALA A 1 195 ? -14.859 -3.414 -9.414 1 93.94 195 ALA A CA 1
ATOM 1466 C C . ALA A 1 195 ? -15.164 -2.555 -8.188 1 93.94 195 ALA A C 1
ATOM 1468 O O . ALA A 1 195 ? -14.375 -1.673 -7.828 1 93.94 195 ALA A O 1
ATOM 1469 N N . PRO A 1 196 ? -16.266 -2.84 -7.477 1 94.88 196 PRO A N 1
ATOM 1470 C CA . PRO A 1 196 ? -16.484 -2.053 -6.262 1 94.88 196 PRO A CA 1
ATOM 1471 C C . PRO A 1 196 ? -15.422 -2.287 -5.195 1 94.88 196 PRO A C 1
ATOM 1473 O O . PRO A 1 196 ? -15.156 -1.398 -4.383 1 94.88 196 PRO A O 1
ATOM 1476 N N . HIS A 1 197 ? -14.836 -3.422 -5.211 1 95.69 197 HIS A N 1
ATOM 1477 C CA . HIS A 1 197 ? -13.758 -3.725 -4.281 1 95.69 197 HIS A CA 1
ATOM 1478 C C . HIS A 1 197 ? -12.57 -2.795 -4.496 1 95.69 197 HIS A C 1
ATOM 1480 O O . HIS A 1 197 ? -12.031 -2.234 -3.539 1 95.69 197 HIS A O 1
ATOM 1486 N N . VAL A 1 198 ? -12.258 -2.609 -5.738 1 90.88 198 VAL A N 1
ATOM 1487 C CA . VAL A 1 198 ? -11.125 -1.764 -6.102 1 90.88 198 VAL A CA 1
ATOM 1488 C C . VAL A 1 198 ? -11.438 -0.31 -5.75 1 90.88 198 VAL A C 1
ATOM 1490 O O . VAL A 1 198 ? -10.609 0.376 -5.148 1 90.88 198 VAL A O 1
ATOM 1493 N N . PHE A 1 199 ? -12.602 0.065 -6.055 1 91.19 199 PHE A N 1
ATOM 1494 C CA . PHE A 1 199 ? -13 1.438 -5.766 1 91.19 199 PHE A CA 1
ATOM 1495 C C . PHE A 1 199 ? -13.016 1.692 -4.262 1 91.19 199 PHE A C 1
ATOM 1497 O O . PHE A 1 199 ? -12.516 2.717 -3.795 1 91.19 199 PHE A O 1
ATOM 1504 N N . GLY A 1 200 ? -13.602 0.806 -3.564 1 93.5 200 GLY A N 1
ATOM 1505 C CA . GLY A 1 200 ? -13.633 0.928 -2.117 1 93.5 200 GLY A CA 1
ATOM 1506 C C . GLY A 1 200 ? -12.25 0.949 -1.487 1 93.5 200 GLY A C 1
ATOM 1507 O O . GLY A 1 200 ? -12 1.71 -0.55 1 93.5 200 GLY A O 1
ATOM 1508 N N . ASN A 1 201 ? -11.414 0.207 -2.012 1 91.31 201 ASN A N 1
ATOM 1509 C CA . ASN A 1 201 ? -10.055 0.118 -1.496 1 91.31 201 ASN A CA 1
ATOM 1510 C C . ASN A 1 201 ? -9.273 1.407 -1.743 1 91.31 201 ASN A C 1
ATOM 1512 O O . ASN A 1 201 ? -8.57 1.891 -0.857 1 91.31 201 ASN A O 1
ATOM 1516 N N . VAL A 1 202 ? -9.43 1.912 -2.912 1 85.81 202 VAL A N 1
ATOM 1517 C CA . VAL A 1 202 ? -8.75 3.154 -3.262 1 85.81 202 VAL A CA 1
ATOM 1518 C C . VAL A 1 202 ? -9.242 4.281 -2.355 1 85.81 202 VAL A C 1
ATOM 1520 O O . VAL A 1 202 ? -8.43 5.039 -1.808 1 85.81 202 VAL A O 1
ATOM 1523 N N . MET A 1 203 ? -10.484 4.312 -2.215 1 88.62 203 MET A N 1
ATOM 1524 C CA . MET A 1 203 ? -11.078 5.344 -1.368 1 88.62 203 MET A CA 1
ATOM 1525 C C . MET A 1 203 ? -10.641 5.176 0.083 1 88.62 203 MET A C 1
ATOM 1527 O O . MET A 1 203 ? -10.266 6.148 0.739 1 88.62 203 MET A O 1
ATOM 1531 N N . PHE A 1 204 ? -10.656 4.02 0.512 1 91 204 PHE A N 1
ATOM 1532 C CA . PHE A 1 204 ? -10.258 3.701 1.877 1 91 204 PHE A CA 1
ATOM 1533 C C . PHE A 1 204 ? -8.82 4.133 2.137 1 91 204 PHE A C 1
ATOM 1535 O O . PHE A 1 204 ? -8.539 4.793 3.137 1 91 204 PHE A O 1
ATOM 1542 N N . ASP A 1 205 ? -7.988 3.826 1.325 1 88.44 205 ASP A N 1
ATOM 1543 C CA . ASP A 1 205 ? -6.566 4.09 1.522 1 88.44 205 ASP A CA 1
ATOM 1544 C C . ASP A 1 205 ? -6.297 5.59 1.62 1 88.44 205 ASP A C 1
ATOM 1546 O O . ASP A 1 205 ? -5.621 6.047 2.545 1 88.44 205 ASP A O 1
ATOM 1550 N N . VAL A 1 206 ? -6.945 6.277 0.821 1 85.19 206 VAL A N 1
ATOM 1551 C CA . VAL A 1 206 ? -6.723 7.719 0.773 1 85.19 206 VAL A CA 1
ATOM 1552 C C . VAL A 1 206 ? -7.344 8.375 2.002 1 85.19 206 VAL A C 1
ATOM 1554 O O . VAL A 1 206 ? -6.691 9.172 2.688 1 85.19 206 VAL A O 1
ATOM 1557 N N . VAL A 1 207 ? -8.508 8 2.289 1 88.69 207 VAL A N 1
ATOM 1558 C CA . VAL A 1 207 ? -9.289 8.727 3.283 1 88.69 207 VAL A CA 1
ATOM 1559 C C . VAL A 1 207 ? -8.789 8.391 4.684 1 88.69 207 VAL A C 1
ATOM 1561 O O . VAL A 1 207 ? -8.711 9.273 5.547 1 88.69 207 VAL A O 1
ATOM 1564 N N . ILE A 1 208 ? -8.438 7.188 4.848 1 92.5 208 ILE A N 1
ATOM 1565 C CA . ILE A 1 208 ? -8.023 6.781 6.188 1 92.5 208 ILE A CA 1
ATOM 1566 C C . ILE A 1 208 ? -6.668 7.391 6.516 1 92.5 208 ILE A C 1
ATOM 1568 O O . ILE A 1 208 ? -6.438 7.848 7.641 1 92.5 208 ILE A O 1
ATOM 1572 N N . ASN A 1 209 ? -5.824 7.484 5.582 1 88.44 209 ASN A N 1
ATOM 1573 C CA . ASN A 1 209 ? -4.523 8.109 5.793 1 88.44 209 ASN A CA 1
ATOM 1574 C C . ASN A 1 209 ? -4.648 9.625 5.969 1 88.44 209 ASN A C 1
ATOM 1576 O O . ASN A 1 209 ? -3.939 10.219 6.777 1 88.44 209 ASN A O 1
ATOM 1580 N N . SER A 1 210 ? -5.539 10.141 5.223 1 86.75 210 SER A N 1
ATOM 1581 C CA . SER A 1 210 ? -5.836 11.562 5.387 1 86.75 210 SER A CA 1
ATOM 1582 C C . SER A 1 210 ? -6.391 11.859 6.777 1 86.75 210 SER A C 1
ATOM 1584 O O . SER A 1 210 ? -5.938 12.781 7.449 1 86.75 210 SER A O 1
ATOM 1586 N N . ALA A 1 211 ? -7.332 11.102 7.195 1 90.5 211 ALA A N 1
ATOM 1587 C CA . ALA A 1 211 ? -7.98 11.305 8.492 1 90.5 211 ALA A CA 1
ATOM 1588 C C . ALA A 1 211 ? -6.984 11.148 9.633 1 90.5 211 ALA A C 1
ATOM 1590 O O . ALA A 1 211 ? -6.992 11.938 10.586 1 90.5 211 ALA A O 1
ATOM 1591 N N . LEU A 1 212 ? -6.129 10.242 9.516 1 92.19 212 LEU A N 1
ATOM 1592 C CA . LEU A 1 212 ? -5.141 9.984 10.562 1 92.19 212 LEU A CA 1
ATOM 1593 C C . LEU A 1 212 ? -4.102 11.102 10.609 1 92.19 212 LEU A C 1
ATOM 1595 O O . LEU A 1 212 ? -3.689 11.531 11.688 1 92.19 212 LEU A O 1
ATOM 1599 N N . SER A 1 213 ? -3.746 11.562 9.461 1 87.5 213 SER A N 1
ATOM 1600 C CA . SER A 1 213 ? -2.781 12.656 9.406 1 87.5 213 SER A CA 1
ATOM 1601 C C . SER A 1 213 ? -3.359 13.938 10 1 87.5 213 SER A C 1
ATOM 1603 O O . SER A 1 213 ? -2.65 14.688 10.664 1 87.5 213 SER A O 1
ATOM 1605 N N . LYS A 1 214 ? -4.625 14.102 9.812 1 87 214 LYS A N 1
ATOM 1606 C CA . LYS A 1 214 ? -5.297 15.305 10.305 1 87 214 LYS A CA 1
ATOM 1607 C C . LYS A 1 214 ? -5.57 15.211 11.805 1 87 214 LYS A C 1
ATOM 1609 O O . LYS A 1 214 ? -5.793 16.219 12.461 1 87 214 LYS A O 1
ATOM 1614 N N . ALA A 1 215 ? -5.562 14.086 12.32 1 89.56 215 ALA A N 1
ATOM 1615 C CA . ALA A 1 215 ? -5.969 13.844 13.703 1 89.56 215 ALA A CA 1
ATOM 1616 C C . ALA A 1 215 ? -4.855 14.227 14.672 1 89.56 215 ALA A C 1
ATOM 1618 O O . ALA A 1 215 ? -5.09 14.344 15.875 1 89.56 215 ALA A O 1
ATOM 1619 N N . VAL A 1 216 ? -3.688 14.438 14.117 1 86.69 216 VAL A N 1
ATOM 1620 C CA . VAL A 1 216 ? -2.553 14.711 14.992 1 86.69 216 VAL A CA 1
ATOM 1621 C C . VAL A 1 216 ? -1.842 15.984 14.531 1 86.69 216 VAL A C 1
ATOM 1623 O O . VAL A 1 216 ? -1.982 16.391 13.375 1 86.69 216 VAL A O 1
ATOM 1626 N N . PRO A 1 217 ? -1.144 16.609 15.477 1 85.31 217 PRO A N 1
ATOM 1627 C CA . PRO A 1 217 ? -0.318 17.75 15.062 1 85.31 217 PRO A CA 1
ATOM 1628 C C . PRO A 1 217 ? 0.75 17.359 14.047 1 85.31 217 PRO A C 1
ATOM 1630 O O . PRO A 1 217 ? 1.099 16.172 13.93 1 85.31 217 PRO A O 1
ATOM 1633 N N . GLN A 1 218 ? 1.215 18.297 13.297 1 83.31 218 GLN A N 1
ATOM 1634 C CA . GLN A 1 218 ? 2.166 18.094 12.211 1 83.31 218 GLN A CA 1
ATOM 1635 C C . GLN A 1 218 ? 3.416 17.375 12.711 1 83.31 218 GLN A C 1
ATOM 1637 O O . GLN A 1 218 ? 3.982 16.531 12 1 83.31 218 GLN A O 1
ATOM 1642 N N . GLU A 1 219 ? 3.771 17.625 13.953 1 80.62 219 GLU A N 1
ATOM 1643 C CA . GLU A 1 219 ? 4.984 17.031 14.516 1 80.62 219 GLU A CA 1
ATOM 1644 C C . GLU A 1 219 ? 4.82 15.539 14.734 1 80.62 219 GLU A C 1
ATOM 1646 O O . GLU A 1 219 ? 5.809 14.797 14.781 1 80.62 219 GLU A O 1
ATOM 1651 N N . ASP A 1 220 ? 3.564 15.117 14.773 1 83.88 220 ASP A N 1
ATOM 1652 C CA . ASP A 1 220 ? 3.291 13.711 15.086 1 83.88 220 ASP A CA 1
ATOM 1653 C C . ASP A 1 220 ? 2.889 12.945 13.828 1 83.88 220 ASP A C 1
ATOM 1655 O O . ASP A 1 220 ? 2.57 11.758 13.891 1 83.88 220 ASP A O 1
ATOM 1659 N N . THR A 1 221 ? 2.975 13.602 12.719 1 84.06 221 THR A N 1
ATOM 1660 C CA . THR A 1 221 ? 2.518 12.977 11.477 1 84.06 221 THR A CA 1
ATOM 1661 C C . THR A 1 221 ? 3.393 11.781 11.117 1 84.06 221 THR A C 1
ATOM 1663 O O . THR A 1 221 ? 2.889 10.742 10.688 1 84.06 221 THR A O 1
ATOM 1666 N N . GLY A 1 222 ? 4.68 11.906 11.297 1 80.31 222 GLY A N 1
ATOM 1667 C CA . GLY A 1 222 ? 5.555 10.773 11.031 1 80.31 222 GLY A CA 1
ATOM 1668 C C . GLY A 1 222 ? 5.238 9.562 11.891 1 80.31 222 GLY A C 1
ATOM 1669 O O . GLY A 1 222 ? 5.195 8.438 11.398 1 80.31 222 GLY A O 1
ATOM 1670 N N . ALA A 1 223 ? 4.961 9.805 13.062 1 82.06 223 ALA A N 1
ATOM 1671 C CA . ALA A 1 223 ? 4.664 8.727 14 1 82.06 223 ALA A CA 1
ATOM 1672 C C . ALA A 1 223 ? 3.352 8.039 13.641 1 82.06 223 ALA A C 1
ATOM 1674 O O . ALA A 1 223 ? 3.264 6.805 13.648 1 82.06 223 ALA A O 1
ATOM 1675 N N . ILE A 1 224 ? 2.363 8.82 13.336 1 86.31 224 ILE A N 1
ATOM 1676 C CA . ILE A 1 224 ? 1.066 8.234 13.023 1 86.31 224 ILE A CA 1
ATOM 1677 C C . ILE A 1 224 ? 1.158 7.457 11.711 1 86.31 224 ILE A C 1
ATOM 1679 O O . ILE A 1 224 ? 0.53 6.406 11.562 1 86.31 224 ILE A O 1
ATOM 1683 N N . MET A 1 225 ? 1.938 7.945 10.805 1 84.56 225 MET A N 1
ATOM 1684 C CA . MET A 1 225 ? 2.131 7.195 9.562 1 84.56 225 MET A CA 1
ATOM 1685 C C . MET A 1 225 ? 2.871 5.887 9.828 1 84.56 225 MET A C 1
ATOM 1687 O O . MET A 1 225 ? 2.602 4.879 9.172 1 84.56 225 MET A O 1
ATOM 1691 N N . GLY A 1 226 ? 3.75 5.941 10.727 1 80.19 226 GLY A N 1
ATOM 1692 C CA . GLY A 1 226 ? 4.383 4.703 11.148 1 80.19 226 GLY A CA 1
ATOM 1693 C C . GLY A 1 226 ? 3.4 3.689 11.703 1 80.19 226 GLY A C 1
ATOM 1694 O O . GLY A 1 226 ? 3.482 2.5 11.391 1 80.19 226 GLY A O 1
ATOM 1695 N N . PHE A 1 227 ? 2.477 4.16 12.398 1 83.81 227 PHE A N 1
ATOM 1696 C CA . PHE A 1 227 ? 1.47 3.273 12.969 1 83.81 227 PHE A CA 1
ATOM 1697 C C . PHE A 1 227 ? 0.577 2.699 11.875 1 83.81 227 PHE A C 1
ATOM 1699 O O . PHE A 1 227 ? 0.133 1.553 11.961 1 83.81 227 PHE A O 1
ATOM 1706 N N . THR A 1 228 ? 0.353 3.529 10.938 1 87.19 228 THR A N 1
ATOM 1707 C CA . THR A 1 228 ? -0.432 3.021 9.812 1 87.19 228 THR A CA 1
ATOM 1708 C C . THR A 1 228 ? 0.295 1.875 9.117 1 87.19 228 THR A C 1
ATOM 1710 O O . THR A 1 228 ? -0.333 0.902 8.695 1 87.19 228 THR A O 1
ATOM 1713 N N . GLY A 1 229 ? 1.574 2.012 9.031 1 83.88 229 GLY A N 1
ATOM 1714 C CA . GLY A 1 229 ? 2.367 0.931 8.469 1 83.88 229 GLY A CA 1
ATOM 1715 C C . GLY A 1 229 ? 2.312 -0.343 9.289 1 83.88 229 GLY A C 1
ATOM 1716 O O . GLY A 1 229 ? 2.252 -1.442 8.734 1 83.88 229 GLY A O 1
ATOM 1717 N N . THR A 1 230 ? 2.293 -0.146 10.531 1 79.38 230 THR A N 1
ATOM 1718 C CA . THR A 1 230 ? 2.207 -1.29 11.43 1 79.38 230 THR A CA 1
ATOM 1719 C C . THR A 1 230 ? 0.88 -2.021 11.25 1 79.38 230 THR A C 1
ATOM 1721 O O . THR A 1 230 ? 0.848 -3.252 11.172 1 79.38 230 THR A O 1
ATOM 1724 N N . VAL A 1 231 ? -0.127 -1.262 11.172 1 86.25 231 VAL A N 1
ATOM 1725 C CA . VAL A 1 231 ? -1.452 -1.846 10.992 1 86.25 231 VAL A CA 1
ATOM 1726 C C . VAL A 1 231 ? -1.507 -2.602 9.664 1 86.25 231 VAL A C 1
ATOM 1728 O O . VAL A 1 231 ? -2.074 -3.693 9.594 1 86.25 231 VAL A O 1
ATOM 1731 N N . TYR A 1 232 ? -0.899 -2.025 8.719 1 85.94 232 TYR A N 1
ATOM 1732 C CA . TYR A 1 232 ? -0.863 -2.672 7.41 1 85.94 232 TYR A CA 1
ATOM 1733 C C . TYR A 1 232 ? -0.132 -4.008 7.48 1 85.94 232 TYR A C 1
ATOM 1735 O O . TYR A 1 232 ? -0.642 -5.027 7.012 1 85.94 232 TYR A O 1
ATOM 1743 N N . HIS A 1 233 ? 0.98 -4.004 8.023 1 75.38 233 HIS A N 1
ATOM 1744 C CA . HIS A 1 233 ? 1.79 -5.215 8.07 1 75.38 233 HIS A CA 1
ATOM 1745 C C . HIS A 1 233 ? 1.126 -6.285 8.93 1 75.38 233 HIS A C 1
ATOM 1747 O O . HIS A 1 233 ? 1.207 -7.477 8.617 1 75.38 233 HIS A O 1
ATOM 1753 N N . LEU A 1 234 ? 0.514 -5.879 9.984 1 78.31 234 LEU A N 1
ATOM 1754 C CA . LEU A 1 234 ? -0.224 -6.824 10.82 1 78.31 234 LEU A CA 1
ATOM 1755 C C . LEU A 1 234 ? -1.359 -7.473 10.031 1 78.31 234 LEU A C 1
ATOM 1757 O O . LEU A 1 234 ? -1.566 -8.688 10.117 1 78.31 234 LEU A O 1
ATOM 1761 N N . SER A 1 235 ? -2.045 -6.676 9.305 1 84.31 235 SER A N 1
ATOM 1762 C CA . SER A 1 235 ? -3.143 -7.191 8.492 1 84.31 235 SER A CA 1
ATOM 1763 C C . SER A 1 235 ? -2.631 -8.133 7.406 1 84.31 235 SER A C 1
ATOM 1765 O O . SER A 1 235 ? -3.285 -9.117 7.074 1 84.31 235 SER A O 1
ATOM 1767 N N . MET A 1 236 ? -1.455 -7.797 6.914 1 78.06 236 MET A N 1
ATOM 1768 C CA . MET A 1 236 ? -0.868 -8.594 5.836 1 78.06 236 MET A CA 1
ATOM 1769 C C . MET A 1 236 ? -0.47 -9.977 6.336 1 78.06 236 MET A C 1
ATOM 1771 O O . MET A 1 236 ? -0.394 -10.922 5.555 1 78.06 236 MET A O 1
ATOM 1775 N N . VAL A 1 237 ? -0.249 -10.039 7.52 1 72.75 237 VAL A N 1
ATOM 1776 C CA . VAL A 1 237 ? 0.137 -11.328 8.094 1 72.75 237 VAL A CA 1
ATOM 1777 C C . VAL A 1 237 ? -1.111 -12.109 8.492 1 72.75 237 VAL A C 1
ATOM 1779 O O . VAL A 1 237 ? -1.214 -13.312 8.219 1 72.75 237 VAL A O 1
ATOM 1782 N N . LEU A 1 238 ? -2.062 -11.523 9.008 1 78.69 238 LEU A N 1
ATOM 1783 C CA . LEU A 1 238 ? -3.223 -12.188 9.594 1 78.69 238 LEU A CA 1
ATOM 1784 C C . LEU A 1 238 ? -4.227 -12.578 8.516 1 78.69 238 LEU A C 1
ATOM 1786 O O . LEU A 1 238 ? -4.867 -13.625 8.609 1 78.69 238 LEU A O 1
ATOM 1790 N N . SER A 1 239 ? -4.355 -11.836 7.582 1 81.56 239 SER A N 1
ATOM 1791 C CA . SER A 1 239 ? -5.434 -12.023 6.617 1 81.56 239 SER A CA 1
ATOM 1792 C C . SER A 1 239 ? -5.215 -13.281 5.777 1 81.56 239 SER A C 1
ATOM 1794 O O . SER A 1 239 ? -6.137 -14.078 5.586 1 81.56 239 SER A O 1
ATOM 1796 N N . PRO A 1 240 ? -3.971 -13.461 5.266 1 71.31 240 PRO A N 1
ATOM 1797 C CA . PRO A 1 240 ? -3.783 -14.688 4.48 1 71.31 240 PRO A CA 1
ATOM 1798 C C . PRO A 1 240 ? -4.008 -15.953 5.301 1 71.31 240 PRO A C 1
ATOM 1800 O O . PRO A 1 240 ? -4.488 -16.953 4.77 1 71.31 240 PRO A O 1
ATOM 1803 N N . LEU A 1 241 ? -3.637 -15.891 6.496 1 74 241 LEU A N 1
ATOM 1804 C CA . LEU A 1 241 ? -3.902 -17.031 7.371 1 74 241 LEU A CA 1
ATOM 1805 C C . LEU A 1 241 ? -5.398 -17.297 7.477 1 74 241 LEU A C 1
ATOM 1807 O O . LEU A 1 241 ? -5.836 -18.438 7.375 1 74 241 LEU A O 1
ATOM 1811 N N . LEU A 1 242 ? -6.09 -16.281 7.637 1 81.81 242 LEU A N 1
ATOM 1812 C CA . LEU A 1 242 ? -7.543 -16.391 7.691 1 81.81 242 LEU A CA 1
ATOM 1813 C C . LEU A 1 242 ? -8.102 -16.859 6.355 1 81.81 242 LEU A C 1
ATOM 1815 O O . LEU A 1 242 ? -9.008 -17.703 6.324 1 81.81 242 LEU A O 1
ATOM 1819 N N . SER A 1 243 ? -7.613 -16.359 5.355 1 84 243 SER A N 1
ATOM 1820 C CA . SER A 1 243 ? -8.07 -16.734 4.023 1 84 243 SER A CA 1
ATOM 1821 C C . SER A 1 243 ? -7.848 -18.219 3.762 1 84 243 SER A C 1
ATOM 1823 O O . SER A 1 243 ? -8.734 -18.906 3.246 1 84 243 SER A O 1
ATOM 1825 N N . ALA A 1 244 ? -6.688 -18.641 4.102 1 74.69 244 ALA A N 1
ATOM 1826 C CA . ALA A 1 244 ? -6.344 -20.047 3.875 1 74.69 244 ALA A CA 1
ATOM 1827 C C . ALA A 1 244 ? -7.246 -20.969 4.688 1 74.69 244 ALA A C 1
ATOM 1829 O O . ALA A 1 244 ? -7.719 -21.984 4.176 1 74.69 244 ALA A O 1
ATOM 1830 N N . LEU A 1 245 ? -7.43 -20.578 5.828 1 79.12 245 LEU A N 1
ATOM 1831 C CA . LEU A 1 245 ? -8.273 -21.375 6.703 1 79.12 245 LEU A CA 1
ATOM 1832 C C . LEU A 1 245 ? -9.703 -21.422 6.176 1 79.12 245 LEU A C 1
ATOM 1834 O O . LEU A 1 245 ? -10.336 -22.484 6.184 1 79.12 245 LEU A O 1
ATOM 1838 N N . LEU A 1 246 ? -10.164 -20.391 5.727 1 86.62 246 LEU A N 1
ATOM 1839 C CA . LEU A 1 246 ? -11.531 -20.312 5.219 1 86.62 246 LEU A CA 1
ATOM 1840 C C . LEU A 1 246 ? -11.664 -21.078 3.91 1 86.62 246 LEU A C 1
ATOM 1842 O O . LEU A 1 246 ? -12.633 -21.828 3.719 1 86.62 246 LEU A O 1
ATOM 1846 N N . LEU A 1 247 ? -10.742 -20.938 3.141 1 84.69 247 LEU A N 1
ATOM 1847 C CA . LEU A 1 247 ? -10.797 -21.609 1.847 1 84.69 247 LEU A CA 1
ATOM 1848 C C . LEU A 1 247 ? -10.75 -23.125 2.016 1 84.69 247 LEU A C 1
ATOM 1850 O O . LEU A 1 247 ? -11.492 -23.844 1.354 1 84.69 247 LEU A O 1
ATOM 1854 N N . GLU A 1 248 ? -9.898 -23.531 2.84 1 83.12 248 GLU A N 1
ATOM 1855 C CA . GLU A 1 248 ? -9.68 -24.969 3.035 1 83.12 248 GLU A CA 1
ATOM 1856 C C . GLU A 1 248 ? -10.875 -25.609 3.729 1 83.12 248 GLU A C 1
ATOM 1858 O O . GLU A 1 248 ? -11.266 -26.734 3.387 1 83.12 248 GLU A O 1
ATOM 1863 N N . ASN A 1 249 ? -11.469 -24.906 4.613 1 87.06 249 ASN A N 1
ATOM 1864 C CA . ASN A 1 249 ? -12.453 -25.547 5.469 1 87.06 249 ASN A CA 1
ATOM 1865 C C . ASN A 1 249 ? -13.883 -25.219 5.043 1 87.06 249 ASN A C 1
ATOM 1867 O O . ASN A 1 249 ? -14.805 -26 5.273 1 87.06 249 ASN A O 1
ATOM 1871 N N . VAL A 1 250 ? -14.117 -24.109 4.555 1 91.38 250 VAL A N 1
ATOM 1872 C CA . VAL A 1 250 ? -15.484 -23.672 4.285 1 91.38 250 VAL A CA 1
ATOM 1873 C C . VAL A 1 250 ? -15.68 -23.484 2.781 1 91.38 250 VAL A C 1
ATOM 1875 O O . VAL A 1 250 ? -16.766 -23.766 2.25 1 91.38 250 VAL A O 1
ATOM 1878 N N . GLY A 1 251 ? -14.578 -23.062 2.125 1 90.12 251 GLY A N 1
ATOM 1879 C CA . GLY A 1 251 ? -14.68 -22.875 0.686 1 90.12 251 GLY A CA 1
ATOM 1880 C C . GLY A 1 251 ? -14.586 -21.422 0.259 1 90.12 251 GLY A C 1
ATOM 1881 O O . GLY A 1 251 ? -14.5 -20.531 1.102 1 90.12 251 GLY A O 1
ATOM 1882 N N . PHE A 1 252 ? -14.766 -21.25 -0.979 1 91.56 252 PHE A N 1
ATOM 1883 C CA . PHE A 1 252 ? -14.477 -19.984 -1.637 1 91.56 252 PHE A CA 1
ATOM 1884 C C . PHE A 1 252 ? -15.484 -18.906 -1.217 1 91.56 252 PHE A C 1
ATOM 1886 O O . PHE A 1 252 ? -15.102 -17.797 -0.87 1 91.56 252 PHE A O 1
ATOM 1893 N N . PRO A 1 253 ? -16.766 -19.219 -1.13 1 94 253 PRO A N 1
ATOM 1894 C CA . PRO A 1 253 ? -17.719 -18.156 -0.82 1 94 253 PRO A CA 1
ATOM 1895 C C . PRO A 1 253 ? -17.516 -17.562 0.571 1 94 253 PRO A C 1
ATOM 1897 O O . PRO A 1 253 ? -17.906 -16.422 0.822 1 94 253 PRO A O 1
ATOM 1900 N N . SER A 1 254 ? -16.891 -18.328 1.385 1 95.38 254 SER A N 1
ATOM 1901 C CA . SER A 1 254 ? -16.688 -17.875 2.758 1 95.38 254 SER A CA 1
ATOM 1902 C C . SER A 1 254 ? -15.773 -16.656 2.814 1 95.38 254 SER A C 1
ATOM 1904 O O . SER A 1 254 ? -15.867 -15.844 3.732 1 95.38 254 SER A O 1
ATOM 1906 N N . LEU A 1 255 ? -14.93 -16.516 1.898 1 94.62 255 LEU A N 1
ATOM 1907 C CA . LEU A 1 255 ? -14.023 -15.367 1.851 1 94.62 255 LEU A CA 1
ATOM 1908 C C . LEU A 1 255 ? -14.797 -14.07 1.64 1 94.62 255 LEU A C 1
ATOM 1910 O O . LEU A 1 255 ? -14.609 -13.109 2.381 1 94.62 255 LEU A O 1
ATOM 1914 N N . GLY A 1 256 ? -15.664 -14.102 0.665 1 96.69 256 GLY A N 1
ATOM 1915 C CA . GLY A 1 256 ? -16.484 -12.938 0.396 1 96.69 256 GLY A CA 1
ATOM 1916 C C . GLY A 1 256 ? -17.438 -12.594 1.534 1 96.69 256 GLY A C 1
ATOM 1917 O O . GLY A 1 256 ? -17.578 -11.43 1.899 1 96.69 256 GLY A O 1
ATOM 1918 N N . PHE A 1 257 ? -17.969 -13.625 2.094 1 96.75 257 PHE A N 1
ATOM 1919 C CA . PHE A 1 257 ? -18.906 -13.414 3.188 1 96.75 257 PHE A CA 1
ATOM 1920 C C . PHE A 1 257 ? -18.203 -12.875 4.422 1 96.75 257 PHE A C 1
ATOM 1922 O O . PHE A 1 257 ? -18.75 -12.047 5.152 1 96.75 257 PHE A O 1
ATOM 1929 N N . THR A 1 258 ? -17.094 -13.391 4.645 1 96.19 258 THR A N 1
ATOM 1930 C CA . THR A 1 258 ? -16.312 -12.891 5.773 1 96.19 258 THR A CA 1
ATOM 1931 C C . THR A 1 258 ? -15.945 -11.422 5.57 1 96.19 258 THR A C 1
ATOM 1933 O O . THR A 1 258 ? -16.062 -10.617 6.496 1 96.19 258 THR A O 1
ATOM 1936 N N . SER A 1 259 ? -15.477 -11.109 4.395 1 96.56 259 SER A N 1
ATOM 1937 C CA . SER A 1 259 ? -15.188 -9.719 4.074 1 96.56 259 SER A CA 1
ATOM 1938 C C . SER A 1 259 ? -16.422 -8.836 4.309 1 96.56 259 SER A C 1
ATOM 1940 O O . SER A 1 259 ? -16.312 -7.777 4.934 1 96.56 259 SER A O 1
ATOM 1942 N N . SER A 1 260 ? -17.547 -9.305 3.873 1 96.88 260 SER A N 1
ATOM 1943 C CA . SER A 1 260 ? -18.797 -8.555 4.02 1 96.88 260 SER A CA 1
ATOM 1944 C C . SER A 1 260 ? -19.203 -8.438 5.484 1 96.88 260 SER A C 1
ATOM 1946 O O . SER A 1 260 ? -19.672 -7.387 5.922 1 96.88 260 SER A O 1
ATOM 1948 N N . ALA A 1 261 ? -19.016 -9.469 6.168 1 96.5 261 ALA A N 1
ATOM 1949 C CA . ALA A 1 261 ? -19.375 -9.477 7.582 1 96.5 261 ALA A CA 1
ATOM 1950 C C . ALA A 1 261 ? -18.516 -8.484 8.367 1 96.5 261 ALA A C 1
ATOM 1952 O O . ALA A 1 261 ? -19.031 -7.746 9.219 1 96.5 261 ALA A O 1
ATOM 1953 N N . ILE A 1 262 ? -17.25 -8.445 8.117 1 96.19 262 ILE A N 1
ATOM 1954 C CA . ILE A 1 262 ? -16.359 -7.52 8.781 1 96.19 262 ILE A CA 1
ATOM 1955 C C . ILE A 1 262 ? -16.781 -6.082 8.5 1 96.19 262 ILE A C 1
ATOM 1957 O O . ILE A 1 262 ? -16.844 -5.254 9.414 1 96.19 262 ILE A O 1
ATOM 1961 N N . ASN A 1 263 ? -17.109 -5.848 7.277 1 96.75 263 ASN A N 1
ATOM 1962 C CA . ASN A 1 263 ? -17.516 -4.496 6.906 1 96.75 263 ASN A CA 1
ATOM 1963 C C . ASN A 1 263 ? -18.875 -4.141 7.504 1 96.75 263 ASN A C 1
ATOM 1965 O O . ASN A 1 263 ? -19.109 -2.994 7.887 1 96.75 263 ASN A O 1
ATOM 1969 N N . ALA A 1 264 ? -19.781 -5.125 7.562 1 93.69 264 ALA A N 1
ATOM 1970 C CA . ALA A 1 264 ? -21.062 -4.879 8.195 1 93.69 264 ALA A CA 1
ATOM 1971 C C . ALA A 1 264 ? -20.906 -4.523 9.672 1 93.69 264 ALA A C 1
ATOM 1973 O O . ALA A 1 264 ? -21.547 -3.6 10.164 1 93.69 264 ALA A O 1
ATOM 1974 N N . LEU A 1 265 ? -20.062 -5.23 10.281 1 92.62 265 LEU A N 1
ATOM 1975 C CA . LEU A 1 265 ? -19.797 -4.961 11.688 1 92.62 265 LEU A CA 1
ATOM 1976 C C . LEU A 1 265 ? -19.156 -3.584 11.867 1 92.62 265 LEU A C 1
ATOM 1978 O O . LEU A 1 265 ? -19.5 -2.861 12.812 1 92.62 265 LEU A O 1
ATOM 1982 N N . LEU A 1 266 ? -18.266 -3.244 11 1 94 266 LEU A N 1
ATOM 1983 C CA . LEU A 1 266 ? -17.641 -1.931 11.039 1 94 266 LEU A CA 1
ATOM 1984 C C . LEU A 1 266 ? -18.672 -0.823 10.844 1 94 266 LEU A C 1
ATOM 1986 O O . LEU A 1 266 ? -18.609 0.204 11.523 1 94 266 LEU A O 1
ATOM 1990 N N . LEU A 1 267 ? -19.547 -1.043 9.898 1 90.69 267 LEU A N 1
ATOM 1991 C CA . LEU A 1 267 ? -20.594 -0.062 9.633 1 90.69 267 LEU A CA 1
ATOM 1992 C C . LEU A 1 267 ? -21.5 0.114 10.844 1 90.69 267 LEU A C 1
ATOM 1994 O O . LEU A 1 267 ? -21.891 1.236 11.18 1 90.69 267 LEU A O 1
ATOM 1998 N N . LEU A 1 268 ? -21.812 -0.959 11.453 1 88.69 268 LEU A N 1
ATOM 1999 C CA . LEU A 1 268 ? -22.641 -0.893 12.656 1 88.69 268 LEU A CA 1
ATOM 2000 C C . LEU A 1 268 ? -21.922 -0.115 13.758 1 88.69 268 LEU A C 1
ATOM 2002 O O . LEU A 1 268 ? -22.562 0.681 14.461 1 88.69 268 LEU A O 1
ATOM 2006 N N . PHE A 1 269 ? -20.672 -0.299 13.805 1 87.38 269 PHE A N 1
ATOM 2007 C CA . PHE A 1 269 ? -19.859 0.374 14.82 1 87.38 269 PHE A CA 1
ATOM 2008 C C . PHE A 1 269 ? -19.766 1.866 14.531 1 87.38 269 PHE A C 1
ATOM 2010 O O . PHE A 1 269 ? -19.766 2.686 15.453 1 87.38 269 PHE A O 1
ATOM 2017 N N . MET A 1 270 ? -19.625 2.217 13.336 1 85.19 270 MET A N 1
ATOM 2018 C CA . MET A 1 270 ? -19.438 3.613 12.953 1 85.19 270 MET A CA 1
ATOM 2019 C C . MET A 1 270 ? -20.75 4.383 13.031 1 85.19 270 MET A C 1
ATOM 2021 O O . MET A 1 270 ? -20.75 5.605 13.195 1 85.19 270 MET A O 1
ATOM 2025 N N . LEU A 1 271 ? -21.781 3.699 12.859 1 76.12 271 LEU A N 1
ATOM 2026 C CA . LEU A 1 271 ? -23.094 4.355 12.898 1 76.12 271 LEU A CA 1
ATOM 2027 C C . LEU A 1 271 ? -23.562 4.52 14.344 1 76.12 271 LEU A C 1
ATOM 2029 O O . LEU A 1 271 ? -24.484 5.305 14.609 1 76.12 271 LEU A O 1
ATOM 2033 N N . LEU A 1 272 ? -22.891 3.85 15.25 1 63.31 272 LEU A N 1
ATOM 2034 C CA . LEU A 1 272 ? -23.234 3.994 16.656 1 63.31 272 LEU A CA 1
ATOM 2035 C C . LEU A 1 272 ? -22.438 5.113 17.312 1 63.31 272 LEU A C 1
ATOM 2037 O O . LEU A 1 272 ? -22.953 5.855 18.141 1 63.31 272 LEU A O 1
ATOM 2041 N N . MET B 1 1 ? 5.926 1.298 55.969 1 19.86 1 MET B N 1
ATOM 2042 C CA . MET B 1 1 ? 6.945 1.034 54.969 1 19.86 1 MET B CA 1
ATOM 2043 C C . MET B 1 1 ? 6.324 0.431 53.688 1 19.86 1 MET B C 1
ATOM 2045 O O . MET B 1 1 ? 5.906 -0.728 53.719 1 19.86 1 MET B O 1
ATOM 2049 N N . VAL B 1 2 ? 5.539 1.263 52.781 1 23.45 2 VAL B N 1
ATOM 2050 C CA . VAL B 1 2 ? 4.57 1.558 51.719 1 23.45 2 VAL B CA 1
ATOM 2051 C C . VAL B 1 2 ? 5.164 1.215 50.375 1 23.45 2 VAL B C 1
ATOM 2053 O O . VAL B 1 2 ? 6.141 1.832 49.938 1 23.45 2 VAL B O 1
ATOM 2056 N N . VAL B 1 3 ? 5.414 -0.005 49.906 1 27.66 3 VAL B N 1
ATOM 2057 C CA . VAL B 1 3 ? 6.055 -0.68 48.781 1 27.66 3 VAL B CA 1
ATOM 2058 C C . VAL B 1 3 ? 5.52 -0.116 47.469 1 27.66 3 VAL B C 1
ATOM 2060 O O . VAL B 1 3 ? 4.594 -0.673 46.875 1 27.66 3 VAL B O 1
ATOM 2063 N N . SER B 1 4 ? 4.844 1.171 47.312 1 26.7 4 SER B N 1
ATOM 2064 C CA . SER B 1 4 ? 4.094 2.018 46.406 1 26.7 4 SER B CA 1
ATOM 2065 C C . SER B 1 4 ? 4.863 2.236 45.094 1 26.7 4 SER B C 1
ATOM 2067 O O . SER B 1 4 ? 4.277 2.229 44.031 1 26.7 4 SER B O 1
ATOM 2069 N N . ASP B 1 5 ? 6.031 3.027 45.031 1 26.02 5 ASP B N 1
ATOM 2070 C CA . ASP B 1 5 ? 6.43 4.223 44.281 1 26.02 5 ASP B CA 1
ATOM 2071 C C . ASP B 1 5 ? 7.008 3.861 42.906 1 26.02 5 ASP B C 1
ATOM 2073 O O . ASP B 1 5 ? 6.645 4.461 41.906 1 26.02 5 ASP B O 1
ATOM 2077 N N . VAL B 1 6 ? 8.391 3.6 42.781 1 28.5 6 VAL B N 1
ATOM 2078 C CA . VAL B 1 6 ? 9.359 3.809 41.719 1 28.5 6 VAL B CA 1
ATOM 2079 C C . VAL B 1 6 ? 9.234 2.693 40.656 1 28.5 6 VAL B C 1
ATOM 2081 O O . VAL B 1 6 ? 9.922 1.673 40.75 1 28.5 6 VAL B O 1
ATOM 2084 N N . THR B 1 7 ? 8.219 1.873 40.594 1 31.47 7 THR B N 1
ATOM 2085 C CA . THR B 1 7 ? 8.297 0.782 39.625 1 31.47 7 THR B CA 1
ATOM 2086 C C . THR B 1 7 ? 8.672 1.309 38.25 1 31.47 7 THR B C 1
ATOM 2088 O O . THR B 1 7 ? 7.984 2.164 37.688 1 31.47 7 THR B O 1
ATOM 2091 N N . ASP B 1 8 ? 9.961 1.255 37.812 1 29.89 8 ASP B N 1
ATOM 2092 C CA . ASP B 1 8 ? 10.898 1.845 36.875 1 29.89 8 ASP B CA 1
ATOM 2093 C C . ASP B 1 8 ? 10.438 1.601 35.438 1 29.89 8 ASP B C 1
ATOM 2095 O O . ASP B 1 8 ? 9.695 0.653 35.156 1 29.89 8 ASP B O 1
ATOM 2099 N N . ASP B 1 9 ? 10.578 2.598 34.5 1 34.47 9 ASP B N 1
ATOM 2100 C CA . ASP B 1 9 ? 10.352 2.811 33.094 1 34.47 9 ASP B CA 1
ATOM 2101 C C . ASP B 1 9 ? 10.844 1.621 32.25 1 34.47 9 ASP B C 1
ATOM 2103 O O . ASP B 1 9 ? 10.352 1.376 31.156 1 34.47 9 ASP B O 1
ATOM 2107 N N . GLU B 1 10 ? 11.859 0.886 32.812 1 33.5 10 GLU B N 1
ATOM 2108 C CA . GLU B 1 10 ? 12.492 -0.232 32.125 1 33.5 10 GLU B CA 1
ATOM 2109 C C . GLU B 1 10 ? 11.562 -1.437 32.031 1 33.5 10 GLU B C 1
ATOM 2111 O O . GLU B 1 10 ? 11.508 -2.119 31.016 1 33.5 10 GLU B O 1
ATOM 2116 N N . SER B 1 11 ? 11 -1.745 33.188 1 39.22 11 SER B N 1
ATOM 2117 C CA . SER B 1 11 ? 10.188 -2.959 33.219 1 39.22 11 SER B CA 1
ATOM 2118 C C . SER B 1 11 ? 8.969 -2.83 32.312 1 39.22 11 SER B C 1
ATOM 2120 O O . SER B 1 11 ? 8.469 -3.828 31.781 1 39.22 11 SER B O 1
ATOM 2122 N N . ARG B 1 12 ? 8.523 -1.688 32.188 1 34.47 12 ARG B N 1
ATOM 2123 C CA . ARG B 1 12 ? 7.336 -1.485 31.375 1 34.47 12 ARG B CA 1
ATOM 2124 C C . ARG B 1 12 ? 7.672 -1.596 29.891 1 34.47 12 ARG B C 1
ATOM 2126 O O . ARG B 1 12 ? 6.902 -2.17 29.125 1 34.47 12 ARG B O 1
ATOM 2133 N N . ALA B 1 13 ? 8.867 -1.16 29.547 1 33.34 13 ALA B N 1
ATOM 2134 C CA . ALA B 1 13 ? 9.336 -1.315 28.172 1 33.34 13 ALA B CA 1
ATOM 2135 C C . ALA B 1 13 ? 9.5 -2.789 27.812 1 33.34 13 ALA B C 1
ATOM 2137 O O . ALA B 1 13 ? 9.102 -3.217 26.719 1 33.34 13 ALA B O 1
ATOM 2138 N N . ALA B 1 14 ? 10.102 -3.555 28.688 1 36.5 14 ALA B N 1
ATOM 2139 C CA . ALA B 1 14 ? 10.258 -4.992 28.484 1 36.5 14 ALA B CA 1
ATOM 2140 C C . ALA B 1 14 ? 8.906 -5.68 28.359 1 36.5 14 ALA B C 1
ATOM 2142 O O . ALA B 1 14 ? 8.727 -6.562 27.516 1 36.5 14 ALA B O 1
ATOM 2143 N N . ALA B 1 15 ? 7.996 -5.172 29.031 1 34.47 15 ALA B N 1
ATOM 2144 C CA . ALA B 1 15 ? 6.688 -5.824 29.016 1 34.47 15 ALA B CA 1
ATOM 2145 C C . ALA B 1 15 ? 5.949 -5.531 27.719 1 34.47 15 ALA B C 1
ATOM 2147 O O . ALA B 1 15 ? 5.316 -6.422 27.141 1 34.47 15 ALA B O 1
ATOM 2148 N N . LEU B 1 16 ? 6.043 -4.355 27.219 1 32.84 16 LEU B N 1
ATOM 2149 C CA . LEU B 1 16 ? 5.363 -4.012 25.969 1 32.84 16 LEU B CA 1
ATOM 2150 C C . LEU B 1 16 ? 6.066 -4.652 24.766 1 32.84 16 LEU B C 1
ATOM 2152 O O . LEU B 1 16 ? 5.41 -5.098 23.828 1 32.84 16 LEU B O 1
ATOM 2156 N N . GLY B 1 17 ? 7.406 -4.652 24.781 1 33.25 17 GLY B N 1
ATOM 2157 C CA . GLY B 1 17 ? 8.109 -5.496 23.828 1 33.25 17 GLY B CA 1
ATOM 2158 C C . GLY B 1 17 ? 7.645 -6.941 23.859 1 33.25 17 GLY B C 1
ATOM 2159 O O . GLY B 1 17 ? 7.43 -7.547 22.812 1 33.25 17 GLY B O 1
ATOM 2160 N N . LEU B 1 18 ? 7.434 -7.387 24.938 1 36.56 18 LEU B N 1
ATOM 2161 C CA . LEU B 1 18 ? 6.969 -8.758 25.094 1 36.56 18 LEU B CA 1
ATOM 2162 C C . LEU B 1 18 ? 5.547 -8.914 24.578 1 36.56 18 LEU B C 1
ATOM 2164 O O . LEU B 1 18 ? 5.215 -9.938 23.969 1 36.56 18 LEU B O 1
ATOM 2168 N N . LEU B 1 19 ? 4.816 -7.828 24.688 1 34.25 19 LEU B N 1
ATOM 2169 C CA . LEU B 1 19 ? 3.465 -7.938 24.141 1 34.25 19 LEU B CA 1
ATOM 2170 C C . LEU B 1 19 ? 3.486 -7.902 22.625 1 34.25 19 LEU B C 1
ATOM 2172 O O . LEU B 1 19 ? 2.77 -8.664 21.969 1 34.25 19 LEU B O 1
ATOM 2176 N N . GLY B 1 20 ? 4.238 -6.969 22.078 1 35.25 20 GLY B N 1
ATOM 2177 C CA . GLY B 1 20 ? 4.41 -6.988 20.641 1 35.25 20 GLY B CA 1
ATOM 2178 C C . GLY B 1 20 ? 5.059 -8.266 20.125 1 35.25 20 GLY B C 1
ATOM 2179 O O . GLY B 1 20 ? 4.605 -8.852 19.141 1 35.25 20 GLY B O 1
ATOM 2180 N N . LEU B 1 21 ? 6.125 -8.602 20.75 1 39.16 21 LEU B N 1
ATOM 2181 C CA . LEU B 1 21 ? 6.734 -9.891 20.438 1 39.16 21 LEU B CA 1
ATOM 2182 C C . LEU B 1 21 ? 5.742 -11.031 20.641 1 39.16 21 LEU B C 1
ATOM 2184 O O . LEU B 1 21 ? 5.727 -11.992 19.859 1 39.16 21 LEU B O 1
ATOM 2188 N N . SER B 1 22 ? 4.957 -10.891 21.609 1 38.41 22 SER B N 1
ATOM 2189 C CA . SER B 1 22 ? 3.953 -11.922 21.844 1 38.41 22 SER B CA 1
ATOM 2190 C C . SER B 1 22 ? 2.922 -11.953 20.719 1 38.41 22 SER B C 1
ATOM 2192 O O . SER B 1 22 ? 2.473 -13.031 20.312 1 38.41 22 SER B O 1
ATOM 2194 N N . LEU B 1 23 ? 2.676 -10.789 20.328 1 36.81 23 LEU B N 1
ATOM 2195 C CA . LEU B 1 23 ? 1.728 -10.758 19.219 1 36.81 23 LEU B CA 1
ATOM 2196 C C . LEU B 1 23 ? 2.363 -11.297 17.953 1 36.81 23 LEU B C 1
ATOM 2198 O O . LEU B 1 23 ? 1.753 -12.102 17.234 1 36.81 23 LEU B O 1
ATOM 2202 N N . ILE B 1 24 ? 3.549 -10.852 17.688 1 37.66 24 ILE B N 1
ATOM 2203 C CA . ILE B 1 24 ? 4.281 -11.336 16.516 1 37.66 24 ILE B CA 1
ATOM 2204 C C . ILE B 1 24 ? 4.602 -12.812 16.688 1 37.66 24 ILE B C 1
ATOM 2206 O O . ILE B 1 24 ? 4.48 -13.602 15.75 1 37.66 24 ILE B O 1
ATOM 2210 N N . THR B 1 25 ? 5.035 -13.141 17.891 1 39 25 THR B N 1
ATOM 2211 C CA . THR B 1 25 ? 5.281 -14.555 18.156 1 39 25 THR B CA 1
ATOM 2212 C C . THR B 1 25 ? 3.996 -15.367 18 1 39 25 THR B C 1
ATOM 2214 O O . THR B 1 25 ? 4.023 -16.5 17.516 1 39 25 THR B O 1
ATOM 2217 N N . GLY B 1 26 ? 2.975 -14.844 18.406 1 36.91 26 GLY B N 1
ATOM 2218 C CA . GLY B 1 26 ? 1.713 -15.523 18.156 1 36.91 26 GLY B CA 1
ATOM 2219 C C . GLY B 1 26 ? 1.413 -15.734 16.688 1 36.91 26 GLY B C 1
ATOM 2220 O O . GLY B 1 26 ? 1.008 -16.828 16.281 1 36.91 26 GLY B O 1
ATOM 2221 N N . ILE B 1 27 ? 1.743 -14.75 16.031 1 39.16 27 ILE B N 1
ATOM 2222 C CA . ILE B 1 27 ? 1.457 -14.789 14.602 1 39.16 27 ILE B CA 1
ATOM 2223 C C . ILE B 1 27 ? 2.398 -15.773 13.914 1 39.16 27 ILE B C 1
ATOM 2225 O O . ILE B 1 27 ? 1.968 -16.578 13.086 1 39.16 27 ILE B O 1
ATOM 2229 N N . VAL B 1 28 ? 3.602 -15.672 14.25 1 40.62 28 VAL B N 1
ATOM 2230 C CA . VAL B 1 28 ? 4.59 -16.594 13.711 1 40.62 28 VAL B CA 1
ATOM 2231 C C . VAL B 1 28 ? 4.27 -18.016 14.156 1 40.62 28 VAL B C 1
ATOM 2233 O O . VAL B 1 28 ? 4.285 -18.953 13.344 1 40.62 28 VAL B O 1
ATOM 2236 N N . LEU B 1 29 ? 4.027 -18.109 15.352 1 39.75 29 LEU B N 1
ATOM 2237 C CA . LEU B 1 29 ? 3.678 -19.422 15.852 1 39.75 29 LEU B CA 1
ATOM 2238 C C . LEU B 1 29 ? 2.34 -19.891 15.281 1 39.75 29 LEU B C 1
ATOM 2240 O O . LEU B 1 29 ? 2.154 -21.078 14.992 1 39.75 29 LEU B O 1
ATOM 2244 N N . GLY B 1 30 ? 1.527 -18.984 15.133 1 36.44 30 GLY B N 1
ATOM 2245 C CA . GLY B 1 30 ? 0.252 -19.359 14.539 1 36.44 30 GLY B CA 1
ATOM 2246 C C . GLY B 1 30 ? 0.381 -19.844 13.109 1 36.44 30 GLY B C 1
ATOM 2247 O O . GLY B 1 30 ? -0.245 -20.828 12.727 1 36.44 30 GLY B O 1
ATOM 2248 N N . SER B 1 31 ? 1.117 -19.047 12.422 1 37.97 31 SER B N 1
ATOM 2249 C CA . SER B 1 31 ? 1.3 -19.469 11.031 1 37.97 31 SER B CA 1
ATOM 2250 C C . SER B 1 31 ? 2.104 -20.766 10.945 1 37.97 31 SER B C 1
ATOM 2252 O O . SER B 1 31 ? 1.842 -21.609 10.086 1 37.97 31 SER B O 1
ATOM 2254 N N . LEU B 1 32 ? 3.146 -20.844 11.68 1 36.12 32 LEU B N 1
ATOM 2255 C CA . LEU B 1 32 ? 3.914 -22.094 11.719 1 36.12 32 LEU B CA 1
ATOM 2256 C C . LEU B 1 32 ? 3.064 -23.234 12.25 1 36.12 32 LEU B C 1
ATOM 2258 O O . LEU B 1 32 ? 3.098 -24.344 11.711 1 36.12 32 LEU B O 1
ATOM 2262 N N . PHE B 1 33 ? 2.514 -22.906 13.328 1 37.5 33 PHE B N 1
ATOM 2263 C CA . PHE B 1 33 ? 1.72 -23.969 13.914 1 37.5 33 PHE B CA 1
ATOM 2264 C C . PHE B 1 33 ? 0.479 -24.25 13.078 1 37.5 33 PHE B C 1
ATOM 2266 O O . PHE B 1 33 ? -0.024 -25.375 13.055 1 37.5 33 PHE B O 1
ATOM 2273 N N . GLY B 1 34 ? 0.023 -23.188 12.508 1 35.69 34 GLY B N 1
ATOM 2274 C CA . GLY B 1 34 ? -1.096 -23.531 11.641 1 35.69 34 GLY B CA 1
ATOM 2275 C C . GLY B 1 34 ? -0.745 -24.562 10.602 1 35.69 34 GLY B C 1
ATOM 2276 O O . GLY B 1 34 ? -1.541 -25.469 10.32 1 35.69 34 GLY B O 1
ATOM 2277 N N . GLY B 1 35 ? 0.37 -24.391 10.047 1 34.09 35 GLY B N 1
ATOM 2278 C CA . GLY B 1 35 ? 0.789 -25.438 9.133 1 34.09 35 GLY B CA 1
ATOM 2279 C C . GLY B 1 35 ? 0.995 -26.781 9.812 1 34.09 35 GLY B C 1
ATOM 2280 O O . GLY B 1 35 ? 0.589 -27.812 9.297 1 34.09 35 GLY B O 1
ATOM 2281 N N . MET B 1 36 ? 1.704 -26.719 10.906 1 35.16 36 MET B N 1
ATOM 2282 C CA . MET B 1 36 ? 2.062 -28 11.531 1 35.16 36 MET B CA 1
ATOM 2283 C C . MET B 1 36 ? 0.856 -28.625 12.227 1 35.16 36 MET B C 1
ATOM 2285 O O . MET B 1 36 ? 0.744 -29.844 12.297 1 35.16 36 MET B O 1
ATOM 2289 N N . VAL B 1 37 ? 0.208 -27.797 12.953 1 34.75 37 VAL B N 1
ATOM 2290 C CA . VAL B 1 37 ? -0.912 -28.391 13.688 1 34.75 37 VAL B CA 1
ATOM 2291 C C . VAL B 1 37 ? -1.932 -28.953 12.703 1 34.75 37 VAL B C 1
ATOM 2293 O O . VAL B 1 37 ? -2.756 -29.797 13.062 1 34.75 37 VAL B O 1
ATOM 2296 N N . THR B 1 38 ? -1.953 -28.406 11.594 1 36.59 38 THR B N 1
ATOM 2297 C CA . THR B 1 38 ? -2.912 -29.047 10.695 1 36.59 38 THR B CA 1
ATOM 2298 C C . THR B 1 38 ? -2.555 -30.5 10.461 1 36.59 38 THR B C 1
ATOM 2300 O O . THR B 1 38 ? -3.324 -31.25 9.844 1 36.59 38 THR B O 1
ATOM 2303 N N . GLU B 1 39 ? -1.355 -30.781 10.602 1 35.53 39 GLU B N 1
ATOM 2304 C CA . GLU B 1 39 ? -1.177 -32.219 10.414 1 35.53 39 GLU B CA 1
ATOM 2305 C C . GLU B 1 39 ? -1.908 -33.031 11.484 1 35.53 39 GLU B C 1
ATOM 2307 O O . GLU B 1 39 ? -2.473 -34.094 11.203 1 35.53 39 GLU B O 1
ATOM 2312 N N . LYS B 1 40 ? -1.588 -32.938 12.867 1 37.69 40 LYS B N 1
ATOM 2313 C CA . LYS B 1 40 ? -2.041 -33.938 13.828 1 37.69 40 LYS B CA 1
ATOM 2314 C C . LYS B 1 40 ? -3.395 -33.562 14.422 1 37.69 40 LYS B C 1
ATOM 2316 O O . LYS B 1 40 ? -4.156 -34.438 14.852 1 37.69 40 LYS B O 1
ATOM 2321 N N . TYR B 1 41 ? -3.727 -32.438 15.125 1 39.72 41 TYR B N 1
ATOM 2322 C CA . TYR B 1 41 ? -5.004 -32.094 15.758 1 39.72 41 TYR B CA 1
ATOM 2323 C C . TYR B 1 41 ? -5.84 -31.188 14.867 1 39.72 41 TYR B C 1
ATOM 2325 O O . TYR B 1 41 ? -5.316 -30.562 13.945 1 39.72 41 TYR B O 1
ATOM 2333 N N . SER B 1 42 ? -7.285 -31.172 15 1 36.28 42 SER B N 1
ATOM 2334 C CA . SER B 1 42 ? -8.266 -30.578 14.094 1 36.28 42 SER B CA 1
ATOM 2335 C C . SER B 1 42 ? -8.078 -29.078 13.977 1 36.28 42 SER B C 1
ATOM 2337 O O . SER B 1 42 ? -7.844 -28.391 14.977 1 36.28 42 SER B O 1
ATOM 2339 N N . PRO B 1 43 ? -7.617 -28.391 12.93 1 41 43 PRO B N 1
ATOM 2340 C CA . PRO B 1 43 ? -7.383 -27.016 12.516 1 41 43 PRO B CA 1
ATOM 2341 C C . PRO B 1 43 ? -8.5 -26.062 12.953 1 41 43 PRO B C 1
ATOM 2343 O O . PRO B 1 43 ? -8.281 -24.859 13.086 1 41 43 PRO B O 1
ATOM 2346 N N . SER B 1 44 ? -9.625 -26.547 13.461 1 40.28 44 SER B N 1
ATOM 2347 C CA . SER B 1 44 ? -10.836 -25.766 13.695 1 40.28 44 SER B CA 1
ATOM 2348 C C . SER B 1 44 ? -10.727 -24.953 14.977 1 40.28 44 SER B C 1
ATOM 2350 O O . SER B 1 44 ? -11.234 -23.828 15.055 1 40.28 44 SER B O 1
ATOM 2352 N N . THR B 1 45 ? -10.172 -25.562 16.047 1 41.47 45 THR B N 1
ATOM 2353 C CA . THR B 1 45 ? -10.242 -24.953 17.375 1 41.47 45 THR B CA 1
ATOM 2354 C C . THR B 1 45 ? -9.312 -23.734 17.453 1 41.47 45 THR B C 1
ATOM 2356 O O . THR B 1 45 ? -9.656 -22.734 18.062 1 41.47 45 THR B O 1
ATOM 2359 N N . SER B 1 46 ? -8.125 -23.844 16.922 1 36.84 46 SER B N 1
ATOM 2360 C CA . SER B 1 46 ? -7.164 -22.75 17 1 36.84 46 SER B CA 1
ATOM 2361 C C . SER B 1 46 ? -7.684 -21.516 16.281 1 36.84 46 SER B C 1
ATOM 2363 O O . SER B 1 46 ? -7.477 -20.391 16.75 1 36.84 46 SER B O 1
ATOM 2365 N N . PHE B 1 47 ? -8.508 -21.656 15.297 1 39.88 47 PHE B N 1
ATOM 2366 C CA . PHE B 1 47 ? -9.055 -20.578 14.469 1 39.88 47 PHE B CA 1
ATOM 2367 C C . PHE B 1 47 ? -10.148 -19.828 15.219 1 39.88 47 PHE B C 1
ATOM 2369 O O . PHE B 1 47 ? -10.234 -18.594 15.125 1 39.88 47 PHE B O 1
ATOM 2376 N N . LEU B 1 48 ? -10.922 -20.5 16.156 1 40.62 48 LEU B N 1
ATOM 2377 C CA . LEU B 1 48 ? -12.008 -19.875 16.906 1 40.62 48 LEU B CA 1
ATOM 2378 C C . LEU B 1 48 ? -11.469 -18.953 17.984 1 40.62 48 LEU B C 1
ATOM 2380 O O . LEU B 1 48 ? -12 -17.859 18.203 1 40.62 48 LEU B O 1
ATOM 2384 N N . VAL B 1 49 ? -10.398 -19.391 18.531 1 43.81 49 VAL B N 1
ATOM 2385 C CA . VAL B 1 49 ? -9.844 -18.594 19.625 1 43.81 49 VAL B CA 1
ATOM 2386 C C . VAL B 1 49 ? -9.227 -17.312 19.078 1 43.81 49 VAL B C 1
ATOM 2388 O O . VAL B 1 49 ? -9.422 -16.234 19.625 1 43.81 49 VAL B O 1
ATOM 2391 N N . ALA B 1 50 ? -8.523 -17.375 17.969 1 39.56 50 ALA B N 1
ATOM 2392 C CA . ALA B 1 50 ? -7.91 -16.203 17.344 1 39.56 50 ALA B CA 1
ATOM 2393 C C . ALA B 1 50 ? -8.977 -15.234 16.844 1 39.56 50 ALA B C 1
ATOM 2395 O O . ALA B 1 50 ? -8.844 -14.016 17.016 1 39.56 50 ALA B O 1
ATOM 2396 N N . ALA B 1 51 ? -10.109 -15.711 16.406 1 43.94 51 ALA B N 1
ATOM 2397 C CA . ALA B 1 51 ? -11.266 -14.914 16 1 43.94 51 ALA B CA 1
ATOM 2398 C C . ALA B 1 51 ? -11.898 -14.219 17.203 1 43.94 51 ALA B C 1
ATOM 2400 O O . ALA B 1 51 ? -12.227 -13.031 17.156 1 43.94 51 ALA B O 1
ATOM 2401 N N . MET B 1 52 ? -12.062 -14.945 18.328 1 42.84 52 MET B N 1
ATOM 2402 C CA . MET B 1 52 ? -12.68 -14.398 19.531 1 42.84 52 MET B CA 1
ATOM 2403 C C . MET B 1 52 ? -11.789 -13.336 20.172 1 42.84 52 MET B C 1
ATOM 2405 O O . MET B 1 52 ? -12.273 -12.289 20.609 1 42.84 52 MET B O 1
ATOM 2409 N N . LEU B 1 53 ? -10.516 -13.562 20.109 1 40.47 53 LEU B N 1
ATOM 2410 C CA . LEU B 1 53 ? -9.617 -12.594 20.719 1 40.47 53 LEU B CA 1
ATOM 2411 C C . LEU B 1 53 ? -9.594 -11.289 19.922 1 40.47 53 LEU B C 1
ATOM 2413 O O . LEU B 1 53 ? -9.5 -10.203 20.5 1 40.47 53 LEU B O 1
ATOM 2417 N N . SER B 1 54 ? -9.75 -11.391 18.719 1 37.94 54 SER B N 1
ATOM 2418 C CA . SER B 1 54 ? -9.836 -10.211 17.859 1 37.94 54 SER B CA 1
ATOM 2419 C C . SER B 1 54 ? -11.125 -9.438 18.109 1 37.94 54 SER B C 1
ATOM 2421 O O . SER B 1 54 ? -11.117 -8.203 18.172 1 37.94 54 SER B O 1
ATOM 2423 N N . VAL B 1 55 ? -12.195 -10.18 18.359 1 44.12 55 VAL B N 1
ATOM 2424 C CA . VAL B 1 55 ? -13.469 -9.555 18.703 1 44.12 55 VAL B CA 1
ATOM 2425 C C . VAL B 1 55 ? -13.367 -8.898 20.078 1 44.12 55 VAL B C 1
ATOM 2427 O O . VAL B 1 55 ? -13.82 -7.766 20.266 1 44.12 55 VAL B O 1
ATOM 2430 N N . LEU B 1 56 ? -12.766 -9.562 21 1 39.72 56 LEU B N 1
ATOM 2431 C CA . LEU B 1 56 ? -12.68 -9.039 22.359 1 39.72 56 LEU B CA 1
ATOM 2432 C C . LEU B 1 56 ? -11.828 -7.77 22.391 1 39.72 56 LEU B C 1
ATOM 2434 O O . LEU B 1 56 ? -12.18 -6.809 23.078 1 39.72 56 LEU B O 1
ATOM 2438 N N . SER B 1 57 ? -10.758 -7.734 21.75 1 34.75 57 SER B N 1
ATOM 2439 C CA . SER B 1 57 ? -9.945 -6.523 21.734 1 34.75 57 SER B CA 1
ATOM 2440 C C . SER B 1 57 ? -10.719 -5.348 21.156 1 34.75 57 SER B C 1
ATOM 2442 O O . SER B 1 57 ? -10.547 -4.203 21.578 1 34.75 57 SER B O 1
ATOM 2444 N N . MET B 1 58 ? -11.648 -5.605 20.328 1 38 58 MET B N 1
ATOM 2445 C CA . MET B 1 58 ? -12.508 -4.605 19.703 1 38 58 MET B CA 1
ATOM 2446 C C . MET B 1 58 ? -13.492 -4.027 20.719 1 38 58 MET B C 1
ATOM 2448 O O . MET B 1 58 ? -13.727 -2.818 20.734 1 38 58 MET B O 1
ATOM 2452 N N . VAL B 1 59 ? -14.07 -4.844 21.484 1 37.66 59 VAL B N 1
ATOM 2453 C CA . VAL B 1 59 ? -15.078 -4.406 22.453 1 37.66 59 VAL B CA 1
ATOM 2454 C C . VAL B 1 59 ? -14.438 -3.484 23.484 1 37.66 59 VAL B C 1
ATOM 2456 O O . VAL B 1 59 ? -15.008 -2.449 23.844 1 37.66 59 VAL B O 1
ATOM 2459 N N . VAL B 1 60 ? -13.273 -3.766 23.812 1 34.84 60 VAL B N 1
ATOM 2460 C CA . VAL B 1 60 ? -12.688 -2.971 24.891 1 34.84 60 VAL B CA 1
ATOM 2461 C C . VAL B 1 60 ? -12.398 -1.558 24.391 1 34.84 60 VAL B C 1
ATOM 2463 O O . VAL B 1 60 ? -12.648 -0.578 25.094 1 34.84 60 VAL B O 1
ATOM 2466 N N . VAL B 1 61 ? -11.898 -1.42 23.203 1 35.19 61 VAL B N 1
ATOM 2467 C CA . VAL B 1 61 ? -11.539 -0.102 22.688 1 35.19 61 VAL B CA 1
ATOM 2468 C C . VAL B 1 61 ? -12.797 0.724 22.453 1 35.19 61 VAL B C 1
ATOM 2470 O O . VAL B 1 61 ? -12.797 1.942 22.641 1 35.19 61 VAL B O 1
ATOM 2473 N N . TRP B 1 62 ? -13.844 0.055 22.109 1 34.09 62 TRP B N 1
ATOM 2474 C CA . TRP B 1 62 ? -15.125 0.709 21.844 1 34.09 62 TRP B CA 1
ATOM 2475 C C . TRP B 1 62 ? -15.602 1.493 23.062 1 34.09 62 TRP B C 1
ATOM 2477 O O . TRP B 1 62 ? -16.281 2.512 22.922 1 34.09 62 TRP B O 1
ATOM 2487 N N . PHE B 1 63 ? -15.523 0.991 24.172 1 33.78 63 PHE B N 1
ATOM 2488 C CA . PHE B 1 63 ? -16.203 1.635 25.281 1 33.78 63 PHE B CA 1
ATOM 2489 C C . PHE B 1 63 ? -15.43 2.857 25.766 1 33.78 63 PHE B C 1
ATOM 2491 O O . PHE B 1 63 ? -15.93 3.645 26.562 1 33.78 63 PHE B O 1
ATOM 2498 N N . THR B 1 64 ? -14.188 3.049 25.391 1 32.25 64 THR B N 1
ATOM 2499 C CA . THR B 1 64 ? -13.547 4.152 26.094 1 32.25 64 THR B CA 1
ATOM 2500 C C . THR B 1 64 ? -13.414 5.371 25.188 1 32.25 64 THR B C 1
ATOM 2502 O O . THR B 1 64 ? -12.695 6.316 25.516 1 32.25 64 THR B O 1
ATOM 2505 N N . ILE B 1 65 ? -13.711 5.352 23.906 1 34.06 65 ILE B N 1
ATOM 2506 C CA . ILE B 1 65 ? -13.203 6.48 23.141 1 34.06 65 ILE B CA 1
ATOM 2507 C C . ILE B 1 65 ? -14.164 7.664 23.266 1 34.06 65 ILE B C 1
ATOM 2509 O O . ILE B 1 65 ? -15.312 7.594 22.812 1 34.06 65 ILE B O 1
ATOM 2513 N N . PRO B 1 66 ? -13.906 8.477 24.219 1 29.11 66 PRO B N 1
ATOM 2514 C CA . PRO B 1 66 ? -14.703 9.703 24.266 1 29.11 66 PRO B CA 1
ATOM 2515 C C . PRO B 1 66 ? -14.492 10.602 23.047 1 29.11 66 PRO B C 1
ATOM 2517 O O . PRO B 1 66 ? -13.414 10.594 22.453 1 29.11 66 PRO B O 1
ATOM 2520 N N . ALA B 1 67 ? -15.43 10.828 22.266 1 32.56 67 ALA B N 1
ATOM 2521 C CA . ALA B 1 67 ? -15.703 11.602 21.047 1 32.56 67 ALA B CA 1
ATOM 2522 C C . ALA B 1 67 ? -15.195 13.039 21.203 1 32.56 67 ALA B C 1
ATOM 2524 O O . ALA B 1 67 ? -15.984 13.953 21.469 1 32.56 67 ALA B O 1
ATOM 2525 N N . GLN B 1 68 ? -14.078 13.344 21.797 1 29.3 68 GLN B N 1
ATOM 2526 C CA . GLN B 1 68 ? -14.023 14.797 21.906 1 29.3 68 GLN B CA 1
ATOM 2527 C C . GLN B 1 68 ? -13.625 15.438 20.594 1 29.3 68 GLN B C 1
ATOM 2529 O O . GLN B 1 68 ? -12.547 15.148 20.047 1 29.3 68 GLN B O 1
ATOM 2534 N N . THR B 1 69 ? -14.508 15.641 19.609 1 29.83 69 THR B N 1
ATOM 2535 C CA . THR B 1 69 ? -14.484 16.391 18.359 1 29.83 69 THR B CA 1
ATOM 2536 C C . THR B 1 69 ? -13.891 17.781 18.578 1 29.83 69 THR B C 1
ATOM 2538 O O . THR B 1 69 ? -14.266 18.484 19.516 1 29.83 69 THR B O 1
ATOM 2541 N N . LYS B 1 70 ? -12.656 17.984 18.016 1 35.38 70 LYS B N 1
ATOM 2542 C CA . LYS B 1 70 ? -11.977 19.281 17.984 1 35.38 70 LYS B CA 1
ATOM 2543 C C . LYS B 1 70 ? -12.922 20.391 17.547 1 35.38 70 LYS B C 1
ATOM 2545 O O . LYS B 1 70 ? -13.812 20.172 16.734 1 35.38 70 LYS B O 1
ATOM 2550 N N . GLN B 1 71 ? -12.969 21.391 18.203 1 30.27 71 GLN B N 1
ATOM 2551 C CA . GLN B 1 71 ? -13.648 22.672 18.062 1 30.27 71 GLN B CA 1
ATOM 2552 C C . GLN B 1 71 ? -13.258 23.375 16.766 1 30.27 71 GLN B C 1
ATOM 2554 O O . GLN B 1 71 ? -12.07 23.578 16.5 1 30.27 71 GLN B O 1
ATOM 2559 N N . LYS B 1 72 ? -13.984 23.156 15.586 1 37.22 72 LYS B N 1
ATOM 2560 C CA . LYS B 1 72 ? -13.969 23.969 14.367 1 37.22 72 LYS B CA 1
ATOM 2561 C C . LYS B 1 72 ? -13.789 25.453 14.695 1 37.22 72 LYS B C 1
ATOM 2563 O O . LYS B 1 72 ? -14.609 26.031 15.398 1 37.22 72 LYS B O 1
ATOM 2568 N N . LYS B 1 73 ? -12.594 26.016 14.484 1 36.41 73 LYS B N 1
ATOM 2569 C CA . LYS B 1 73 ? -12.531 27.484 14.492 1 36.41 73 LYS B CA 1
ATOM 2570 C C . LYS B 1 73 ? -13.383 28.062 13.367 1 36.41 73 LYS B C 1
ATOM 2572 O O . LYS B 1 73 ? -13.445 27.516 12.273 1 36.41 73 LYS B O 1
ATOM 2577 N N . LYS B 1 74 ? -14.305 29.109 13.539 1 37.41 74 LYS B N 1
ATOM 2578 C CA . LYS B 1 74 ? -15.422 29.875 12.984 1 37.41 74 LYS B CA 1
ATOM 2579 C C . LYS B 1 74 ? -15.047 30.484 11.641 1 37.41 74 LYS B C 1
ATOM 2581 O O . LYS B 1 74 ? -15.875 30.531 10.727 1 37.41 74 LYS B O 1
ATOM 2586 N N . ASP B 1 75 ? -14.016 31.297 11.422 1 33.03 75 ASP B N 1
ATOM 2587 C CA . ASP B 1 75 ? -14.211 32.469 10.562 1 33.03 75 ASP B CA 1
ATOM 2588 C C . ASP B 1 75 ? -13.82 32.156 9.117 1 33.03 75 ASP B C 1
ATOM 2590 O O . ASP B 1 75 ? -13.633 33.094 8.32 1 33.03 75 ASP B O 1
ATOM 2594 N N . ASP B 1 76 ? -13.125 31.047 8.734 1 36.78 76 ASP B N 1
ATOM 2595 C CA . ASP B 1 76 ? -12.57 31.203 7.391 1 36.78 76 ASP B CA 1
ATOM 2596 C C . ASP B 1 76 ? -13.68 31.172 6.332 1 36.78 76 ASP B C 1
ATOM 2598 O O . ASP B 1 76 ? -14.539 30.297 6.367 1 36.78 76 ASP B O 1
ATOM 2602 N N . LYS B 1 77 ? -13.906 32.25 5.547 1 35.84 77 LYS B N 1
ATOM 2603 C CA . LYS B 1 77 ? -14.797 32.562 4.434 1 35.84 77 LYS B CA 1
ATOM 2604 C C . LYS B 1 77 ? -14.836 31.422 3.426 1 35.84 77 LYS B C 1
ATOM 2606 O O . LYS B 1 77 ? -13.828 30.766 3.193 1 35.84 77 LYS B O 1
ATOM 2611 N N . PRO B 1 78 ? -16.031 30.891 3.051 1 38.22 78 PRO B N 1
ATOM 2612 C CA . PRO B 1 78 ? -16.281 29.844 2.064 1 38.22 78 PRO B CA 1
ATOM 2613 C C . PRO B 1 78 ? -15.508 30.062 0.763 1 38.22 78 PRO B C 1
ATOM 2615 O O . PRO B 1 78 ? -15.695 31.078 0.091 1 38.22 78 PRO B O 1
ATOM 2618 N N . LYS B 1 79 ? -14.164 29.938 0.684 1 40.06 79 LYS B N 1
ATOM 2619 C CA . LYS B 1 79 ? -13.531 30.156 -0.61 1 40.06 79 LYS B CA 1
ATOM 2620 C C . LYS B 1 79 ? -14.328 29.516 -1.737 1 40.06 79 LYS B C 1
ATOM 2622 O O . LYS B 1 79 ? -15.008 28.5 -1.526 1 40.06 79 LYS B O 1
ATOM 2627 N N . PRO B 1 80 ? -14.516 30.219 -2.924 1 38.41 80 PRO B N 1
ATOM 2628 C CA . PRO B 1 80 ? -15.344 29.828 -4.066 1 38.41 80 PRO B CA 1
ATOM 2629 C C . PRO B 1 80 ? -15.156 28.359 -4.465 1 38.41 80 PRO B C 1
ATOM 2631 O O . PRO B 1 80 ? -14.078 27.797 -4.262 1 38.41 80 PRO B O 1
ATOM 2634 N N . LYS B 1 81 ? -16.188 27.547 -4.543 1 38.44 81 LYS B N 1
ATOM 2635 C CA . LYS B 1 81 ? -16.531 26.156 -4.844 1 38.44 81 LYS B CA 1
ATOM 2636 C C . LYS B 1 81 ? -15.812 25.672 -6.098 1 38.44 81 LYS B C 1
ATOM 2638 O O . LYS B 1 81 ? -16.391 25.641 -7.184 1 38.44 81 LYS B O 1
ATOM 2643 N N . GLN B 1 82 ? -14.555 26.203 -6.449 1 38.59 82 GLN B N 1
ATOM 2644 C CA . GLN B 1 82 ? -14.039 25.734 -7.734 1 38.59 82 GLN B CA 1
ATOM 2645 C C . GLN B 1 82 ? -14 24.219 -7.793 1 38.59 82 GLN B C 1
ATOM 2647 O O . GLN B 1 82 ? -13.742 23.562 -6.781 1 38.59 82 GLN B O 1
ATOM 2652 N N . GLY B 1 83 ? -14.523 23.625 -8.734 1 37.31 83 GLY B N 1
ATOM 2653 C CA . GLY B 1 83 ? -14.789 22.219 -9 1 37.31 83 GLY B CA 1
ATOM 2654 C C . GLY B 1 83 ? -13.656 21.297 -8.586 1 37.31 83 GLY B C 1
ATOM 2655 O O . GLY B 1 83 ? -12.484 21.641 -8.734 1 37.31 83 GLY B O 1
ATOM 2656 N N . VAL B 1 84 ? -13.773 20.469 -7.652 1 38.22 84 VAL B N 1
ATOM 2657 C CA . VAL B 1 84 ? -13.031 19.578 -6.77 1 38.22 84 VAL B CA 1
ATOM 2658 C C . VAL B 1 84 ? -12.031 18.766 -7.582 1 38.22 84 VAL B C 1
ATOM 2660 O O . VAL B 1 84 ? -11.031 18.281 -7.051 1 38.22 84 VAL B O 1
ATOM 2663 N N . PHE B 1 85 ? -12.5 18.156 -8.766 1 44.19 85 PHE B N 1
ATOM 2664 C CA . PHE B 1 85 ? -11.508 17.516 -9.617 1 44.19 85 PHE B CA 1
ATOM 2665 C C . PHE B 1 85 ? -10.5 18.547 -10.125 1 44.19 85 PHE B C 1
ATOM 2667 O O . PHE B 1 85 ? -10.469 18.859 -11.32 1 44.19 85 PHE B O 1
ATOM 2674 N N . ASP B 1 86 ? -10.281 19.594 -9.617 1 49.09 86 ASP B N 1
ATOM 2675 C CA . ASP B 1 86 ? -9.758 20.891 -10.047 1 49.09 86 ASP B CA 1
ATOM 2676 C C . ASP B 1 86 ? -8.258 20.812 -10.32 1 49.09 86 ASP B C 1
ATOM 2678 O O . ASP B 1 86 ? -7.449 20.781 -9.391 1 49.09 86 ASP B O 1
ATOM 2682 N N . VAL B 1 87 ? -7.852 20.109 -11.625 1 56.59 87 VAL B N 1
ATOM 2683 C CA . VAL B 1 87 ? -6.488 20.266 -12.125 1 56.59 87 VAL B CA 1
ATOM 2684 C C . VAL B 1 87 ? -5.852 21.516 -11.492 1 56.59 87 VAL B C 1
ATOM 2686 O O . VAL B 1 87 ? -4.641 21.547 -11.273 1 56.59 87 VAL B O 1
ATOM 2689 N N . ASN B 1 88 ? -6.762 22.281 -11.32 1 60.12 88 ASN B N 1
ATOM 2690 C CA . ASN B 1 88 ? -6.258 23.484 -10.664 1 60.12 88 ASN B CA 1
ATOM 2691 C C . ASN B 1 88 ? -5.758 23.188 -9.25 1 60.12 88 ASN B C 1
ATOM 2693 O O . ASN B 1 88 ? -4.758 23.766 -8.812 1 60.12 88 ASN B O 1
ATOM 2697 N N . GLU B 1 89 ? -6.484 22.203 -8.688 1 68.44 89 GLU B N 1
ATOM 2698 C CA . GLU B 1 89 ? -6.043 21.828 -7.348 1 68.44 89 GLU B CA 1
ATOM 2699 C C . GLU B 1 89 ? -4.719 21.078 -7.398 1 68.44 89 GLU B C 1
ATOM 2701 O O . GLU B 1 89 ? -3.85 21.281 -6.551 1 68.44 89 GLU B O 1
ATOM 2706 N N . LEU B 1 90 ? -4.691 20.234 -8.438 1 70.5 90 LEU B N 1
ATOM 2707 C CA . LEU B 1 90 ? -3.43 19.531 -8.625 1 70.5 90 LEU B CA 1
ATOM 2708 C C . LEU B 1 90 ? -2.291 20.516 -8.875 1 70.5 90 LEU B C 1
ATOM 2710 O O . LEU B 1 90 ? -1.226 20.406 -8.258 1 70.5 90 LEU B O 1
ATOM 2714 N N . ARG B 1 91 ? -2.541 21.328 -9.773 1 74.44 91 ARG B N 1
ATOM 2715 C CA . ARG B 1 91 ? -1.526 22.328 -10.102 1 74.44 91 ARG B CA 1
ATOM 2716 C C . ARG B 1 91 ? -1.188 23.172 -8.883 1 74.44 91 ARG B C 1
ATOM 2718 O O . ARG B 1 91 ? -0.022 23.5 -8.648 1 74.44 91 ARG B O 1
ATOM 2725 N N . ARG B 1 92 ? -2.205 23.484 -8.25 1 81.25 92 ARG B N 1
ATOM 2726 C CA . ARG B 1 92 ? -2.002 24.266 -7.047 1 81.25 92 ARG B CA 1
ATOM 2727 C C . ARG B 1 92 ? -1.137 23.531 -6.039 1 81.25 92 ARG B C 1
ATOM 2729 O O . ARG B 1 92 ? -0.176 24.078 -5.5 1 81.25 92 ARG B O 1
ATOM 2736 N N . LEU B 1 93 ? -1.439 22.297 -5.93 1 80.69 93 LEU B N 1
ATOM 2737 C CA . LEU B 1 93 ? -0.705 21.516 -4.941 1 80.69 93 LEU B CA 1
ATOM 2738 C C . LEU B 1 93 ? 0.714 21.234 -5.418 1 80.69 93 LEU B C 1
ATOM 2740 O O . LEU B 1 93 ? 1.651 21.203 -4.617 1 80.69 93 LEU B O 1
ATOM 2744 N N . LEU B 1 94 ? 0.736 21.062 -6.711 1 81.94 94 LEU B N 1
ATOM 2745 C CA . LEU B 1 94 ? 2.055 20.781 -7.273 1 81.94 94 LEU B CA 1
ATOM 2746 C C . LEU B 1 94 ? 2.941 22.031 -7.207 1 81.94 94 LEU B C 1
ATOM 2748 O O . LEU B 1 94 ? 4.164 21.922 -7.32 1 81.94 94 LEU B O 1
ATOM 2752 N N . SER B 1 95 ? 2.336 23.094 -7.035 1 83.44 95 SER B N 1
ATOM 2753 C CA . SER B 1 95 ? 3.09 24.344 -6.953 1 83.44 95 SER B CA 1
ATOM 2754 C C . SER B 1 95 ? 3.58 24.609 -5.535 1 83.44 95 SER B C 1
ATOM 2756 O O . SER B 1 95 ? 4.406 25.5 -5.309 1 83.44 95 SER B O 1
ATOM 2758 N N . VAL B 1 96 ? 2.986 23.875 -4.633 1 84.69 96 VAL B N 1
ATOM 2759 C CA . VAL B 1 96 ? 3.508 23.969 -3.271 1 84.69 96 VAL B CA 1
ATOM 2760 C C . VAL B 1 96 ? 4.953 23.469 -3.236 1 84.69 96 VAL B C 1
ATOM 2762 O O . VAL B 1 96 ? 5.27 22.422 -3.801 1 84.69 96 VAL B O 1
ATOM 2765 N N . PRO B 1 97 ? 5.719 24.25 -2.627 1 84 97 PRO B N 1
ATOM 2766 C CA . PRO B 1 97 ? 7.137 23.891 -2.609 1 84 97 PRO B CA 1
ATOM 2767 C C . PRO B 1 97 ? 7.375 22.469 -2.098 1 84 97 PRO B C 1
ATOM 2769 O O . PRO B 1 97 ? 6.77 22.062 -1.106 1 84 97 PRO B O 1
ATOM 2772 N N . ASN B 1 98 ? 8.102 21.625 -2.783 1 88.06 98 ASN B N 1
ATOM 2773 C CA . ASN B 1 98 ? 8.625 20.328 -2.395 1 88.06 98 ASN B CA 1
ATOM 2774 C C . ASN B 1 98 ? 7.621 19.219 -2.672 1 88.06 98 ASN B C 1
ATOM 2776 O O . ASN B 1 98 ? 7.961 18.031 -2.596 1 88.06 98 ASN B O 1
ATOM 2780 N N . VAL B 1 99 ? 6.422 19.609 -2.971 1 91.94 99 VAL B N 1
ATOM 2781 C CA . VAL B 1 99 ? 5.41 18.578 -3.174 1 91.94 99 VAL B CA 1
ATOM 2782 C C . VAL B 1 99 ? 5.715 17.797 -4.449 1 91.94 99 VAL B C 1
ATOM 2784 O O . VAL B 1 99 ? 5.73 16.562 -4.441 1 91.94 99 VAL B O 1
ATOM 2787 N N . ALA B 1 100 ? 5.98 18.516 -5.469 1 89.81 100 ALA B N 1
ATOM 2788 C CA . ALA B 1 100 ? 6.281 17.859 -6.734 1 89.81 100 ALA B CA 1
ATOM 2789 C C . ALA B 1 100 ? 7.527 16.984 -6.617 1 89.81 100 ALA B C 1
ATOM 2791 O O . ALA B 1 100 ? 7.566 15.875 -7.152 1 89.81 100 ALA B O 1
ATOM 2792 N N . ARG B 1 101 ? 8.469 17.469 -5.93 1 90.31 101 ARG B N 1
ATOM 2793 C CA . ARG B 1 101 ? 9.703 16.719 -5.73 1 90.31 101 ARG B CA 1
ATOM 2794 C C . ARG B 1 101 ? 9.453 15.453 -4.922 1 90.31 101 ARG B C 1
ATOM 2796 O O . ARG B 1 101 ? 9.977 14.383 -5.246 1 90.31 101 ARG B O 1
ATOM 2803 N N . LEU B 1 102 ? 8.633 15.586 -3.955 1 93.94 102 LEU B N 1
ATOM 2804 C CA . LEU B 1 102 ? 8.32 14.445 -3.104 1 93.94 102 LEU B CA 1
ATOM 2805 C C . LEU B 1 102 ? 7.5 13.406 -3.865 1 93.94 102 LEU B C 1
ATOM 2807 O O . LEU B 1 102 ? 7.738 12.203 -3.738 1 93.94 102 LEU B O 1
ATOM 2811 N N . LEU B 1 103 ? 6.621 13.883 -4.652 1 92.75 103 LEU B N 1
ATOM 2812 C CA . LEU B 1 103 ? 5.809 12.961 -5.438 1 92.75 103 LEU B CA 1
ATOM 2813 C C . LEU B 1 103 ? 6.656 12.242 -6.484 1 92.75 103 LEU B C 1
ATOM 2815 O O . LEU B 1 103 ? 6.465 11.047 -6.73 1 92.75 103 LEU B O 1
ATOM 2819 N N . GLY B 1 104 ? 7.512 12.961 -7.078 1 93 104 GLY B N 1
ATOM 2820 C CA . GLY B 1 104 ? 8.445 12.328 -8 1 93 104 GLY B CA 1
ATOM 2821 C C . GLY B 1 104 ? 9.328 11.289 -7.336 1 93 104 GLY B C 1
ATOM 2822 O O . GLY B 1 104 ? 9.531 10.203 -7.883 1 93 104 GLY B O 1
ATOM 2823 N N . THR B 1 105 ? 9.867 11.664 -6.199 1 94.25 105 THR B N 1
ATOM 2824 C CA . THR B 1 105 ? 10.68 10.734 -5.422 1 94.25 105 THR B CA 1
ATOM 2825 C C . THR B 1 105 ? 9.875 9.477 -5.09 1 94.25 105 THR B C 1
ATOM 2827 O O . THR B 1 105 ? 10.383 8.359 -5.215 1 94.25 105 THR B O 1
ATOM 2830 N N . LYS B 1 106 ? 8.664 9.688 -4.738 1 94.75 106 LYS B N 1
ATOM 2831 C CA . LYS B 1 106 ? 7.789 8.547 -4.445 1 94.75 106 LYS B CA 1
ATOM 2832 C C . LYS B 1 106 ? 7.617 7.656 -5.672 1 94.75 106 LYS B C 1
ATOM 2834 O O . LYS B 1 106 ? 7.684 6.43 -5.566 1 94.75 106 LYS B O 1
ATOM 2839 N N . PHE B 1 107 ? 7.418 8.266 -6.746 1 93.88 107 PHE B N 1
ATOM 2840 C CA . PHE B 1 107 ? 7.195 7.516 -7.977 1 93.88 107 PHE B CA 1
ATOM 2841 C C . PHE B 1 107 ? 8.391 6.633 -8.297 1 93.88 107 PHE B C 1
ATOM 2843 O O . PHE B 1 107 ? 8.242 5.43 -8.523 1 93.88 107 PHE B O 1
ATOM 2850 N N . PHE B 1 108 ? 9.508 7.152 -8.266 1 95 108 PHE B N 1
ATOM 2851 C CA . PHE B 1 108 ? 10.703 6.422 -8.672 1 95 108 PHE B CA 1
ATOM 2852 C C . PHE B 1 108 ? 11.078 5.371 -7.633 1 95 108 PHE B C 1
ATOM 2854 O O . PHE B 1 108 ? 11.523 4.273 -7.984 1 95 108 PHE B O 1
ATOM 2861 N N . LEU B 1 109 ? 10.906 5.734 -6.43 1 95.81 109 LEU B N 1
ATOM 2862 C CA . LEU B 1 109 ? 11.18 4.742 -5.395 1 95.81 109 LEU B CA 1
ATOM 2863 C C . LEU B 1 109 ? 10.211 3.568 -5.496 1 95.81 109 LEU B C 1
ATOM 2865 O O . LEU B 1 109 ? 10.625 2.41 -5.371 1 95.81 109 LEU B O 1
ATOM 2869 N N . LEU B 1 110 ? 8.992 3.924 -5.793 1 94.56 110 LEU B N 1
ATOM 2870 C CA . LEU B 1 110 ? 7.996 2.871 -5.965 1 94.56 110 LEU B CA 1
ATOM 2871 C C . LEU B 1 110 ? 8.328 1.996 -7.168 1 94.56 110 LEU B C 1
ATOM 2873 O O . LEU B 1 110 ? 8.227 0.77 -7.098 1 94.56 110 LEU B O 1
ATOM 2877 N N . MET B 1 111 ? 8.711 2.643 -8.156 1 92.12 111 MET B N 1
ATOM 2878 C CA . MET B 1 111 ? 9.109 1.892 -9.344 1 92.12 111 MET B CA 1
ATOM 2879 C C . MET B 1 111 ? 10.258 0.933 -9.023 1 92.12 111 MET B C 1
ATOM 2881 O O . MET B 1 111 ? 10.242 -0.22 -9.453 1 92.12 111 MET B O 1
ATOM 2885 N N . SER B 1 112 ? 11.195 1.424 -8.312 1 95.62 112 SER B N 1
ATOM 2886 C CA . SER B 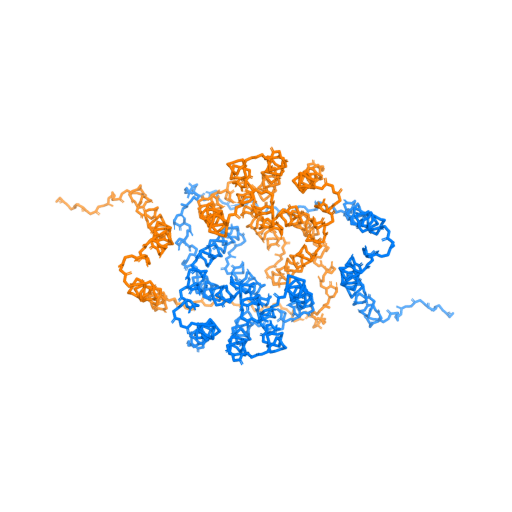1 112 ? 12.359 0.62 -7.965 1 95.62 112 SER B CA 1
ATOM 2887 C C . SER B 1 112 ? 11.977 -0.574 -7.098 1 95.62 112 SER B C 1
ATOM 2889 O O . SER B 1 112 ? 12.578 -1.645 -7.203 1 95.62 112 SER B O 1
ATOM 2891 N N . VAL B 1 113 ? 11.039 -0.385 -6.309 1 95 113 VAL B N 1
ATOM 2892 C CA . VAL B 1 113 ? 10.578 -1.445 -5.422 1 95 113 VAL B CA 1
ATOM 2893 C C . VAL B 1 113 ? 9.766 -2.467 -6.215 1 95 113 VAL B C 1
ATOM 2895 O O . VAL B 1 113 ? 10.008 -3.672 -6.125 1 95 113 VAL B O 1
ATOM 2898 N N . MET B 1 114 ? 8.938 -2.008 -7.078 1 89.38 114 MET B N 1
ATOM 2899 C CA . MET B 1 114 ? 7.945 -2.859 -7.73 1 89.38 114 MET B CA 1
ATOM 2900 C C . MET B 1 114 ? 8.555 -3.604 -8.914 1 89.38 114 MET B C 1
ATOM 2902 O O . MET B 1 114 ? 8.031 -4.625 -9.352 1 89.38 114 MET B O 1
ATOM 2906 N N . VAL B 1 115 ? 9.617 -3.086 -9.375 1 90.75 115 VAL B N 1
ATOM 2907 C CA . VAL B 1 115 ? 10.273 -3.777 -10.477 1 90.75 115 VAL B CA 1
ATOM 2908 C C . VAL B 1 115 ? 10.727 -5.164 -10.031 1 90.75 115 VAL B C 1
ATOM 2910 O O . VAL B 1 115 ? 10.719 -6.113 -10.812 1 90.75 115 VAL B O 1
ATOM 2913 N N . ILE B 1 116 ? 11.094 -5.289 -8.781 1 90.94 116 ILE B N 1
ATOM 2914 C CA . ILE B 1 116 ? 11.516 -6.574 -8.242 1 90.94 116 ILE B CA 1
ATOM 2915 C C . ILE B 1 116 ? 10.312 -7.312 -7.664 1 90.94 116 ILE B C 1
ATOM 2917 O O . ILE B 1 116 ? 10.055 -8.469 -8.016 1 90.94 116 ILE B O 1
ATOM 2921 N N . GLN B 1 117 ? 9.547 -6.633 -6.902 1 86.38 117 GLN B N 1
ATOM 2922 C CA . GLN B 1 117 ? 8.477 -7.254 -6.125 1 86.38 117 GLN B CA 1
ATOM 2923 C C . GLN B 1 117 ? 7.328 -7.703 -7.027 1 86.38 117 GLN B C 1
ATOM 2925 O O . GLN B 1 117 ? 6.629 -8.672 -6.715 1 86.38 117 GLN B O 1
ATOM 2930 N N . GLY B 1 118 ? 7.219 -7.074 -8.109 1 75.56 118 GLY B N 1
ATOM 2931 C CA . GLY B 1 118 ? 6.113 -7.395 -9 1 75.56 118 GLY B CA 1
ATOM 2932 C C . GLY B 1 118 ? 6.227 -8.773 -9.625 1 75.56 118 GLY B C 1
ATOM 2933 O O . GLY B 1 118 ? 5.219 -9.406 -9.93 1 75.56 118 GLY B O 1
ATOM 2934 N N . ILE B 1 119 ? 7.387 -9.281 -9.773 1 78.12 119 ILE B N 1
ATOM 2935 C CA . ILE B 1 119 ? 7.598 -10.562 -10.438 1 78.12 119 ILE B CA 1
ATOM 2936 C C . ILE B 1 119 ? 8.375 -11.5 -9.516 1 78.12 119 ILE B C 1
ATOM 2938 O O . ILE B 1 119 ? 8.914 -12.516 -9.961 1 78.12 119 ILE B O 1
ATOM 2942 N N . LEU B 1 120 ? 8.406 -11.203 -8.305 1 85.94 120 LEU B N 1
ATOM 2943 C CA . LEU B 1 120 ? 9.203 -11.953 -7.34 1 85.94 120 LEU B CA 1
ATOM 2944 C C . LEU B 1 120 ? 8.734 -13.406 -7.254 1 85.94 120 LEU B C 1
ATOM 2946 O O . LEU B 1 120 ? 9.562 -14.32 -7.18 1 85.94 120 LEU B O 1
ATOM 2950 N N . PRO B 1 121 ? 7.473 -13.633 -7.309 1 76.25 121 PRO B N 1
ATOM 2951 C CA . PRO B 1 121 ? 7.059 -15.039 -7.266 1 76.25 121 PRO B CA 1
ATOM 2952 C C . PRO B 1 121 ? 7.613 -15.852 -8.438 1 76.25 121 PRO B C 1
ATOM 2954 O O . PRO B 1 121 ? 8.016 -17 -8.25 1 76.25 121 PRO B O 1
ATOM 2957 N N . VAL B 1 122 ? 7.648 -15.297 -9.57 1 76.69 122 VAL B N 1
ATOM 2958 C CA . VAL B 1 122 ? 8.164 -15.961 -10.758 1 76.69 122 VAL B CA 1
ATOM 2959 C C . VAL B 1 122 ? 9.656 -16.219 -10.602 1 76.69 122 VAL B C 1
ATOM 2961 O O . VAL B 1 122 ? 10.148 -17.297 -10.961 1 76.69 122 VAL B O 1
ATOM 2964 N N . ILE B 1 123 ? 10.32 -15.297 -10.055 1 86.12 123 ILE B N 1
ATOM 2965 C CA . ILE B 1 123 ? 11.758 -15.438 -9.828 1 86.12 123 ILE B CA 1
ATOM 2966 C C . ILE B 1 123 ? 12.016 -16.594 -8.859 1 86.12 123 ILE B C 1
ATOM 2968 O O . ILE B 1 123 ? 12.867 -17.438 -9.109 1 86.12 123 ILE B O 1
ATOM 2972 N N . LEU B 1 124 ? 11.281 -16.672 -7.852 1 87.25 124 LEU B N 1
ATOM 2973 C CA . LEU B 1 124 ? 11.484 -17.688 -6.812 1 87.25 124 LEU B CA 1
ATOM 2974 C C . LEU B 1 124 ? 11.133 -19.078 -7.324 1 87.25 124 LEU B C 1
ATOM 2976 O O . LEU B 1 124 ? 11.836 -20.047 -7.039 1 87.25 124 LEU B O 1
ATOM 2980 N N . THR B 1 125 ? 10.117 -19.156 -8.133 1 81.5 125 THR B N 1
ATOM 2981 C CA . THR B 1 125 ? 9.656 -20.469 -8.578 1 81.5 125 THR B CA 1
ATOM 2982 C C . THR B 1 125 ? 10.422 -20.922 -9.82 1 81.5 125 THR B C 1
ATOM 2984 O O . THR B 1 125 ? 10.852 -22.062 -9.898 1 81.5 125 THR B O 1
ATOM 2987 N N . ASP B 1 126 ? 10.617 -20.031 -10.734 1 83 126 ASP B N 1
ATOM 2988 C CA . ASP B 1 126 ? 11.133 -20.438 -12.039 1 83 126 ASP B CA 1
ATOM 2989 C C . ASP B 1 126 ? 12.656 -20.391 -12.062 1 83 126 ASP B C 1
ATOM 2991 O O . ASP B 1 126 ? 13.297 -21.172 -12.773 1 83 126 ASP B O 1
ATOM 2995 N N . ILE B 1 127 ? 13.18 -19.578 -11.344 1 89.25 127 ILE B N 1
ATOM 2996 C CA . ILE B 1 127 ? 14.633 -19.422 -11.406 1 89.25 127 ILE B CA 1
ATOM 2997 C C . ILE B 1 127 ? 15.281 -20.141 -10.227 1 89.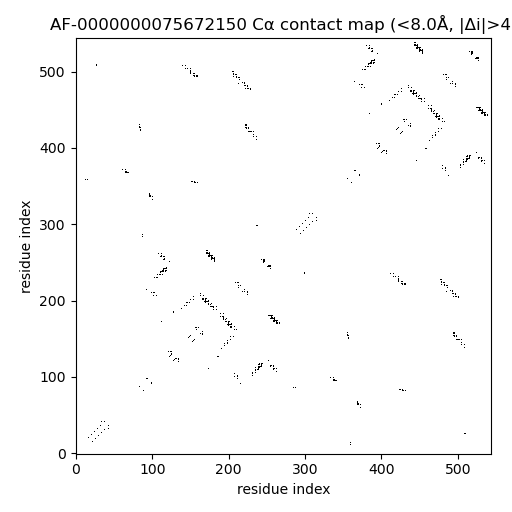25 127 ILE B C 1
ATOM 2999 O O . ILE B 1 127 ? 16.25 -20.891 -10.398 1 89.25 127 ILE B O 1
ATOM 3003 N N . PHE B 1 128 ? 14.664 -19.984 -9.117 1 93.56 128 PHE B N 1
ATOM 3004 C CA . PHE B 1 128 ? 15.258 -20.609 -7.934 1 93.56 128 PHE B CA 1
ATOM 3005 C C . PHE B 1 128 ? 14.539 -21.906 -7.582 1 93.56 128 PHE B C 1
ATOM 3007 O O . PHE B 1 128 ? 14.891 -22.578 -6.605 1 93.56 128 PHE B O 1
ATOM 3014 N N . GLU B 1 129 ? 13.477 -22.234 -8.281 1 91.06 129 GLU B N 1
ATOM 3015 C CA . GLU B 1 129 ? 12.773 -23.516 -8.258 1 91.06 129 GLU B CA 1
ATOM 3016 C C . GLU B 1 129 ? 12.195 -23.812 -6.875 1 91.06 129 GLU B C 1
ATOM 3018 O O . GLU B 1 129 ? 12.297 -24.922 -6.375 1 91.06 129 GLU B O 1
ATOM 3023 N N . LEU B 1 130 ? 11.758 -22.781 -6.34 1 86.31 130 LEU B N 1
ATOM 3024 C CA . LEU B 1 130 ? 11.07 -22.984 -5.07 1 86.31 130 LEU B CA 1
ATOM 3025 C C . LEU B 1 130 ? 9.656 -23.516 -5.297 1 86.31 130 LEU B C 1
ATOM 3027 O O . LEU B 1 130 ? 8.969 -23.094 -6.227 1 86.31 130 LEU B O 1
ATOM 3031 N N . GLY B 1 131 ? 9.375 -24.406 -4.426 1 75.06 131 GLY B N 1
ATOM 3032 C CA . GLY B 1 131 ? 7.988 -24.828 -4.422 1 75.06 131 GLY B CA 1
ATOM 3033 C C . GLY B 1 131 ? 7.043 -23.797 -3.838 1 75.06 131 GLY B C 1
ATOM 3034 O O . GLY B 1 131 ? 7.48 -22.734 -3.387 1 75.06 131 GLY B O 1
ATOM 3035 N N . ALA B 1 132 ? 5.805 -24.031 -3.926 1 64.75 132 ALA B N 1
ATOM 3036 C CA . ALA B 1 132 ? 4.766 -23.125 -3.445 1 64.75 132 ALA B CA 1
ATOM 3037 C C . ALA B 1 132 ? 4.922 -22.859 -1.951 1 64.75 132 ALA B C 1
ATOM 3039 O O . ALA B 1 132 ? 4.816 -21.719 -1.507 1 64.75 132 ALA B O 1
ATOM 3040 N N . GLN B 1 133 ? 5.219 -23.875 -1.278 1 70.75 133 GLN B N 1
ATOM 3041 C CA . GLN B 1 133 ? 5.367 -23.734 0.167 1 70.75 133 GLN B CA 1
ATOM 3042 C C . GLN B 1 133 ? 6.566 -22.875 0.519 1 70.75 133 GLN B C 1
ATOM 3044 O O . GLN B 1 133 ? 6.461 -21.969 1.352 1 70.75 133 GLN B O 1
ATOM 3049 N N . ASP B 1 134 ? 7.625 -23.156 -0.112 1 78.69 134 ASP B N 1
ATOM 3050 C CA . ASP B 1 134 ? 8.844 -22.406 0.161 1 78.69 134 ASP B CA 1
ATOM 3051 C C . ASP B 1 134 ? 8.703 -20.953 -0.277 1 78.69 134 ASP B C 1
ATOM 3053 O O . ASP B 1 134 ? 9.242 -20.047 0.366 1 78.69 134 ASP B O 1
ATOM 3057 N N . THR B 1 135 ? 7.988 -20.797 -1.301 1 78.56 135 THR B N 1
ATOM 3058 C CA . THR B 1 135 ? 7.703 -19.438 -1.751 1 78.56 135 THR B CA 1
ATOM 3059 C C . THR B 1 135 ? 6.852 -18.688 -0.725 1 78.56 135 THR B C 1
ATOM 3061 O O . THR B 1 135 ? 7.109 -17.531 -0.421 1 78.56 135 THR B O 1
ATOM 3064 N N . GLY B 1 136 ? 5.918 -19.328 -0.181 1 70.56 136 GLY B N 1
ATOM 3065 C CA . GLY B 1 136 ? 5.113 -18.766 0.888 1 70.56 136 GLY B CA 1
ATOM 3066 C C . GLY B 1 136 ? 5.926 -18.391 2.113 1 70.56 136 GLY B C 1
ATOM 3067 O O . GLY B 1 136 ? 5.723 -17.328 2.699 1 70.56 136 GLY B O 1
ATOM 3068 N N . ILE B 1 137 ? 6.797 -19.219 2.432 1 77.88 137 ILE B N 1
ATOM 3069 C CA . ILE B 1 137 ? 7.66 -18.984 3.588 1 77.88 137 ILE B CA 1
ATOM 3070 C C . ILE B 1 137 ? 8.531 -17.75 3.342 1 77.88 137 ILE B C 1
ATOM 3072 O O . ILE B 1 137 ? 8.773 -16.969 4.258 1 77.88 137 ILE B O 1
ATOM 3076 N N . PHE B 1 138 ? 8.953 -17.656 2.154 1 83.69 138 PHE B N 1
ATOM 3077 C CA . PHE B 1 138 ? 9.75 -16.484 1.792 1 83.69 138 PHE B CA 1
ATOM 3078 C C . PHE B 1 138 ? 8.961 -15.211 2.041 1 83.69 138 PHE B C 1
ATOM 3080 O O . PHE B 1 138 ? 9.453 -14.289 2.701 1 83.69 138 PHE B O 1
ATOM 3087 N N . PHE B 1 139 ? 7.781 -15.148 1.614 1 76.81 139 PHE B N 1
ATOM 3088 C CA . PHE B 1 139 ? 6.957 -13.961 1.761 1 76.81 139 PHE B CA 1
ATOM 3089 C C . PHE B 1 139 ? 6.531 -13.766 3.213 1 76.81 139 PHE B C 1
ATOM 3091 O O . PHE B 1 139 ? 6.453 -12.641 3.699 1 76.81 139 PHE B O 1
ATOM 3098 N N . MET B 1 140 ? 6.285 -14.828 3.855 1 73.81 140 MET B N 1
ATOM 3099 C CA . MET B 1 140 ? 5.957 -14.734 5.273 1 73.81 140 MET B CA 1
ATOM 3100 C C . MET B 1 140 ? 7.117 -14.133 6.062 1 73.81 140 MET B C 1
ATOM 3102 O O . MET B 1 140 ? 6.91 -13.281 6.93 1 73.81 140 MET B O 1
ATOM 3106 N N . THR B 1 141 ? 8.242 -14.648 5.75 1 82.69 141 THR B N 1
ATOM 3107 C CA . THR B 1 141 ? 9.43 -14.133 6.414 1 82.69 141 THR B CA 1
ATOM 3108 C C . THR B 1 141 ? 9.602 -12.641 6.137 1 82.69 141 THR B C 1
ATOM 3110 O O . THR B 1 141 ? 9.906 -11.867 7.047 1 82.69 141 THR B O 1
ATOM 3113 N N . ALA B 1 142 ? 9.359 -12.273 4.898 1 82.75 142 ALA B N 1
ATOM 3114 C CA . ALA B 1 142 ? 9.445 -10.859 4.531 1 82.75 142 ALA B CA 1
ATOM 3115 C C . ALA B 1 142 ? 8.414 -10.031 5.293 1 82.75 142 ALA B C 1
ATOM 3117 O O . ALA B 1 142 ? 8.695 -8.914 5.723 1 82.75 142 ALA B O 1
ATOM 3118 N N . GLY B 1 143 ? 7.246 -10.539 5.43 1 76.5 143 GLY B N 1
ATOM 3119 C CA . GLY B 1 143 ? 6.195 -9.875 6.18 1 76.5 143 GLY B CA 1
ATOM 3120 C C . GLY B 1 143 ? 6.539 -9.672 7.645 1 76.5 143 GLY B C 1
ATOM 3121 O O . GLY B 1 143 ? 6.316 -8.602 8.203 1 76.5 143 GLY B O 1
ATOM 3122 N N . ILE B 1 144 ? 7.07 -10.656 8.188 1 78.94 144 ILE B N 1
ATOM 3123 C CA . ILE B 1 144 ? 7.438 -10.609 9.594 1 78.94 144 ILE B CA 1
ATOM 3124 C C . ILE B 1 144 ? 8.555 -9.594 9.805 1 78.94 144 ILE B C 1
ATOM 3126 O O . ILE B 1 144 ? 8.5 -8.773 10.727 1 78.94 144 ILE B O 1
ATOM 3130 N N . ILE B 1 145 ? 9.492 -9.68 8.945 1 82.62 145 ILE B N 1
ATOM 3131 C CA . ILE B 1 145 ? 10.609 -8.742 9.031 1 82.62 145 ILE B CA 1
ATOM 3132 C C . ILE B 1 145 ? 10.094 -7.316 8.828 1 82.62 145 ILE B C 1
ATOM 3134 O O . ILE B 1 145 ? 10.492 -6.395 9.555 1 82.62 145 ILE B O 1
ATOM 3138 N N . GLY B 1 146 ? 9.25 -7.156 7.887 1 82.25 146 GLY B N 1
ATOM 3139 C CA . GLY B 1 146 ? 8.648 -5.852 7.652 1 82.25 146 GLY B CA 1
ATOM 3140 C C . GLY B 1 146 ? 7.867 -5.328 8.844 1 82.25 146 GLY B C 1
ATOM 3141 O O . GLY B 1 146 ? 7.996 -4.16 9.211 1 82.25 146 GLY B O 1
ATOM 3142 N N . ALA B 1 147 ? 7.109 -6.172 9.422 1 75.06 147 ALA B N 1
ATOM 3143 C CA . ALA B 1 147 ? 6.332 -5.797 10.594 1 75.06 147 ALA B CA 1
ATOM 3144 C C . ALA B 1 147 ? 7.246 -5.383 11.75 1 75.06 147 ALA B C 1
ATOM 3146 O O . ALA B 1 147 ? 6.984 -4.391 12.43 1 75.06 147 ALA B O 1
ATOM 3147 N N . PHE B 1 148 ? 8.234 -6.145 11.914 1 79.19 148 PHE B N 1
ATOM 3148 C CA . PHE B 1 148 ? 9.195 -5.863 12.969 1 79.19 148 PHE B CA 1
ATOM 3149 C C . PHE B 1 148 ? 9.836 -4.496 12.773 1 79.19 148 PHE B C 1
ATOM 3151 O O . PHE B 1 148 ? 9.883 -3.686 13.695 1 79.19 148 PHE B O 1
ATOM 3158 N N . PHE B 1 149 ? 10.25 -4.207 11.57 1 79.88 149 PHE B N 1
ATOM 3159 C CA . PHE B 1 149 ? 10.906 -2.939 11.289 1 79.88 149 PHE B CA 1
ATOM 3160 C C . PHE B 1 149 ? 9.914 -1.784 11.367 1 79.88 149 PHE B C 1
ATOM 3162 O O . PHE B 1 149 ? 10.281 -0.677 11.773 1 79.88 149 PHE B O 1
ATOM 3169 N N . GLN B 1 150 ? 8.742 -2.115 10.938 1 73.44 150 GLN B N 1
ATOM 3170 C CA . GLN B 1 150 ? 7.715 -1.082 10.992 1 73.44 150 GLN B CA 1
ATOM 3171 C C . GLN B 1 150 ? 7.48 -0.615 12.43 1 73.44 150 GLN B C 1
ATOM 3173 O O . GLN B 1 150 ? 7.391 0.587 12.688 1 73.44 150 GLN B O 1
ATOM 3178 N N . VAL B 1 151 ? 7.422 -1.461 13.375 1 65.25 151 VAL B N 1
ATOM 3179 C CA . VAL B 1 151 ? 7.082 -1.151 14.766 1 65.25 151 VAL B CA 1
ATOM 3180 C C . VAL B 1 151 ? 8.312 -0.598 15.484 1 65.25 151 VAL B C 1
ATOM 3182 O O . VAL B 1 151 ? 8.211 0.391 16.219 1 65.25 151 VAL B O 1
ATOM 3185 N N . VAL B 1 152 ? 9.43 -1.148 15.156 1 71.25 152 VAL B N 1
ATOM 3186 C CA . VAL B 1 152 ? 10.594 -0.877 15.984 1 71.25 152 VAL B CA 1
ATOM 3187 C C . VAL B 1 152 ? 11.375 0.301 15.414 1 71.25 152 VAL B C 1
ATOM 3189 O O . VAL B 1 152 ? 11.953 1.097 16.156 1 71.25 152 VAL B O 1
ATOM 3192 N N . ALA B 1 153 ? 11.391 0.433 14.172 1 72.75 153 ALA B N 1
ATOM 3193 C CA . ALA B 1 153 ? 12.391 1.322 13.586 1 72.75 153 ALA B CA 1
ATOM 3194 C C . ALA B 1 153 ? 11.758 2.635 13.133 1 72.75 153 ALA B C 1
ATOM 3196 O O . ALA B 1 153 ? 12.375 3.695 13.227 1 72.75 153 ALA B O 1
ATOM 3197 N N . VAL B 1 154 ? 10.531 2.646 12.742 1 68.88 154 VAL B N 1
ATOM 3198 C CA . VAL B 1 154 ? 10 3.812 12.039 1 68.88 154 VAL B CA 1
ATOM 3199 C C . VAL B 1 154 ? 9.719 4.934 13.031 1 68.88 154 VAL B C 1
ATOM 3201 O O . VAL B 1 154 ? 10.07 6.09 12.797 1 68.88 154 VAL B O 1
ATOM 3204 N N . GLY B 1 155 ? 9.188 4.621 14.141 1 65.56 155 GLY B N 1
ATOM 3205 C CA . GLY B 1 155 ? 8.906 5.637 15.141 1 65.56 155 GLY B CA 1
ATOM 3206 C C . GLY B 1 155 ? 10.141 6.383 15.602 1 65.56 155 GLY B C 1
ATOM 3207 O O . GLY B 1 155 ? 10.273 7.582 15.359 1 65.56 155 GLY B O 1
ATOM 3208 N N . PRO B 1 156 ? 11.07 5.68 16.047 1 69.38 156 PRO B N 1
ATOM 3209 C CA . PRO B 1 156 ? 12.297 6.305 16.547 1 69.38 156 PRO B CA 1
ATOM 3210 C C . PRO B 1 156 ? 13.094 7.004 15.453 1 69.38 156 PRO B C 1
ATOM 3212 O O . PRO B 1 156 ? 13.664 8.07 15.68 1 69.38 156 PRO B O 1
ATOM 3215 N N . LEU B 1 157 ? 13.125 6.461 14.359 1 76.56 157 LEU B N 1
ATOM 3216 C CA . LEU B 1 157 ? 13.914 7.055 13.281 1 76.56 157 LEU B CA 1
ATOM 3217 C C . LEU B 1 157 ? 13.258 8.336 12.773 1 76.56 157 LEU B C 1
ATOM 3219 O O . LEU B 1 157 ? 13.953 9.289 12.414 1 76.56 157 LEU B O 1
ATOM 3223 N N . SER B 1 158 ? 11.953 8.367 12.781 1 75.31 158 SER B N 1
ATOM 3224 C CA . SER B 1 158 ? 11.242 9.539 12.297 1 75.31 158 SER B CA 1
ATOM 3225 C C . SER B 1 158 ? 11.375 10.711 13.266 1 75.31 158 SER B C 1
ATOM 3227 O O . SER B 1 158 ? 11.234 11.867 12.867 1 75.31 158 SER B O 1
ATOM 3229 N N . LYS B 1 159 ? 11.672 10.445 14.461 1 69.88 159 LYS B N 1
ATOM 3230 C CA . LYS B 1 159 ? 11.844 11.492 15.461 1 69.88 159 LYS B CA 1
ATOM 3231 C C . LYS B 1 159 ? 13.281 12.016 15.477 1 69.88 159 LYS B C 1
ATOM 3233 O O . LYS B 1 159 ? 13.523 13.18 15.805 1 69.88 159 LYS B O 1
ATOM 3238 N N . ARG B 1 160 ? 14.164 11.125 15.086 1 78.38 160 ARG B N 1
ATOM 3239 C CA . ARG B 1 160 ? 15.578 11.461 15.227 1 78.38 160 ARG B CA 1
ATOM 3240 C C . ARG B 1 160 ? 16.125 12.047 13.922 1 78.38 160 ARG B C 1
ATOM 3242 O O . ARG B 1 160 ? 17.062 12.844 13.945 1 78.38 160 ARG B O 1
ATOM 3249 N N . PHE B 1 161 ? 15.586 11.617 12.867 1 85.5 161 PHE B N 1
ATOM 3250 C CA . PHE B 1 161 ? 16.141 12.016 11.578 1 85.5 161 PHE B CA 1
ATOM 3251 C C . PHE B 1 161 ? 15.117 12.828 10.781 1 85.5 161 PHE B C 1
ATOM 3253 O O . PHE B 1 161 ? 13.922 12.766 11.055 1 85.5 161 PHE B O 1
ATOM 3260 N N . THR B 1 162 ? 15.625 13.57 9.875 1 86 162 THR B N 1
ATOM 3261 C CA . THR B 1 162 ? 14.766 14.336 8.984 1 86 162 THR B CA 1
ATOM 3262 C C . THR B 1 162 ? 14.164 13.438 7.906 1 86 162 THR B C 1
ATOM 3264 O O . THR B 1 162 ? 14.688 12.359 7.625 1 86 162 THR B O 1
ATOM 3267 N N . ASP B 1 163 ? 13.102 13.852 7.336 1 87.81 163 ASP B N 1
ATOM 3268 C CA . ASP B 1 163 ? 12.461 13.109 6.258 1 87.81 163 ASP B CA 1
ATOM 3269 C C . ASP B 1 163 ? 13.43 12.883 5.102 1 87.81 163 ASP B C 1
ATOM 3271 O O . ASP B 1 163 ? 13.484 11.789 4.531 1 87.81 163 ASP B O 1
ATOM 3275 N N . LYS B 1 164 ? 14.219 13.875 4.805 1 89.38 164 LYS B N 1
ATOM 3276 C CA . LYS B 1 164 ? 15.164 13.766 3.693 1 89.38 164 LYS B CA 1
ATOM 3277 C C . LYS B 1 164 ? 16.188 12.664 3.949 1 89.38 164 LYS B C 1
ATOM 3279 O O . LYS B 1 164 ? 16.438 11.828 3.078 1 89.38 164 LYS B O 1
ATOM 3284 N N . SER B 1 165 ? 16.75 12.656 5.152 1 91.25 165 SER B N 1
ATOM 3285 C CA . SER B 1 165 ? 17.766 11.656 5.5 1 91.25 165 SER B CA 1
ATOM 3286 C C . SER B 1 165 ? 17.188 10.242 5.453 1 91.25 165 SER B C 1
ATOM 3288 O O . SER B 1 165 ? 17.859 9.305 5.031 1 91.25 165 SER B O 1
ATOM 3290 N N . LEU B 1 166 ? 15.977 10.133 5.836 1 91.88 166 LEU B N 1
ATOM 3291 C CA . LEU B 1 166 ? 15.359 8.812 5.875 1 91.88 166 LEU B CA 1
ATOM 3292 C C . LEU B 1 166 ? 15 8.336 4.469 1 91.88 166 LEU B C 1
ATOM 3294 O O . LEU B 1 166 ? 15.062 7.137 4.184 1 91.88 166 LEU B O 1
ATOM 3298 N N . ILE B 1 167 ? 14.609 9.25 3.623 1 93.5 167 ILE B N 1
ATOM 3299 C CA . ILE B 1 167 ? 14.367 8.906 2.229 1 93.5 167 ILE B CA 1
ATOM 3300 C C . ILE B 1 167 ? 15.672 8.445 1.575 1 93.5 167 ILE B C 1
ATOM 3302 O O . ILE B 1 167 ? 15.695 7.465 0.834 1 93.5 167 ILE B O 1
ATOM 3306 N N . ILE B 1 168 ? 16.766 9.117 1.912 1 94 168 ILE B N 1
ATOM 3307 C CA . ILE B 1 168 ? 18.078 8.758 1.386 1 94 168 ILE B CA 1
ATOM 3308 C C . ILE B 1 168 ? 18.469 7.359 1.874 1 94 168 ILE B C 1
ATOM 3310 O O . ILE B 1 168 ? 18.922 6.527 1.092 1 94 168 ILE B O 1
ATOM 3314 N N . LEU B 1 169 ? 18.234 7.152 3.113 1 93.44 169 LEU B N 1
ATOM 3315 C CA . LEU B 1 169 ? 18.547 5.844 3.678 1 93.44 169 LEU B CA 1
ATOM 3316 C C . LEU B 1 169 ? 17.719 4.75 3.01 1 93.44 169 LEU B C 1
ATOM 3318 O O . LEU B 1 169 ? 18.234 3.666 2.721 1 93.44 169 LEU B O 1
ATOM 3322 N N . SER B 1 170 ? 16.438 5.043 2.814 1 94.88 170 SER B N 1
ATOM 3323 C CA . SER B 1 170 ? 15.578 4.082 2.133 1 94.88 170 SER B CA 1
ATOM 3324 C C . SER B 1 170 ? 16.109 3.758 0.739 1 94.88 170 SER B C 1
ATOM 3326 O O . SER B 1 170 ? 16.188 2.59 0.357 1 94.88 170 SER B O 1
ATOM 3328 N N . SER B 1 171 ? 16.438 4.797 0.061 1 96 171 SER B N 1
ATOM 3329 C CA . SER B 1 171 ? 16.953 4.633 -1.298 1 96 171 SER B CA 1
ATOM 3330 C C . SER B 1 171 ? 18.234 3.82 -1.314 1 96 171 SER B C 1
ATOM 3332 O O . SER B 1 171 ? 18.422 2.961 -2.178 1 96 171 SER B O 1
ATOM 3334 N N . LEU B 1 172 ? 19.094 4.039 -0.37 1 96.5 172 LEU B N 1
ATOM 3335 C CA . LEU B 1 172 ? 20.359 3.314 -0.277 1 96.5 172 LEU B CA 1
ATOM 3336 C C . LEU B 1 172 ? 20.109 1.836 0.01 1 96.5 172 LEU B C 1
ATOM 3338 O O . LEU B 1 172 ? 20.75 0.971 -0.599 1 96.5 172 LEU B O 1
ATOM 3342 N N . LEU B 1 173 ? 19.266 1.589 0.919 1 96 173 LEU B N 1
ATOM 3343 C CA . LEU B 1 173 ? 18.953 0.211 1.288 1 96 173 LEU B CA 1
ATOM 3344 C C . LEU B 1 173 ? 18.375 -0.554 0.102 1 96 173 LEU B C 1
ATOM 3346 O O . LEU B 1 173 ? 18.766 -1.7 -0.148 1 96 173 LEU B O 1
ATOM 3350 N N . ILE B 1 174 ? 17.531 0.086 -0.643 1 97.12 174 ILE B N 1
ATOM 3351 C CA . ILE B 1 174 ? 16.906 -0.565 -1.792 1 97.12 174 ILE B CA 1
ATOM 3352 C C . ILE B 1 174 ? 17.938 -0.75 -2.9 1 97.12 174 ILE B C 1
ATOM 3354 O O . ILE B 1 174 ? 17.938 -1.769 -3.596 1 97.12 174 ILE B O 1
ATOM 3358 N N . ALA B 1 175 ? 18.812 0.229 -3.031 1 97 175 ALA B N 1
ATOM 3359 C CA . ALA B 1 175 ? 19.875 0.101 -4.02 1 97 175 ALA B CA 1
ATOM 3360 C C . ALA B 1 175 ? 20.766 -1.094 -3.705 1 97 175 ALA B C 1
ATOM 3362 O O . ALA B 1 175 ? 21.078 -1.893 -4.594 1 97 175 ALA B O 1
ATOM 3363 N N . VAL B 1 176 ? 21.188 -1.206 -2.496 1 97.62 176 VAL B N 1
ATOM 3364 C CA . VAL B 1 176 ? 22.047 -2.309 -2.068 1 97.62 176 VAL B CA 1
ATOM 3365 C C . VAL B 1 176 ? 21.312 -3.635 -2.258 1 97.62 176 VAL B C 1
ATOM 3367 O O . VAL B 1 176 ? 21.891 -4.617 -2.719 1 97.62 176 VAL B O 1
ATOM 3370 N N . SER B 1 177 ? 20.047 -3.65 -1.93 1 97.56 177 SER B N 1
ATOM 3371 C CA . SER B 1 177 ? 19.234 -4.855 -2.09 1 97.56 177 SER B CA 1
ATOM 3372 C C . SER B 1 177 ? 19.172 -5.293 -3.549 1 97.56 177 SER B C 1
ATOM 3374 O O . SER B 1 177 ? 19.234 -6.488 -3.846 1 97.56 177 SER B O 1
ATOM 3376 N N . GLY B 1 178 ? 19.016 -4.305 -4.387 1 97.25 178 GLY B N 1
ATOM 3377 C CA . GLY B 1 178 ? 18.984 -4.621 -5.809 1 97.25 178 GLY B CA 1
ATOM 3378 C C . GLY B 1 178 ? 20.25 -5.312 -6.289 1 97.25 178 GLY B C 1
ATOM 3379 O O . GLY B 1 178 ? 20.172 -6.309 -7.012 1 97.25 178 GLY B O 1
ATOM 3380 N N . ILE B 1 179 ? 21.375 -4.828 -5.871 1 97.19 179 ILE B N 1
ATOM 3381 C CA . ILE B 1 179 ? 22.656 -5.402 -6.27 1 97.19 179 ILE B CA 1
ATOM 3382 C C . ILE B 1 179 ? 22.797 -6.805 -5.688 1 97.19 179 ILE B C 1
ATOM 3384 O O . ILE B 1 179 ? 23.188 -7.738 -6.391 1 97.19 179 ILE B O 1
ATOM 3388 N N . LEU B 1 180 ? 22.453 -6.973 -4.438 1 97.25 180 LEU B N 1
ATOM 3389 C CA . LEU B 1 180 ? 22.562 -8.273 -3.781 1 97.25 180 LEU B CA 1
ATOM 3390 C C . LEU B 1 180 ? 21.672 -9.305 -4.461 1 97.25 180 LEU B C 1
ATOM 3392 O O . LEU B 1 180 ? 22.078 -10.445 -4.676 1 97.25 180 LEU B O 1
ATOM 3396 N N . MET B 1 181 ? 20.547 -8.898 -4.84 1 97 181 MET B N 1
ATOM 3397 C CA . MET B 1 181 ? 19.609 -9.836 -5.449 1 97 181 MET B CA 1
ATOM 3398 C C . MET B 1 181 ? 20.016 -10.141 -6.891 1 97 181 MET B C 1
ATOM 3400 O O . MET B 1 181 ? 19.812 -11.258 -7.367 1 97 181 MET B O 1
ATOM 3404 N N . ALA B 1 182 ? 20.484 -9.117 -7.539 1 95.81 182 ALA B N 1
ATOM 3405 C CA . ALA B 1 182 ? 20.938 -9.336 -8.906 1 95.81 182 ALA B CA 1
ATOM 3406 C C . ALA B 1 182 ? 22.062 -10.375 -8.961 1 95.81 182 ALA B C 1
ATOM 3408 O O . ALA B 1 182 ? 22.172 -11.117 -9.938 1 95.81 182 ALA B O 1
ATOM 3409 N N . LYS B 1 183 ? 22.828 -10.469 -7.926 1 96.12 183 LYS B N 1
ATOM 3410 C CA . LYS B 1 183 ? 23.969 -11.383 -7.883 1 96.12 183 LYS B CA 1
ATOM 3411 C C . LYS B 1 183 ? 23.625 -12.664 -7.129 1 96.12 183 LYS B C 1
ATOM 3413 O O . LYS B 1 183 ? 24.5 -13.484 -6.863 1 96.12 183 LYS B O 1
ATOM 3418 N N . ALA B 1 184 ? 22.391 -12.797 -6.828 1 96.81 184 ALA B N 1
ATOM 3419 C CA . ALA B 1 184 ? 22 -13.961 -6.039 1 96.81 184 ALA B CA 1
ATOM 3420 C C . ALA B 1 184 ? 22.078 -15.242 -6.867 1 96.81 184 ALA B C 1
ATOM 3422 O O . ALA B 1 184 ? 21.578 -15.281 -8 1 96.81 184 ALA B O 1
ATOM 3423 N N . THR B 1 185 ? 22.672 -16.328 -6.285 1 94.5 185 THR B N 1
ATOM 3424 C CA . THR B 1 185 ? 22.781 -17.609 -6.957 1 94.5 185 THR B CA 1
ATOM 3425 C C . THR B 1 185 ? 22.062 -18.703 -6.148 1 94.5 185 THR B C 1
ATOM 3427 O O . THR B 1 185 ? 21.766 -19.781 -6.672 1 94.5 185 THR B O 1
ATOM 3430 N N . THR B 1 186 ? 21.859 -18.328 -4.938 1 95.69 186 THR B N 1
ATOM 3431 C CA . THR B 1 186 ? 21.141 -19.266 -4.074 1 95.69 186 THR B CA 1
ATOM 3432 C C . THR B 1 186 ? 19.969 -18.578 -3.391 1 95.69 186 THR B C 1
ATOM 3434 O O . THR B 1 186 ? 19.875 -17.344 -3.383 1 95.69 186 THR B O 1
ATOM 3437 N N . ILE B 1 187 ? 19.125 -19.359 -2.83 1 95.56 187 ILE B N 1
ATOM 3438 C CA . ILE B 1 187 ? 17.953 -18.812 -2.162 1 95.56 187 ILE B CA 1
ATOM 3439 C C . ILE B 1 187 ? 18.375 -18.031 -0.921 1 95.56 187 ILE B C 1
ATOM 3441 O O . ILE B 1 187 ? 17.75 -17.031 -0.568 1 95.56 187 ILE B O 1
ATOM 3445 N N . SER B 1 188 ? 19.359 -18.484 -0.287 1 95.69 188 SER B N 1
ATOM 3446 C CA . SER B 1 188 ? 19.875 -17.766 0.875 1 95.69 188 SER B CA 1
ATOM 3447 C C . SER B 1 188 ? 20.297 -16.359 0.508 1 95.69 188 SER B C 1
ATOM 3449 O O . SER B 1 188 ? 20.094 -15.422 1.281 1 95.69 188 SER B O 1
ATOM 3451 N N . HIS B 1 189 ? 20.844 -16.219 -0.648 1 96.5 189 HIS B N 1
ATOM 3452 C CA . HIS B 1 189 ? 21.219 -14.898 -1.137 1 96.5 189 HIS B CA 1
ATOM 3453 C C . HIS B 1 189 ? 20 -14.016 -1.322 1 96.5 189 HIS B C 1
ATOM 3455 O O . HIS B 1 189 ? 20.047 -12.812 -1.074 1 96.5 189 HIS B O 1
ATOM 3461 N N . MET B 1 190 ? 18.969 -14.633 -1.713 1 96.38 190 MET B N 1
ATOM 3462 C CA . MET B 1 190 ? 17.734 -13.875 -1.924 1 96.38 190 MET B CA 1
ATOM 3463 C C . MET B 1 190 ? 17.172 -13.375 -0.599 1 96.38 190 MET B C 1
ATOM 3465 O O . MET B 1 190 ? 16.703 -12.242 -0.507 1 96.38 190 MET B O 1
ATOM 3469 N N . TYR B 1 191 ? 17.266 -14.219 0.396 1 94.81 191 TYR B N 1
ATOM 3470 C CA . TYR B 1 191 ? 16.828 -13.797 1.722 1 94.81 191 TYR B CA 1
ATOM 3471 C C . TYR B 1 191 ? 17.641 -12.609 2.215 1 94.81 191 TYR B C 1
ATOM 3473 O O . TYR B 1 191 ? 17.078 -11.625 2.703 1 94.81 191 TYR B O 1
ATOM 3481 N N . ILE B 1 192 ? 18.859 -12.703 2.039 1 96.19 192 ILE B N 1
ATOM 3482 C CA . ILE B 1 192 ? 19.766 -11.68 2.523 1 96.19 192 ILE B CA 1
ATOM 3483 C C . ILE B 1 192 ? 19.562 -10.391 1.739 1 96.19 192 ILE B C 1
ATOM 3485 O O . ILE B 1 192 ? 19.594 -9.297 2.311 1 96.19 192 ILE B O 1
ATOM 3489 N N . GLY B 1 193 ? 19.375 -10.555 0.49 1 96.56 193 GLY B N 1
ATOM 3490 C CA . GLY B 1 193 ? 19.156 -9.391 -0.354 1 96.56 193 GLY B CA 1
ATOM 3491 C C . GLY B 1 193 ? 17.797 -8.742 -0.15 1 96.56 193 GLY B C 1
ATOM 3492 O O . GLY B 1 193 ? 17.656 -7.527 -0.282 1 96.56 193 GLY B O 1
ATOM 3493 N N . PHE B 1 194 ? 16.859 -9.492 0.252 1 95.75 194 PHE B N 1
ATOM 3494 C CA . PHE B 1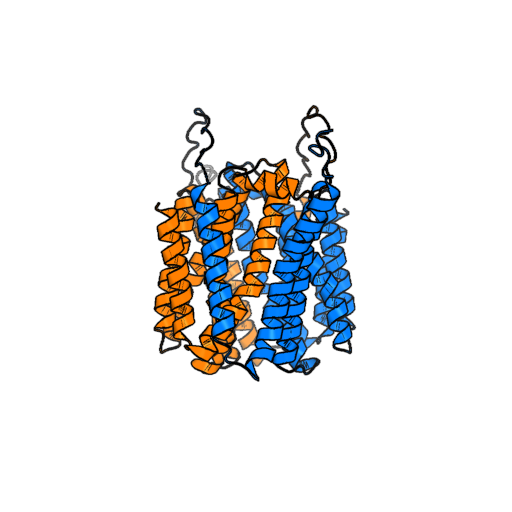 194 ? 15.492 -8.984 0.353 1 95.75 194 PHE B CA 1
ATOM 3495 C C . PHE B 1 194 ? 15.273 -8.289 1.691 1 95.75 194 PHE B C 1
ATOM 3497 O O . PHE B 1 194 ? 14.367 -7.453 1.824 1 95.75 194 PHE B O 1
ATOM 3504 N N . ALA B 1 195 ? 16.094 -8.578 2.656 1 93.88 195 ALA B N 1
ATOM 3505 C CA . ALA B 1 195 ? 15.945 -7.984 3.982 1 93.88 195 ALA B CA 1
ATOM 3506 C C . ALA B 1 195 ? 16.094 -6.469 3.924 1 93.88 195 ALA B C 1
ATOM 3508 O O . ALA B 1 195 ? 15.203 -5.734 4.371 1 93.88 195 ALA B O 1
ATOM 3509 N N . PRO B 1 196 ? 17.172 -5.961 3.318 1 94.88 196 PRO B N 1
ATOM 3510 C CA . PRO B 1 196 ? 17.25 -4.504 3.209 1 94.88 196 PRO B CA 1
ATOM 3511 C C . PRO B 1 196 ? 16.156 -3.914 2.316 1 94.88 196 PRO B C 1
ATOM 3513 O O . PRO B 1 196 ? 15.758 -2.764 2.508 1 94.88 196 PRO B O 1
ATOM 3516 N N . HIS B 1 197 ? 15.695 -4.68 1.399 1 95.75 197 HIS B N 1
ATOM 3517 C CA . HIS B 1 197 ? 14.609 -4.242 0.537 1 95.75 197 HIS B CA 1
ATOM 3518 C C . HIS B 1 197 ? 13.344 -3.975 1.343 1 95.75 197 HIS B C 1
ATOM 3520 O O . HIS B 1 197 ? 12.695 -2.938 1.17 1 95.75 197 HIS B O 1
ATOM 3526 N N . VAL B 1 198 ? 13.086 -4.867 2.234 1 90.88 198 VAL B N 1
ATOM 3527 C CA . VAL B 1 198 ? 11.891 -4.766 3.068 1 90.88 198 VAL B CA 1
ATOM 3528 C C . VAL B 1 198 ? 12.023 -3.576 4.02 1 90.88 198 VAL B C 1
ATOM 3530 O O . VAL B 1 198 ? 11.102 -2.773 4.152 1 90.88 198 VAL B O 1
ATOM 3533 N N . PHE B 1 199 ? 13.164 -3.477 4.562 1 91.19 199 PHE B N 1
ATOM 3534 C CA . PHE B 1 199 ? 13.406 -2.379 5.492 1 91.19 199 PHE B CA 1
ATOM 3535 C C . PHE B 1 199 ? 13.32 -1.036 4.777 1 91.19 199 PHE B C 1
ATOM 3537 O O . PHE B 1 199 ? 12.695 -0.099 5.281 1 91.19 199 PHE B O 1
ATOM 3544 N N . GLY B 1 200 ? 13.945 -0.953 3.674 1 93.5 200 GLY B N 1
ATOM 3545 C CA . GLY B 1 200 ? 13.891 0.269 2.889 1 93.5 200 GLY B CA 1
ATOM 3546 C C . GLY B 1 200 ? 12.484 0.637 2.451 1 93.5 200 GLY B C 1
ATOM 3547 O O . GLY B 1 200 ? 12.109 1.811 2.469 1 93.5 200 GLY B O 1
ATOM 3548 N N . ASN B 1 201 ? 11.758 -0.323 2.148 1 91.25 201 ASN B N 1
ATOM 3549 C CA . ASN B 1 201 ? 10.383 -0.111 1.692 1 91.25 201 ASN B CA 1
ATOM 3550 C C . ASN B 1 201 ? 9.492 0.389 2.822 1 91.25 201 ASN B C 1
ATOM 3552 O O . ASN B 1 201 ? 8.695 1.309 2.629 1 91.25 201 ASN B O 1
ATOM 3556 N N . VAL B 1 202 ? 9.656 -0.209 3.936 1 85.81 202 VAL B N 1
ATOM 3557 C CA . VAL B 1 202 ? 8.875 0.193 5.098 1 85.81 202 VAL B CA 1
ATOM 3558 C C . VAL B 1 202 ? 9.195 1.641 5.465 1 85.81 202 VAL B C 1
ATOM 3560 O O . VAL B 1 202 ? 8.289 2.447 5.688 1 85.81 202 VAL B O 1
ATOM 3563 N N . MET B 1 203 ? 10.422 1.899 5.469 1 88.56 203 MET B N 1
ATOM 3564 C CA . MET B 1 203 ? 10.859 3.252 5.801 1 88.56 203 MET B CA 1
ATOM 3565 C C . MET B 1 203 ? 10.367 4.254 4.762 1 88.56 203 MET B C 1
ATOM 3567 O O . MET B 1 203 ? 9.859 5.32 5.117 1 88.56 203 MET B O 1
ATOM 3571 N N . PHE B 1 204 ? 10.484 3.904 3.59 1 91 204 PHE B N 1
ATOM 3572 C CA . PHE B 1 204 ? 10.055 4.75 2.486 1 91 204 PHE B CA 1
ATOM 3573 C C . PHE B 1 204 ? 8.562 5.062 2.594 1 91 204 PHE B C 1
ATOM 3575 O O . PHE B 1 204 ? 8.156 6.223 2.492 1 91 204 PHE B O 1
ATOM 3582 N N . ASP B 1 205 ? 7.805 4.145 2.807 1 88.5 205 ASP B N 1
ATOM 3583 C CA . ASP B 1 205 ? 6.355 4.309 2.82 1 88.5 205 ASP B CA 1
ATOM 3584 C C . ASP B 1 205 ? 5.918 5.258 3.932 1 88.5 205 ASP B C 1
ATOM 3586 O O . ASP B 1 205 ? 5.145 6.188 3.691 1 88.5 205 ASP B O 1
ATOM 3590 N N . VAL B 1 206 ? 6.539 5.121 4.992 1 85.06 206 VAL B N 1
ATOM 3591 C CA . VAL B 1 206 ? 6.168 5.93 6.148 1 85.06 206 VAL B CA 1
ATOM 3592 C C . VAL B 1 206 ? 6.652 7.363 5.949 1 85.06 206 VAL B C 1
ATOM 3594 O O . VAL B 1 206 ? 5.887 8.312 6.121 1 85.06 206 VAL B O 1
ATOM 3597 N N . VAL B 1 207 ? 7.832 7.48 5.535 1 88.81 207 VAL B N 1
ATOM 3598 C CA . VAL B 1 207 ? 8.484 8.789 5.543 1 88.81 207 VAL B CA 1
ATOM 3599 C C . VAL B 1 207 ? 7.941 9.641 4.398 1 88.81 207 VAL B C 1
ATOM 3601 O O . VAL B 1 207 ? 7.727 10.844 4.562 1 88.81 207 VAL B O 1
ATOM 3604 N N . ILE B 1 208 ? 7.719 9.008 3.322 1 92.56 208 ILE B N 1
ATOM 3605 C CA . ILE B 1 208 ? 7.281 9.773 2.16 1 92.56 208 ILE B CA 1
ATOM 3606 C C . ILE B 1 208 ? 5.852 10.258 2.371 1 92.56 208 ILE B C 1
ATOM 3608 O O . ILE B 1 208 ? 5.516 11.391 2.029 1 92.56 208 ILE B O 1
ATOM 3612 N N . ASN B 1 209 ? 5.051 9.484 2.982 1 88.44 209 ASN B N 1
ATOM 3613 C CA . ASN B 1 209 ? 3.682 9.891 3.283 1 88.44 209 ASN B CA 1
ATOM 3614 C C . ASN B 1 209 ? 3.641 10.953 4.379 1 88.44 209 ASN B C 1
ATOM 3616 O O . ASN B 1 209 ? 2.83 11.883 4.32 1 88.44 209 ASN B O 1
ATOM 3620 N N . SER B 1 210 ? 4.508 10.789 5.281 1 86.81 210 SER B N 1
ATOM 3621 C CA . SER B 1 210 ? 4.645 11.805 6.32 1 86.81 210 SER B CA 1
ATOM 3622 C C . SER B 1 210 ? 5.094 13.141 5.73 1 86.81 210 SER B C 1
ATOM 3624 O O . SER B 1 210 ? 4.512 14.18 6.023 1 86.81 210 SER B O 1
ATOM 3626 N N . ALA B 1 211 ? 6.082 13.109 4.926 1 90.69 211 ALA B N 1
ATOM 3627 C CA . ALA B 1 211 ? 6.637 14.32 4.324 1 90.69 211 ALA B CA 1
ATOM 3628 C C . ALA B 1 211 ? 5.605 15.023 3.455 1 90.69 211 ALA B C 1
ATOM 3630 O O . ALA B 1 211 ? 5.48 16.25 3.496 1 90.69 211 ALA B O 1
ATOM 3631 N N . LEU B 1 212 ? 4.859 14.289 2.768 1 92.31 212 LEU B N 1
ATOM 3632 C CA . LEU B 1 212 ? 3.85 14.859 1.88 1 92.31 212 LEU B CA 1
ATOM 3633 C C . LEU B 1 212 ? 2.697 15.453 2.68 1 92.31 212 LEU B C 1
ATOM 3635 O O . LEU B 1 212 ? 2.189 16.531 2.338 1 92.31 212 LEU B O 1
ATOM 3639 N N . SER B 1 213 ? 2.354 14.797 3.721 1 87.56 213 SER B N 1
ATOM 3640 C CA . SER B 1 213 ? 1.283 15.312 4.57 1 87.56 213 SER B CA 1
ATOM 3641 C C . SER B 1 213 ? 1.691 16.609 5.25 1 87.56 213 SER B C 1
ATOM 3643 O O . SER B 1 213 ? 0.873 17.516 5.406 1 87.56 213 SER B O 1
ATOM 3645 N N . LYS B 1 214 ? 2.934 16.703 5.562 1 87.06 214 LYS B N 1
ATOM 3646 C CA . LYS B 1 214 ? 3.451 17.875 6.25 1 87.06 214 LYS B CA 1
ATOM 3647 C C . LYS B 1 214 ? 3.652 19.031 5.273 1 87.06 214 LYS B C 1
ATOM 3649 O O . LYS B 1 214 ? 3.736 20.188 5.688 1 87.06 214 LYS B O 1
ATOM 3654 N N . ALA B 1 215 ? 3.738 18.766 4.074 1 89.81 215 ALA B N 1
ATOM 3655 C CA . ALA B 1 215 ? 4.102 19.766 3.066 1 89.81 215 ALA B CA 1
ATOM 3656 C C . ALA B 1 215 ? 2.906 20.641 2.713 1 89.81 215 ALA B C 1
ATOM 3658 O O . ALA B 1 215 ? 3.066 21.688 2.08 1 89.81 215 ALA B O 1
ATOM 3659 N N . VAL B 1 216 ? 1.754 20.219 3.15 1 86.75 216 VAL B N 1
ATOM 3660 C CA . VAL B 1 216 ? 0.553 20.953 2.777 1 86.75 216 VAL B CA 1
ATOM 3661 C C . VAL B 1 216 ? -0.264 21.281 4.027 1 86.75 216 VAL B C 1
ATOM 3663 O O . VAL B 1 216 ? -0.113 20.625 5.059 1 86.75 216 VAL B O 1
ATOM 3666 N N . PRO B 1 217 ? -1.071 22.344 3.914 1 85.31 217 PRO B N 1
ATOM 3667 C CA . PRO B 1 217 ? -1.991 22.609 5.02 1 85.31 217 PRO B CA 1
ATOM 3668 C C . PRO B 1 217 ? -2.959 21.453 5.277 1 85.31 217 PRO B C 1
ATOM 3670 O O . PRO B 1 217 ? -3.172 20.609 4.398 1 85.31 217 PRO B O 1
ATOM 3673 N N . GLN B 1 218 ? -3.486 21.391 6.453 1 83.31 218 GLN B N 1
ATOM 3674 C CA . GLN B 1 218 ? -4.352 20.297 6.895 1 83.31 218 GLN B CA 1
ATOM 3675 C C . GLN B 1 218 ? -5.543 20.125 5.953 1 83.31 218 GLN B C 1
ATOM 3677 O O . GLN B 1 218 ? -5.98 19 5.695 1 83.31 218 GLN B O 1
ATOM 3682 N N . GLU B 1 219 ? -5.988 21.234 5.387 1 80.62 219 GLU B N 1
ATOM 3683 C CA . GLU B 1 219 ? -7.16 21.188 4.516 1 80.62 219 GLU B CA 1
ATOM 3684 C C . GLU B 1 219 ? -6.852 20.484 3.205 1 80.62 219 GLU B C 1
ATOM 3686 O O . GLU B 1 219 ? -7.758 19.969 2.543 1 80.62 219 GLU B O 1
ATOM 3691 N N . ASP B 1 220 ? -5.562 20.375 2.906 1 84 220 ASP B N 1
ATOM 3692 C CA . ASP B 1 220 ? -5.156 19.812 1.627 1 84 220 ASP B CA 1
ATOM 3693 C C . ASP B 1 220 ? -4.609 18.391 1.807 1 84 220 ASP B C 1
ATOM 3695 O O . ASP B 1 220 ? -4.176 17.766 0.842 1 84 220 ASP B O 1
ATOM 3699 N N . THR B 1 221 ? -4.707 17.906 2.994 1 84.25 221 THR B N 1
ATOM 3700 C CA . THR B 1 221 ? -4.121 16.594 3.281 1 84.25 221 THR B CA 1
ATOM 3701 C C . THR B 1 221 ? -4.848 15.5 2.512 1 84.25 221 THR B C 1
ATOM 3703 O O . THR B 1 221 ? -4.215 14.578 1.98 1 84.25 221 THR B O 1
ATOM 3706 N N . GLY B 1 222 ? -6.148 15.586 2.432 1 80.44 222 GLY B N 1
ATOM 3707 C CA . GLY B 1 222 ? -6.883 14.602 1.655 1 80.44 222 GLY B CA 1
ATOM 3708 C C . GLY B 1 222 ? -6.492 14.578 0.191 1 80.44 222 GLY B C 1
ATOM 3709 O O . GLY B 1 222 ? -6.305 13.516 -0.394 1 80.44 222 GLY B O 1
ATOM 3710 N N . ALA B 1 223 ? -6.301 15.688 -0.319 1 82.12 223 ALA B N 1
ATOM 3711 C CA . ALA B 1 223 ? -5.938 15.797 -1.729 1 82.12 223 ALA B CA 1
ATOM 3712 C C . ALA B 1 223 ? -4.543 15.234 -1.984 1 82.12 223 ALA B C 1
ATOM 3714 O O . ALA B 1 223 ? -4.328 14.508 -2.959 1 82.12 223 ALA B O 1
ATOM 3715 N N . ILE B 1 224 ? -3.629 15.57 -1.128 1 86.44 224 ILE B N 1
ATOM 3716 C CA . ILE B 1 224 ? -2.264 15.102 -1.328 1 86.44 224 ILE B CA 1
ATOM 3717 C C . ILE B 1 224 ? -2.205 13.586 -1.146 1 86.44 224 ILE B C 1
ATOM 3719 O O . ILE B 1 224 ? -1.467 12.898 -1.854 1 86.44 224 ILE B O 1
ATOM 3723 N N . MET B 1 225 ? -2.979 13.086 -0.246 1 84.62 225 MET B N 1
ATOM 3724 C CA . MET B 1 225 ? -3.029 11.633 -0.088 1 84.62 225 MET B CA 1
ATOM 3725 C C . MET B 1 225 ? -3.637 10.977 -1.32 1 84.62 225 MET B C 1
ATOM 3727 O O . MET B 1 225 ? -3.225 9.883 -1.709 1 84.62 225 MET B O 1
ATOM 3731 N N . GLY B 1 226 ? -4.562 11.617 -1.873 1 80.38 226 GLY B N 1
ATOM 3732 C CA . GLY B 1 226 ? -5.086 11.133 -3.143 1 80.38 226 GLY B CA 1
ATOM 3733 C C . GLY B 1 226 ? -4.031 11.07 -4.234 1 80.38 226 GLY B C 1
ATOM 3734 O O . GLY B 1 226 ? -3.971 10.094 -4.984 1 80.38 226 GLY B O 1
ATOM 3735 N N . PHE B 1 227 ? -3.205 12 -4.242 1 83.94 227 PHE B N 1
ATOM 3736 C CA . PHE B 1 227 ? -2.143 12.016 -5.242 1 83.94 227 PHE B CA 1
ATOM 3737 C C . PHE B 1 227 ? -1.134 10.906 -4.98 1 83.94 227 PHE B C 1
ATOM 3739 O O . PHE B 1 227 ? -0.574 10.336 -5.918 1 83.94 227 PHE B O 1
ATOM 3746 N N . THR B 1 228 ? -0.945 10.688 -3.736 1 87.31 228 THR B N 1
ATOM 3747 C CA . THR B 1 228 ? -0.051 9.586 -3.414 1 87.31 228 THR B CA 1
ATOM 3748 C C . THR B 1 228 ? -0.613 8.266 -3.934 1 87.31 228 THR B C 1
ATOM 3750 O O . THR B 1 228 ? 0.135 7.41 -4.41 1 87.31 228 THR B O 1
ATOM 3753 N N . GLY B 1 229 ? -1.893 8.141 -3.836 1 84 229 GLY B N 1
ATOM 3754 C CA . GLY B 1 229 ? -2.535 6.953 -4.383 1 84 229 GLY B CA 1
ATOM 3755 C C . GLY B 1 229 ? -2.395 6.84 -5.887 1 84 229 GLY B C 1
ATOM 3756 O O . GLY B 1 229 ? -2.191 5.746 -6.418 1 84 229 GLY B O 1
ATOM 3757 N N . THR B 1 230 ? -2.467 7.945 -6.5 1 79.62 230 THR B N 1
ATOM 3758 C CA . THR B 1 230 ? -2.309 7.973 -7.949 1 79.62 230 THR B CA 1
ATOM 3759 C C . THR B 1 230 ? -0.905 7.531 -8.352 1 79.62 230 THR B C 1
ATOM 3761 O O . THR B 1 230 ? -0.741 6.734 -9.281 1 79.62 230 THR B O 1
ATOM 3764 N N . VAL B 1 231 ? 0.021 8.023 -7.648 1 86.56 231 VAL B N 1
ATOM 3765 C CA . VAL B 1 231 ? 1.408 7.672 -7.93 1 86.56 231 VAL B CA 1
ATOM 3766 C C . VAL B 1 231 ? 1.61 6.172 -7.715 1 86.56 231 VAL B C 1
ATOM 3768 O O . VAL B 1 231 ? 2.295 5.512 -8.5 1 86.56 231 VAL B O 1
ATOM 3771 N N . TYR B 1 232 ? 0.993 5.707 -6.715 1 86.12 232 TYR B N 1
ATOM 3772 C CA . TYR B 1 232 ? 1.094 4.281 -6.434 1 86.12 232 TYR B CA 1
ATOM 3773 C C . TYR B 1 232 ? 0.504 3.453 -7.57 1 86.12 232 TYR B C 1
ATOM 3775 O O . TYR B 1 232 ? 1.142 2.52 -8.062 1 86.12 232 TYR B O 1
ATOM 3783 N N . HIS B 1 233 ? -0.624 3.773 -7.949 1 75.44 233 HIS B N 1
ATOM 3784 C CA . HIS B 1 233 ? -1.302 2.998 -8.977 1 75.44 233 HIS B CA 1
ATOM 3785 C C . HIS B 1 233 ? -0.573 3.1 -10.312 1 75.44 233 HIS B C 1
ATOM 3787 O O . HIS B 1 233 ? -0.509 2.125 -11.07 1 75.44 233 HIS B O 1
ATOM 3793 N N . LEU B 1 234 ? -0.06 4.234 -10.609 1 78.56 234 LEU B N 1
ATOM 3794 C CA . LEU B 1 234 ? 0.731 4.402 -11.82 1 78.56 234 LEU B CA 1
ATOM 3795 C C . LEU B 1 234 ? 1.967 3.508 -11.797 1 78.56 234 LEU B C 1
ATOM 3797 O O . LEU B 1 234 ? 2.297 2.863 -12.789 1 78.56 234 LEU B O 1
ATOM 3801 N N . SER B 1 235 ? 2.602 3.49 -10.68 1 84.5 235 SER B N 1
ATOM 3802 C CA . SER B 1 235 ? 3.787 2.652 -10.531 1 84.5 235 SER B CA 1
ATOM 3803 C C . SER B 1 235 ? 3.436 1.173 -10.633 1 84.5 235 SER B C 1
ATOM 3805 O O . SER B 1 235 ? 4.207 0.382 -11.188 1 84.5 235 SER B O 1
ATOM 3807 N N . MET B 1 236 ? 2.266 0.857 -10.141 1 78.5 236 MET B N 1
ATOM 3808 C CA . MET B 1 236 ? 1.821 -0.534 -10.141 1 78.5 236 MET B CA 1
ATOM 3809 C C . MET B 1 236 ? 1.55 -1.019 -11.562 1 78.5 236 MET B C 1
ATOM 3811 O O . MET B 1 236 ? 1.62 -2.217 -11.836 1 78.5 236 MET B O 1
ATOM 3815 N N . VAL B 1 237 ? 1.271 -0.144 -12.344 1 72.81 237 VAL B N 1
ATOM 3816 C CA . VAL B 1 237 ? 0.99 -0.507 -13.734 1 72.81 237 VAL B CA 1
ATOM 3817 C C . VAL B 1 237 ? 2.291 -0.533 -14.531 1 72.81 237 VAL B C 1
ATOM 3819 O O . VAL B 1 237 ? 2.531 -1.463 -15.305 1 72.81 237 VAL B O 1
ATOM 3822 N N . LEU B 1 238 ? 3.139 0.334 -14.328 1 78.81 238 LEU B N 1
ATOM 3823 C CA . LEU B 1 238 ? 4.328 0.52 -15.156 1 78.81 238 LEU B CA 1
ATOM 3824 C C . LEU B 1 238 ? 5.426 -0.464 -14.758 1 78.81 238 LEU B C 1
ATOM 3826 O O . LEU B 1 238 ? 6.168 -0.953 -15.609 1 78.81 238 LEU B O 1
ATOM 3830 N N . SER B 1 239 ? 5.52 -0.749 -13.594 1 81.75 239 SER B N 1
ATOM 3831 C CA . SER B 1 239 ? 6.66 -1.511 -13.094 1 81.75 239 SER B CA 1
ATOM 3832 C C . SER B 1 239 ? 6.617 -2.953 -13.594 1 81.75 239 SER B C 1
ATOM 3834 O O . SER B 1 239 ? 7.625 -3.484 -14.062 1 81.75 239 SER B O 1
ATOM 3836 N N . PRO B 1 240 ? 5.438 -3.594 -13.5 1 71.62 240 PRO B N 1
ATOM 3837 C CA . PRO B 1 240 ? 5.422 -4.973 -14 1 71.62 240 PRO B CA 1
ATOM 3838 C C . PRO B 1 240 ? 5.734 -5.062 -15.492 1 71.62 240 PRO B C 1
ATOM 3840 O O . PRO B 1 240 ? 6.344 -6.035 -15.938 1 71.62 240 PRO B O 1
ATOM 3843 N N . LEU B 1 241 ? 5.301 -4.121 -16.188 1 74.06 241 LEU B N 1
ATOM 3844 C CA . LEU B 1 241 ? 5.637 -4.082 -17.609 1 74.06 241 LEU B CA 1
ATOM 3845 C C . LEU B 1 241 ? 7.148 -4.004 -17.797 1 74.06 241 LEU B C 1
ATOM 3847 O O . LEU B 1 241 ? 7.707 -4.727 -18.625 1 74.06 241 LEU B O 1
ATOM 3851 N N . LEU B 1 242 ? 7.715 -3.199 -17.062 1 82 242 LEU B N 1
ATOM 3852 C CA . LEU B 1 242 ? 9.172 -3.068 -17.094 1 82 242 LEU B CA 1
ATOM 3853 C C . LEU B 1 242 ? 9.844 -4.355 -16.641 1 82 242 LEU B C 1
ATOM 3855 O O . LEU B 1 242 ? 10.828 -4.793 -17.234 1 82 242 LEU B O 1
ATOM 3859 N N . SER B 1 243 ? 9.359 -4.883 -15.641 1 84.38 243 SER B N 1
ATOM 3860 C CA . SER B 1 243 ? 9.922 -6.117 -15.102 1 84.38 243 SER B CA 1
ATOM 3861 C C . SER B 1 243 ? 9.867 -7.242 -16.125 1 84.38 243 SER B C 1
ATOM 3863 O O . SER B 1 243 ? 10.836 -7.977 -16.312 1 84.38 243 SER B O 1
ATOM 3865 N N . ALA B 1 244 ? 8.742 -7.352 -16.734 1 75.19 244 ALA B N 1
ATOM 3866 C CA . ALA B 1 244 ? 8.562 -8.414 -17.719 1 75.19 244 ALA B CA 1
ATOM 3867 C C . ALA B 1 244 ? 9.508 -8.234 -18.906 1 75.19 244 ALA B C 1
ATOM 3869 O O . ALA B 1 244 ? 10.117 -9.203 -19.375 1 75.19 244 ALA B O 1
ATOM 3870 N N . LEU B 1 245 ? 9.594 -7.07 -19.281 1 79.38 245 LEU B N 1
ATOM 3871 C CA . LEU B 1 245 ? 10.477 -6.773 -20.406 1 79.38 245 LEU B CA 1
ATOM 3872 C C . LEU B 1 245 ? 11.93 -7.074 -20.047 1 79.38 245 LEU B C 1
ATOM 3874 O O . LEU B 1 245 ? 12.664 -7.645 -20.859 1 79.38 245 LEU B O 1
ATOM 3878 N N . LEU B 1 246 ? 12.297 -6.754 -18.938 1 86.88 246 LEU B N 1
ATOM 3879 C CA . LEU B 1 246 ? 13.664 -6.969 -18.484 1 86.88 246 LEU B CA 1
ATOM 3880 C C . LEU B 1 246 ? 13.953 -8.453 -18.297 1 86.88 246 LEU B C 1
ATOM 3882 O O . LEU B 1 246 ? 15 -8.953 -18.703 1 86.88 246 LEU B O 1
ATOM 3886 N N . LEU B 1 247 ? 13.055 -9.062 -17.75 1 84.94 247 LEU B N 1
ATOM 3887 C CA . LEU B 1 247 ? 13.242 -10.484 -17.484 1 84.94 247 LEU B CA 1
ATOM 3888 C C . LEU B 1 247 ? 13.352 -11.273 -18.781 1 84.94 247 LEU B C 1
ATOM 3890 O O . LEU B 1 247 ? 14.203 -12.156 -18.922 1 84.94 247 LEU B O 1
ATOM 3894 N N . GLU B 1 248 ? 12.516 -10.961 -19.672 1 83.38 248 GLU B N 1
ATOM 3895 C CA . GLU B 1 248 ? 12.445 -11.695 -20.922 1 83.38 248 GLU B CA 1
ATOM 3896 C C . GLU B 1 248 ? 13.664 -11.414 -21.797 1 83.38 248 GLU B C 1
ATOM 3898 O O . GLU B 1 248 ? 14.188 -12.312 -22.453 1 83.38 248 GLU B O 1
ATOM 3903 N N . ASN B 1 249 ? 14.133 -10.219 -21.75 1 87.38 249 ASN B N 1
ATOM 3904 C CA . ASN B 1 249 ? 15.133 -9.836 -22.734 1 87.38 249 ASN B CA 1
ATOM 3905 C C . ASN B 1 249 ? 16.531 -9.82 -22.125 1 87.38 249 ASN B C 1
ATOM 3907 O O . ASN B 1 249 ? 17.531 -10.016 -22.828 1 87.38 249 ASN B O 1
ATOM 3911 N N . VAL B 1 250 ? 16.688 -9.516 -20.938 1 91.5 250 VAL B N 1
ATOM 3912 C CA . VAL B 1 250 ? 18 -9.32 -20.359 1 91.5 250 VAL B CA 1
ATOM 3913 C C . VAL B 1 250 ? 18.25 -10.383 -19.281 1 91.5 250 VAL B C 1
ATOM 3915 O O . VAL B 1 250 ? 19.391 -10.852 -19.125 1 91.5 250 VAL B O 1
ATOM 3918 N N . GLY B 1 251 ? 17.141 -10.734 -18.625 1 90.06 251 GLY B N 1
ATOM 3919 C CA . GLY B 1 251 ? 17.297 -11.758 -17.594 1 90.06 251 GLY B CA 1
ATOM 3920 C C . GLY B 1 251 ? 17.078 -11.227 -16.188 1 90.06 251 GLY B C 1
ATOM 3921 O O . GLY B 1 251 ? 16.859 -10.031 -16 1 90.06 251 GLY B O 1
ATOM 3922 N N . PHE B 1 252 ? 17.281 -12.094 -15.273 1 91.62 252 PHE B N 1
ATOM 3923 C CA . PHE B 1 252 ? 16.906 -11.875 -13.883 1 91.62 252 PHE B CA 1
ATOM 3924 C C . PHE B 1 252 ? 17.766 -10.797 -13.242 1 91.62 252 PHE B C 1
ATOM 3926 O O . PHE B 1 252 ? 17.266 -9.883 -12.586 1 91.62 252 PHE B O 1
ATOM 3933 N N . PRO B 1 253 ? 19.047 -10.781 -13.469 1 94 253 PRO B N 1
ATOM 3934 C CA . PRO B 1 253 ? 19.891 -9.797 -12.773 1 94 253 PRO B CA 1
ATOM 3935 C C . PRO B 1 253 ? 19.547 -8.359 -13.156 1 94 253 PRO B C 1
ATOM 3937 O O . PRO B 1 253 ? 19.812 -7.434 -12.383 1 94 253 PRO B O 1
ATOM 3940 N N . SER B 1 254 ? 18.969 -8.25 -14.289 1 95.38 254 SER B N 1
ATOM 3941 C CA . SER B 1 254 ? 18.656 -6.91 -14.781 1 95.38 254 SER B CA 1
ATOM 3942 C C . SER B 1 254 ? 17.609 -6.227 -13.906 1 95.38 254 SER B C 1
ATOM 3944 O O . SER B 1 254 ? 17.562 -5 -13.812 1 95.38 254 SER B O 1
ATOM 3946 N N . LEU B 1 255 ? 16.812 -6.953 -13.273 1 94.62 255 LEU B N 1
ATOM 3947 C CA . LEU B 1 255 ? 15.789 -6.395 -12.383 1 94.62 255 LEU B CA 1
ATOM 3948 C C . LEU B 1 255 ? 16.438 -5.699 -11.188 1 94.62 255 LEU B C 1
ATOM 3950 O O . LEU B 1 255 ? 16.109 -4.551 -10.883 1 94.62 255 LEU B O 1
ATOM 3954 N N . GLY B 1 256 ? 17.344 -6.398 -10.57 1 96.69 256 GLY B N 1
ATOM 3955 C CA . GLY B 1 256 ? 18.047 -5.82 -9.438 1 96.69 256 GLY B CA 1
ATOM 3956 C C . GLY B 1 256 ? 18.891 -4.617 -9.812 1 96.69 256 GLY B C 1
ATOM 3957 O O . GLY B 1 256 ? 18.891 -3.607 -9.109 1 96.69 256 GLY B O 1
ATOM 3958 N N . PHE B 1 257 ? 19.516 -4.742 -10.938 1 96.69 257 PHE B N 1
ATOM 3959 C CA . PHE B 1 257 ? 20.375 -3.65 -11.391 1 96.69 257 PHE B CA 1
ATOM 3960 C C . PHE B 1 257 ? 19.531 -2.428 -11.758 1 96.69 257 PHE B C 1
ATOM 3962 O O . PHE B 1 257 ? 19.953 -1.292 -11.516 1 96.69 257 PHE B O 1
ATOM 3969 N N . THR B 1 258 ? 18.484 -2.668 -12.367 1 96.19 258 THR B N 1
ATOM 3970 C CA . THR B 1 258 ? 17.594 -1.558 -12.703 1 96.19 258 THR B CA 1
ATOM 3971 C C . THR B 1 258 ? 17.094 -0.87 -11.438 1 96.19 258 THR B C 1
ATOM 3973 O O . THR B 1 258 ? 17.062 0.36 -11.359 1 96.19 258 THR B O 1
ATOM 3976 N N . SER B 1 259 ? 16.656 -1.674 -10.492 1 96.56 259 SER B N 1
ATOM 3977 C CA . SER B 1 259 ? 16.234 -1.116 -9.211 1 96.56 259 SER B CA 1
ATOM 3978 C C . SER B 1 259 ? 17.344 -0.271 -8.594 1 96.56 259 SER B C 1
ATOM 3980 O O . SER B 1 259 ? 17.109 0.853 -8.148 1 96.56 259 SER B O 1
ATOM 3982 N N . SER B 1 260 ? 18.547 -0.769 -8.641 1 96.94 260 SER B N 1
ATOM 3983 C CA . SER B 1 260 ? 19.688 -0.07 -8.07 1 96.94 260 SER B CA 1
ATOM 3984 C C . SER B 1 260 ? 20 1.201 -8.852 1 96.94 260 SER B C 1
ATOM 3986 O O . SER B 1 260 ? 20.328 2.232 -8.266 1 96.94 260 SER B O 1
ATOM 3988 N N . ALA B 1 261 ? 19.891 1.104 -10.086 1 96.56 261 ALA B N 1
ATOM 3989 C CA . ALA B 1 261 ? 20.172 2.256 -10.938 1 96.56 261 ALA B CA 1
ATOM 3990 C C . ALA B 1 261 ? 19.188 3.385 -10.68 1 96.56 261 ALA B C 1
ATOM 3992 O O . ALA B 1 261 ? 19.562 4.555 -10.594 1 96.56 261 ALA B O 1
ATOM 3993 N N . ILE B 1 262 ? 17.938 3.072 -10.57 1 96.25 262 ILE B N 1
ATOM 3994 C CA . ILE B 1 262 ? 16.906 4.066 -10.289 1 96.25 262 ILE B CA 1
ATOM 3995 C C . ILE B 1 262 ? 17.203 4.754 -8.961 1 96.25 262 ILE B C 1
ATOM 3997 O O . ILE B 1 262 ? 17.125 5.98 -8.859 1 96.25 262 ILE B O 1
ATOM 4001 N N . ASN B 1 263 ? 17.562 3.965 -8.008 1 96.75 263 ASN B N 1
ATOM 4002 C CA . ASN B 1 263 ? 17.844 4.535 -6.695 1 96.75 263 ASN B CA 1
ATOM 4003 C C . ASN B 1 263 ? 19.125 5.363 -6.711 1 96.75 263 ASN B C 1
ATOM 4005 O O . ASN B 1 263 ? 19.219 6.387 -6.027 1 96.75 263 ASN B O 1
ATOM 4009 N N . ALA B 1 264 ? 20.125 4.914 -7.469 1 93.75 264 ALA B N 1
ATOM 4010 C CA . ALA B 1 264 ? 21.344 5.695 -7.598 1 93.75 264 ALA B CA 1
ATOM 4011 C C . ALA B 1 264 ? 21.062 7.059 -8.227 1 93.75 264 ALA B C 1
ATOM 4013 O O . ALA B 1 264 ? 21.578 8.078 -7.77 1 93.75 264 ALA B O 1
ATOM 4014 N N . LEU B 1 265 ? 20.266 7.02 -9.211 1 92.56 265 LEU B N 1
ATOM 4015 C CA . LEU B 1 265 ? 19.906 8.266 -9.875 1 92.56 265 LEU B CA 1
ATOM 4016 C C . LEU B 1 265 ? 19.125 9.18 -8.93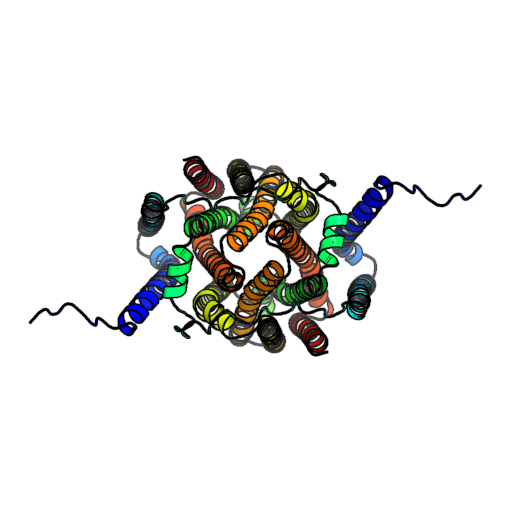 1 92.56 265 LEU B C 1
ATOM 4018 O O . LEU B 1 265 ? 19.328 10.391 -8.914 1 92.56 265 LEU B O 1
ATOM 4022 N N . LEU B 1 266 ? 18.25 8.594 -8.172 1 94 266 LEU B N 1
ATOM 4023 C CA . LEU B 1 266 ? 17.484 9.352 -7.195 1 94 266 LEU B CA 1
ATOM 4024 C C . LEU B 1 266 ? 18.391 9.977 -6.148 1 94 266 LEU B C 1
ATOM 4026 O O . LEU B 1 266 ? 18.203 11.125 -5.754 1 94 266 LEU B O 1
ATOM 4030 N N . LEU B 1 267 ? 19.344 9.195 -5.699 1 90.94 267 LEU B N 1
ATOM 4031 C CA . LEU B 1 267 ? 20.281 9.688 -4.703 1 90.94 267 LEU B CA 1
ATOM 4032 C C . LEU B 1 267 ? 21.109 10.844 -5.262 1 90.94 267 LEU B C 1
ATOM 4034 O O . LEU B 1 267 ? 21.359 11.836 -4.562 1 90.94 267 LEU B O 1
ATOM 4038 N N . LEU B 1 268 ? 21.5 10.711 -6.465 1 88.75 268 LEU B N 1
ATOM 4039 C CA . LEU B 1 268 ? 22.25 11.789 -7.102 1 88.75 268 LEU B CA 1
ATOM 4040 C C . LEU B 1 268 ? 21.422 13.055 -7.199 1 88.75 268 LEU B C 1
ATOM 4042 O O . LEU B 1 268 ? 21.922 14.156 -6.973 1 88.75 268 LEU B O 1
ATOM 4046 N N . PHE B 1 269 ? 20.172 12.852 -7.43 1 87.31 269 PHE B N 1
ATOM 4047 C CA . PHE B 1 269 ? 19.25 13.977 -7.566 1 87.31 269 PHE B CA 1
ATOM 4048 C C . PHE B 1 269 ? 19 14.633 -6.211 1 87.31 269 PHE B C 1
ATOM 4050 O O . PHE B 1 269 ? 18.859 15.852 -6.129 1 87.31 269 PHE B O 1
ATOM 4057 N N . MET B 1 270 ? 18.891 13.883 -5.219 1 85.19 270 MET B N 1
ATOM 4058 C CA . MET B 1 270 ? 18.578 14.398 -3.889 1 85.19 270 MET B CA 1
ATOM 4059 C C . MET B 1 270 ? 19.797 15.07 -3.26 1 85.19 270 MET B C 1
ATOM 4061 O O . MET B 1 270 ? 19.656 15.93 -2.385 1 85.19 270 MET B O 1
ATOM 4065 N N . LEU B 1 271 ? 20.906 14.648 -3.646 1 76.19 271 LEU B N 1
ATOM 4066 C CA . LEU B 1 271 ? 22.125 15.219 -3.088 1 76.19 271 LEU B CA 1
ATOM 4067 C C . LEU B 1 271 ? 22.5 16.5 -3.809 1 76.19 271 LEU B C 1
ATOM 4069 O O . LEU B 1 271 ? 23.312 17.297 -3.307 1 76.19 271 LEU B O 1
ATOM 4073 N N . LEU B 1 272 ? 21.859 16.75 -4.93 1 63.47 272 LEU B N 1
ATOM 4074 C CA . LEU B 1 272 ? 22.109 17.984 -5.66 1 63.47 272 LEU B CA 1
ATOM 4075 C C . LEU B 1 272 ? 21.156 19.094 -5.207 1 63.47 272 LEU B C 1
ATOM 4077 O O . LEU B 1 272 ? 21.547 20.25 -5.102 1 63.47 272 LEU B O 1
#

Secondary structure (DSSP, 8-state):
----S---HHHHHHHHHHHHHHHHHHHHHHHHHHHHHHHHS-THHHHHHHHHHHHHHHHHHHTT---------S---------SS-HHHHHHHHTSTTHHHHHHHHHHHHHHHHHHHTTHHHIIIIIS---HHHHHHHHHHHHHHHHHHHHHTHHHHHHHS-HHHHHHHHHHHHHHHHHHHHT--SHHHHHHHHHHHHHHHHHHHHHHHHHHHHTS-GGGHHHHHHHHHHHHHHHHHHHHHHHHHHHHHT-THHHHHHHHHHHHHHHHHHH-/----S---HHHHHHHHHHHHHHHHHHHHHHHHHHHHHHHHS-THHHHHHHHHHHHHHHHHHHHT---------S---------SS-HHHHHHHHTSTTHHHHHHHHHHHHHHHHHHHTTHHHIIIIIS---HHHHHHHHHHHHHHHHHHHHHTHHHHHHHS-HHHHHHHHHHHHHHHHHHHHT--SHHHHHHHHHHHHHHHHHHHHHHHHHHHHTS-GGGHHHHHHHHHHHHHHHHHHHHHHHHHHHHHT-THHHHHHHHHHHHHHHHHHH-

Sequence (544 aa):
MVVSDVTDDESRAAALGLLGLSLITGIVLGSLFGGMVTEKYSPSTSFLVAAMLSVLSMVVVWFTIPAQTKQKKKDDKPKPKQGVFDVNELRRLLSVPNVARLLGTKFFLLMSVMVIQGILPVILTDIFELGAQDTGIFFMTAGIIGAFFQVVAVGPLSKRFTDKSLIILSSLLIAVSGILMAKATTISHMYIGFAPHVFGNVMFDVVINSALSKAVPQEDTGAIMGFTGTVYHLSMVLSPLLSALLLENVGFPSLGFTSSAINALLLLFMLLMVVSDVTDDESRAAALGLLGLSLITGIVLGSLFGGMVTEKYSPSTSFLVAAMLSVLSMVVVWFTIPAQTKQKKKDDKPKPKQGVFDVNELRRLLSVPNVARLLGTKFFLLMSVMVIQGILPVILTDIFELGAQDTGIFFMTAGIIGAFFQVVAVGPLSKRFTDKSLIILSSLLIAVSGILMAKATTISHMYIGFAPHVFGNVMFDVVINSALSKAVPQEDTGAIMGFTGTVYHLSMVLSPLLSALLLENVGFPSLGFTSSAINALLLLFMLL